Protein AF-A0A9P5JBL7-F1 (afdb_monomer_lite)

Radius of gyration: 26.13 Å; chains: 1; bounding box: 103×58×64 Å

Secondary structure (DSSP, 8-state):
-------HHHHHHHH-TT--HHHHHHTTSSSSSPPS--SEEEE--SHHHHHHHHHHHHHTTTT----EEEE-SSSSPPP-S-----HHHHHHHHHTT--HHHHTTTS-----EEEEEE-SSSTT-EEEEEEPPPP----S-GGGSPPHHHHHHHHT--------------TT-----HHHHHTT-SSHHHHHHHHHHHH-HHHHHHHTT----SSTT-TTS-SS-------EE-S--EETTEE--GGGTEE--STT-HHHHTTHHHHHHHHHHHHHHHH-SSHHHHHHHHHHHHHHHHHHHHHHHHHHHHHHHHTTSHHHIIIIIHHHHHHHHHSBTTT-HHHHTT---GGGHHHHHHHHGGGTT-HHHHHHHHHHHHHH-SS-TTTTSPPPHHHHHHHHHHHHHHHHHHHHTTSB--SS--HHHHBTTB-TT--B-GGGGG---B-EEE-TTT--EEE--TT--B-TTT-PBPPHHHHS-B-SS---HHHHHHHSSS---HHHHHHHHHHHHHHHHHHHHHHHHHHHHHHHHHHHHT--

Structure (mmCIF, N/CA/C/O backbone):
data_AF-A0A9P5JBL7-F1
#
_entry.id   AF-A0A9P5JBL7-F1
#
loop_
_atom_site.group_PDB
_atom_site.id
_atom_site.type_symbol
_atom_site.label_atom_id
_atom_site.label_alt_id
_atom_site.label_comp_id
_atom_site.label_asym_id
_atom_site.label_entity_id
_atom_site.label_seq_id
_atom_site.pdbx_PDB_ins_code
_atom_site.Cartn_x
_atom_site.Cartn_y
_atom_site.Cartn_z
_atom_site.occupancy
_atom_site.B_iso_or_equiv
_atom_site.auth_seq_id
_atom_site.auth_comp_id
_atom_site.auth_asym_id
_atom_site.auth_atom_id
_atom_site.pdbx_PDB_model_num
ATOM 1 N N . MET A 1 1 ? -3.538 -25.958 23.958 1.00 47.78 1 MET A N 1
ATOM 2 C CA . MET A 1 1 ? -4.967 -25.760 24.294 1.00 47.78 1 MET A CA 1
ATOM 3 C C . MET A 1 1 ? -5.743 -25.927 22.998 1.00 47.78 1 MET A C 1
ATOM 5 O O . MET A 1 1 ? -5.482 -25.169 22.077 1.00 47.78 1 MET A O 1
ATOM 9 N N . VAL A 1 2 ? -6.600 -26.944 22.874 1.00 59.50 2 VAL A N 1
ATOM 10 C CA . VAL A 1 2 ? -7.416 -27.132 21.660 1.00 59.50 2 VAL A CA 1
ATOM 11 C C . VAL A 1 2 ? -8.572 -26.135 21.727 1.00 59.50 2 VAL A C 1
ATOM 13 O O . VAL A 1 2 ? -9.422 -26.242 22.607 1.00 59.50 2 VAL A O 1
ATOM 16 N N . VAL A 1 3 ? -8.575 -25.126 20.854 1.00 75.38 3 VAL A N 1
ATOM 17 C CA . VAL A 1 3 ? -9.686 -24.169 20.755 1.00 75.38 3 VAL A CA 1
ATOM 18 C C . VAL A 1 3 ? -10.774 -24.799 19.892 1.00 75.38 3 VAL A C 1
ATOM 20 O O . VAL A 1 3 ? -10.581 -24.999 18.697 1.00 75.38 3 VAL A O 1
ATOM 23 N N . THR A 1 4 ? -11.921 -25.126 20.486 1.00 83.94 4 THR A N 1
ATOM 24 C CA . THR A 1 4 ? -13.069 -25.642 19.731 1.00 83.94 4 THR A CA 1
ATOM 25 C C . THR A 1 4 ? -13.726 -24.499 18.943 1.00 83.94 4 THR A C 1
ATOM 27 O O . THR A 1 4 ? -14.051 -23.469 19.547 1.00 83.94 4 THR A O 1
ATOM 30 N N . PRO A 1 5 ? -13.935 -24.639 17.619 1.00 89.19 5 PRO A N 1
ATOM 31 C CA . PRO A 1 5 ? -14.597 -23.617 16.812 1.00 89.19 5 PRO A CA 1
ATOM 32 C C . PRO A 1 5 ? -16.028 -23.382 17.312 1.00 89.19 5 PRO A C 1
ATOM 34 O O . PRO A 1 5 ? -16.737 -24.322 17.670 1.00 89.19 5 PRO A O 1
ATOM 37 N N . LYS A 1 6 ? -16.461 -22.118 17.329 1.00 91.62 6 LYS A N 1
ATOM 38 C CA . LYS A 1 6 ? -17.829 -21.727 17.698 1.00 91.62 6 LYS A CA 1
ATOM 39 C C . LYS A 1 6 ? -18.599 -21.273 16.465 1.00 91.62 6 LYS A C 1
ATOM 41 O O . LYS A 1 6 ? -18.038 -20.618 15.593 1.00 91.62 6 LYS A O 1
ATOM 46 N N . SER A 1 7 ? -19.897 -21.550 16.441 1.00 91.62 7 SER A N 1
ATOM 47 C CA . SER A 1 7 ? -20.823 -21.148 15.377 1.00 91.62 7 SER A CA 1
ATOM 48 C C . SER A 1 7 ? -21.743 -19.992 15.767 1.00 91.62 7 SER A C 1
ATOM 50 O O . SER A 1 7 ? -22.751 -19.775 15.111 1.00 91.62 7 SER A O 1
ATOM 52 N N . THR A 1 8 ? -21.386 -19.201 16.784 1.00 92.62 8 THR A N 1
ATOM 53 C CA . THR A 1 8 ? -22.259 -18.202 17.428 1.00 92.62 8 THR A CA 1
ATOM 54 C C . THR A 1 8 ? -23.090 -17.347 16.463 1.00 92.62 8 THR A C 1
ATOM 56 O O . THR A 1 8 ? -24.296 -17.217 16.648 1.00 92.62 8 THR A O 1
ATOM 59 N N . PHE A 1 9 ? -22.477 -16.754 15.431 1.00 93.56 9 PHE A N 1
ATOM 60 C CA . PHE A 1 9 ? -23.205 -15.915 14.467 1.00 93.56 9 PHE A CA 1
ATOM 61 C C . PHE A 1 9 ? -24.101 -16.732 13.527 1.00 93.56 9 PHE A C 1
ATOM 63 O O . PHE A 1 9 ? -25.209 -16.305 13.214 1.00 93.56 9 PHE A O 1
ATOM 70 N N . ARG A 1 10 ? -23.667 -17.932 13.131 1.00 91.94 10 ARG A N 1
ATOM 71 C CA . ARG A 1 10 ? -24.484 -18.868 12.348 1.00 91.94 10 ARG A CA 1
ATOM 72 C C . ARG A 1 10 ? -25.696 -19.339 13.148 1.00 91.94 10 ARG A C 1
ATOM 74 O O . ARG A 1 10 ? -26.793 -19.385 12.607 1.00 91.94 10 ARG A O 1
ATOM 81 N N . ASP A 1 11 ? -25.514 -19.617 14.434 1.00 93.94 11 ASP A N 1
ATOM 82 C CA . ASP A 1 11 ? -26.594 -20.055 15.321 1.00 93.94 11 ASP A CA 1
ATOM 83 C C . ASP A 1 11 ? -27.613 -18.924 15.542 1.00 93.94 11 ASP A C 1
ATOM 85 O O . ASP A 1 11 ? -28.816 -19.169 15.549 1.00 93.94 11 ASP A O 1
ATOM 89 N N . ARG A 1 12 ? -27.153 -17.666 15.631 1.00 93.94 12 ARG A N 1
ATOM 90 C CA . ARG A 1 12 ? -28.034 -16.482 15.663 1.00 93.94 12 ARG A CA 1
ATOM 91 C C . ARG A 1 12 ? -28.845 -16.324 14.378 1.00 93.94 12 ARG A C 1
ATOM 93 O O . ARG A 1 12 ? -30.044 -16.079 14.459 1.00 93.94 12 ARG A O 1
ATOM 100 N N . LEU A 1 13 ? -28.211 -16.494 13.217 1.00 93.69 13 LEU A N 1
ATOM 101 C CA . LEU A 1 13 ? -28.895 -16.462 11.923 1.00 93.69 13 LEU A CA 1
ATOM 102 C C . LEU A 1 13 ? -29.919 -17.601 11.793 1.00 93.69 13 LEU A C 1
ATOM 104 O O . LEU A 1 13 ? -31.025 -17.379 11.316 1.00 93.69 13 LEU A O 1
ATOM 108 N N . ALA A 1 14 ? -29.589 -18.807 12.264 1.00 94.06 14 ALA A N 1
ATOM 109 C CA . ALA A 1 14 ? -30.514 -19.939 12.265 1.00 94.06 14 ALA A CA 1
ATOM 110 C C . ALA A 1 14 ? -31.717 -19.713 13.199 1.00 94.06 14 ALA A C 1
ATOM 112 O O . ALA A 1 14 ? -32.838 -20.087 12.858 1.00 94.06 14 ALA A O 1
ATOM 113 N N . ALA A 1 15 ? -31.497 -19.086 14.360 1.00 96.44 15 ALA A N 1
ATOM 114 C CA . ALA A 1 15 ? -32.552 -18.770 15.323 1.00 96.44 15 ALA A CA 1
ATOM 115 C C . ALA A 1 15 ? -33.468 -17.619 14.868 1.00 96.44 15 ALA A C 1
ATOM 117 O O . ALA A 1 15 ? -34.647 -17.606 15.219 1.00 96.44 15 ALA A O 1
ATOM 118 N N . ASN A 1 16 ? -32.951 -16.665 14.088 1.00 96.12 16 ASN A N 1
ATOM 119 C CA . ASN A 1 16 ? -33.736 -15.598 13.472 1.00 96.12 16 ASN A CA 1
ATOM 120 C C . ASN A 1 16 ? -33.362 -15.434 11.987 1.00 96.12 16 ASN A C 1
ATOM 122 O O . ASN A 1 16 ? -32.549 -14.569 11.662 1.00 96.12 16 ASN A O 1
ATOM 126 N N . PRO A 1 17 ? -33.985 -16.200 11.072 1.00 95.31 17 PRO A N 1
ATOM 127 C CA . PRO A 1 17 ? -33.690 -16.116 9.640 1.00 95.31 17 PRO A CA 1
ATOM 128 C C . PRO A 1 17 ? -34.014 -14.763 8.991 1.00 95.31 17 PRO A C 1
ATOM 130 O O . PRO A 1 17 ? -33.600 -14.524 7.863 1.00 95.31 17 PRO A O 1
ATOM 133 N N . GLN A 1 18 ? -34.771 -13.896 9.677 1.00 96.56 18 GLN A N 1
ATOM 134 C CA . GLN A 1 18 ? -35.115 -12.550 9.208 1.00 96.56 18 GLN A CA 1
ATOM 135 C C . GLN A 1 18 ? -34.124 -11.481 9.691 1.00 96.56 18 GLN A C 1
ATOM 137 O O . GLN A 1 18 ? -34.289 -10.313 9.345 1.00 96.56 18 GLN A O 1
ATOM 142 N N . ILE A 1 19 ? -33.115 -11.848 10.496 1.00 95.69 19 ILE A N 1
ATOM 143 C CA . ILE A 1 19 ? -32.079 -10.909 10.932 1.00 95.69 19 ILE A CA 1
ATOM 144 C C . ILE A 1 19 ? -31.340 -10.354 9.711 1.00 95.69 19 ILE A C 1
ATOM 146 O O . ILE A 1 19 ? -30.861 -11.099 8.854 1.00 95.69 19 ILE A O 1
ATOM 150 N N . THR A 1 20 ? -31.239 -9.034 9.623 1.00 95.19 20 THR A N 1
ATOM 151 C CA . THR A 1 20 ? -30.478 -8.381 8.555 1.00 95.19 20 THR A CA 1
ATOM 152 C C . THR A 1 20 ? -28.973 -8.571 8.765 1.00 95.19 20 THR A C 1
ATOM 154 O O . THR A 1 20 ? -28.504 -8.802 9.882 1.00 95.19 20 THR A O 1
ATOM 157 N N . GLU A 1 21 ? -28.175 -8.420 7.702 1.00 92.44 21 GLU A N 1
ATOM 158 C CA . GLU A 1 21 ? -26.706 -8.480 7.809 1.00 92.44 21 GLU A CA 1
ATOM 159 C C . GLU A 1 21 ? -26.159 -7.465 8.828 1.00 92.44 21 GLU A C 1
ATOM 161 O O . GLU A 1 21 ? -25.282 -7.794 9.629 1.00 92.44 21 GLU A O 1
ATOM 166 N N . ALA A 1 22 ? -26.725 -6.252 8.836 1.00 94.06 22 ALA A N 1
ATOM 167 C CA . ALA A 1 22 ? -26.332 -5.188 9.753 1.00 94.06 22 ALA A CA 1
ATOM 168 C C . ALA A 1 22 ? -26.652 -5.551 11.208 1.00 94.06 22 ALA A C 1
ATOM 170 O O . ALA A 1 22 ? -25.800 -5.402 12.080 1.00 94.06 22 ALA A O 1
ATOM 171 N N . GLU A 1 23 ? -27.852 -6.068 11.484 1.00 94.50 23 GLU A N 1
ATOM 172 C CA . GLU A 1 23 ? -28.231 -6.533 12.824 1.00 94.50 23 GLU A CA 1
ATOM 173 C C . GLU A 1 23 ? -27.357 -7.701 13.287 1.00 94.50 23 GLU A C 1
ATOM 175 O O . GLU A 1 23 ? -26.942 -7.735 14.447 1.00 94.50 23 GLU A O 1
ATOM 180 N N . LEU A 1 24 ? -27.024 -8.636 12.390 1.00 94.69 24 LEU A N 1
ATOM 181 C CA . LEU A 1 24 ? -26.162 -9.767 12.717 1.00 94.69 24 LEU A CA 1
ATOM 182 C C . LEU A 1 24 ? -24.752 -9.304 13.103 1.00 94.69 24 LEU A C 1
ATOM 184 O O . LEU A 1 24 ? -24.231 -9.753 14.125 1.00 94.69 24 LEU A O 1
ATOM 188 N N . ILE A 1 25 ? -24.152 -8.381 12.348 1.00 93.69 25 ILE A N 1
ATOM 189 C CA . ILE A 1 25 ? -22.845 -7.794 12.683 1.00 93.69 25 ILE A CA 1
ATOM 190 C C . ILE A 1 25 ? -22.933 -7.002 13.993 1.00 93.69 25 ILE A C 1
ATOM 192 O O . ILE A 1 25 ? -22.132 -7.220 14.904 1.00 93.69 25 ILE A O 1
ATOM 196 N N . ASN A 1 26 ? -23.951 -6.148 14.134 1.00 94.06 26 ASN A N 1
ATOM 197 C CA . ASN A 1 26 ? -24.159 -5.321 15.324 1.00 94.06 26 ASN A CA 1
ATOM 198 C C . ASN A 1 26 ? -24.443 -6.151 16.582 1.00 94.06 26 ASN A C 1
ATOM 200 O O . ASN A 1 26 ? -24.136 -5.711 17.688 1.00 94.06 26 ASN A O 1
ATOM 204 N N . SER A 1 27 ? -24.941 -7.383 16.442 1.00 93.00 27 SER A N 1
ATOM 205 C CA . SER A 1 27 ? -25.093 -8.314 17.566 1.00 93.00 27 SER A CA 1
ATOM 206 C C . SER A 1 27 ? -23.750 -8.705 18.210 1.00 93.00 27 SER A C 1
ATOM 208 O O . SER A 1 27 ? -23.730 -9.238 19.323 1.00 93.00 27 SER A O 1
ATOM 210 N N . GLY A 1 28 ? -22.624 -8.470 17.525 1.00 92.06 28 GLY A N 1
ATOM 211 C CA . GLY A 1 28 ? -21.268 -8.645 18.050 1.00 92.06 28 GLY A CA 1
ATOM 212 C C . GLY A 1 28 ? -20.772 -7.491 18.931 1.00 92.06 28 GLY A C 1
ATOM 213 O O . GLY A 1 28 ? -19.719 -7.623 19.555 1.00 92.06 28 GLY A O 1
ATOM 214 N N . ASN A 1 29 ? -21.505 -6.377 19.007 1.00 93.31 29 ASN A N 1
ATOM 215 C CA . ASN A 1 29 ? -21.140 -5.245 19.855 1.00 93.31 29 ASN A CA 1
ATOM 216 C C . ASN A 1 29 ? -21.262 -5.588 21.347 1.00 93.31 29 ASN A C 1
ATOM 218 O O . ASN A 1 29 ? -22.068 -6.423 21.757 1.00 93.31 29 ASN A O 1
ATOM 222 N N . LYS A 1 30 ? -20.502 -4.875 22.192 1.00 87.00 30 LYS A N 1
ATOM 223 C CA . LYS A 1 30 ? -20.643 -4.964 23.660 1.00 87.00 30 LYS A CA 1
ATOM 224 C C . LYS A 1 30 ? -22.028 -4.510 24.154 1.00 87.00 30 LYS A C 1
ATOM 226 O O . LYS A 1 30 ? -22.453 -4.940 25.219 1.00 87.00 30 LYS A O 1
ATOM 231 N N . SER A 1 31 ? -22.704 -3.642 23.396 1.00 84.69 31 SER A N 1
ATOM 232 C CA . SER A 1 31 ? -24.064 -3.145 23.641 1.00 84.69 31 SER A CA 1
ATOM 233 C C . SER A 1 31 ? -24.905 -3.321 22.378 1.00 84.69 31 SER A C 1
ATOM 235 O O . SER A 1 31 ? -24.406 -3.089 21.279 1.00 84.69 31 SER A O 1
ATOM 237 N N . SER A 1 32 ? -26.172 -3.705 22.532 1.00 76.81 32 SER A N 1
ATOM 238 C CA . SER A 1 32 ? -27.112 -3.906 21.422 1.00 76.81 32 SER A CA 1
ATOM 239 C C . SER A 1 32 ? -27.668 -2.603 20.841 1.00 76.81 32 SER A C 1
ATOM 241 O O . SER A 1 32 ? -28.012 -2.569 19.663 1.00 76.81 32 SER A O 1
ATOM 243 N N . ALA A 1 33 ? -27.748 -1.535 21.641 1.00 83.69 33 ALA A N 1
ATOM 244 C CA . ALA A 1 33 ? -28.201 -0.217 21.200 1.00 83.69 33 ALA A CA 1
ATOM 245 C C . ALA A 1 33 ? -27.009 0.731 20.959 1.00 83.69 33 ALA A C 1
ATOM 247 O O . ALA A 1 33 ? -26.018 0.646 21.702 1.00 83.69 33 ALA A O 1
ATOM 248 N N . PRO A 1 34 ? -27.102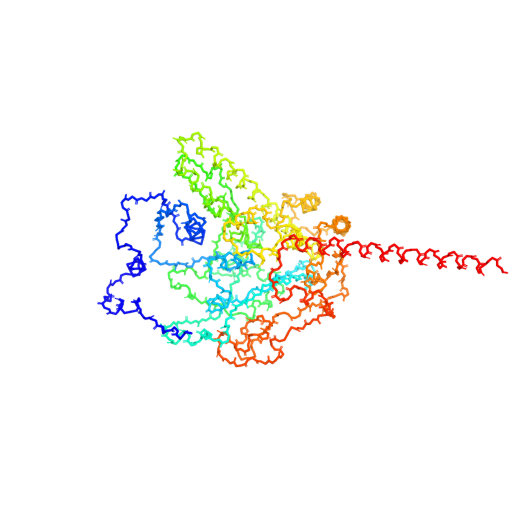 1.652 19.973 1.00 85.94 34 PRO A N 1
ATOM 249 C CA . PRO A 1 34 ? -26.139 2.737 19.819 1.00 85.94 34 PRO A CA 1
ATOM 250 C C . PRO A 1 34 ? -25.998 3.529 21.128 1.00 85.94 34 PRO A C 1
ATOM 252 O O . PRO A 1 34 ? -27.013 3.816 21.770 1.00 85.94 34 PRO A O 1
ATOM 255 N N . PRO A 1 35 ? -24.773 3.876 21.555 1.00 88.31 35 PRO A N 1
ATOM 256 C CA . PRO A 1 35 ? -24.579 4.612 22.796 1.00 88.31 35 PRO A CA 1
ATOM 257 C C . PRO A 1 35 ? -25.147 6.032 22.679 1.00 88.31 35 PRO A C 1
ATOM 259 O O . PRO A 1 35 ? -24.938 6.705 21.672 1.00 88.31 35 PRO A O 1
ATOM 262 N N . THR A 1 36 ? -25.828 6.505 23.727 1.00 88.19 36 THR A N 1
ATOM 263 C CA . THR A 1 36 ? -26.306 7.897 23.822 1.00 88.19 36 THR A CA 1
ATOM 264 C C . THR A 1 36 ? -25.172 8.885 24.099 1.00 88.19 36 THR A C 1
ATOM 266 O O . THR A 1 36 ? -25.294 10.059 23.771 1.00 88.19 36 THR A O 1
ATOM 269 N N . GLU A 1 37 ? -24.067 8.408 24.680 1.00 92.31 37 GLU A N 1
ATOM 270 C CA . GLU A 1 37 ? -22.859 9.179 24.984 1.00 92.31 37 GLU A CA 1
ATOM 271 C C . GLU A 1 37 ? -21.605 8.354 24.661 1.00 92.31 37 GLU A C 1
ATOM 273 O O . GLU A 1 37 ? -21.514 7.170 25.003 1.00 92.31 37 GLU A O 1
ATOM 278 N N . THR A 1 38 ? -20.612 8.981 24.033 1.00 94.88 38 THR A N 1
ATOM 279 C CA . THR A 1 38 ? -19.310 8.376 23.715 1.00 94.88 38 THR A CA 1
ATOM 280 C C . THR A 1 38 ? -18.214 9.436 23.803 1.00 94.88 38 THR A C 1
ATOM 282 O O . THR A 1 38 ? -18.494 10.616 23.601 1.00 94.88 38 THR A O 1
ATOM 285 N N . ASP A 1 39 ? -16.974 9.034 24.100 1.00 95.94 39 ASP A N 1
ATOM 286 C CA . ASP A 1 39 ? -15.837 9.964 24.054 1.00 95.94 39 ASP A CA 1
ATOM 287 C C . ASP A 1 39 ? -15.485 10.298 22.595 1.00 95.94 39 ASP A C 1
ATOM 289 O O . ASP A 1 39 ? -15.129 11.429 22.277 1.00 95.94 39 ASP A O 1
ATOM 293 N N . VAL A 1 40 ? -15.581 9.300 21.708 1.00 97.31 40 VAL A N 1
ATOM 294 C CA . VAL A 1 40 ? -15.231 9.413 20.289 1.00 97.31 40 VAL A CA 1
ATOM 295 C C . VAL A 1 40 ? -16.297 8.754 19.418 1.00 97.31 40 VAL A C 1
ATOM 297 O O . VAL A 1 40 ? -16.702 7.611 19.664 1.00 97.31 40 VAL A O 1
ATOM 300 N N . THR A 1 41 ? -16.702 9.463 18.364 1.00 97.50 41 THR A N 1
ATOM 301 C CA . THR A 1 41 ? -17.551 8.956 17.279 1.00 97.50 41 THR A CA 1
ATOM 302 C C . THR A 1 41 ? -16.728 8.873 16.000 1.00 97.50 41 THR A C 1
ATOM 304 O O . THR A 1 41 ? -16.188 9.877 15.544 1.00 97.50 41 THR A O 1
ATOM 307 N N . VAL A 1 42 ? -16.654 7.687 15.400 1.00 98.38 42 VAL A N 1
ATOM 308 C CA . VAL A 1 42 ? -15.948 7.439 14.137 1.00 98.38 42 VAL A CA 1
ATOM 309 C C . VAL A 1 42 ? -16.968 7.253 13.023 1.00 98.38 42 VAL A C 1
ATOM 311 O O . VAL A 1 42 ? -17.840 6.389 13.109 1.00 98.38 42 VAL A O 1
ATOM 314 N N . VAL A 1 43 ? -16.852 8.057 11.966 1.00 97.56 43 VAL A N 1
ATOM 315 C CA . VAL A 1 43 ? -17.736 8.001 10.795 1.00 97.56 43 VAL A CA 1
ATOM 316 C C . VAL A 1 43 ? -17.005 7.299 9.650 1.00 97.56 43 VAL A C 1
ATOM 318 O O . VAL A 1 43 ? -16.111 7.866 9.031 1.00 97.56 43 VAL A O 1
ATOM 321 N N . GLY A 1 44 ? -17.401 6.058 9.372 1.00 97.19 44 GLY A N 1
ATOM 322 C CA . GLY A 1 44 ? -16.823 5.184 8.353 1.00 97.19 44 GLY A CA 1
ATOM 323 C C . GLY A 1 44 ? -16.104 3.972 8.953 1.00 97.19 44 GLY A C 1
ATOM 324 O O . GLY A 1 44 ? -15.080 4.099 9.618 1.00 97.19 44 GLY A O 1
ATOM 325 N N . GLY A 1 45 ? -16.597 2.775 8.638 1.00 96.12 45 GLY A N 1
ATOM 326 C CA . GLY A 1 45 ? -16.003 1.472 8.964 1.00 96.12 45 GLY A CA 1
ATOM 327 C C . GLY A 1 45 ? -15.049 0.951 7.897 1.00 96.12 45 GLY A C 1
ATOM 328 O O . GLY A 1 45 ? -14.890 -0.258 7.738 1.00 96.12 45 GLY A O 1
ATOM 329 N N . GLY A 1 46 ? -14.432 1.857 7.135 1.00 96.81 46 GLY A N 1
ATOM 330 C CA . GLY A 1 46 ? -13.300 1.524 6.277 1.00 96.81 46 GLY A CA 1
ATOM 331 C C . GLY A 1 46 ? -12.055 1.169 7.093 1.00 96.81 46 GLY A C 1
ATOM 332 O O . GLY A 1 46 ? -12.020 1.333 8.313 1.00 96.81 46 GLY A O 1
ATOM 333 N N . ILE A 1 47 ? -11.003 0.722 6.404 1.00 97.69 47 ILE A N 1
ATOM 334 C CA . ILE A 1 47 ? -9.769 0.263 7.055 1.00 97.69 47 ILE A CA 1
ATOM 335 C C . ILE A 1 47 ? -9.157 1.323 7.984 1.00 97.69 47 ILE A C 1
ATOM 337 O O . ILE A 1 47 ? -8.796 0.993 9.106 1.00 97.69 47 ILE A O 1
ATOM 341 N N . HIS A 1 48 ? -9.148 2.596 7.582 1.00 98.44 48 HIS A N 1
ATOM 342 C CA . HIS A 1 48 ? -8.629 3.704 8.392 1.00 98.44 48 HIS A CA 1
ATOM 343 C C . HIS A 1 48 ? -9.449 3.967 9.661 1.00 98.44 48 HIS A C 1
ATOM 345 O O . HIS A 1 48 ? -8.888 4.102 10.746 1.00 98.44 48 HIS A O 1
ATOM 351 N N . GLY A 1 49 ? -10.784 3.947 9.565 1.00 98.38 49 GLY A N 1
ATOM 352 C CA . GLY A 1 49 ? -11.660 4.088 10.733 1.00 98.38 49 GLY A CA 1
ATOM 353 C C . GLY A 1 49 ? -11.477 2.946 11.737 1.00 98.38 49 GLY A C 1
ATOM 354 O O . GLY A 1 49 ? -11.462 3.177 12.949 1.00 98.38 49 GLY A O 1
ATOM 355 N N . LEU A 1 50 ? -11.255 1.723 11.244 1.00 98.06 50 LEU A N 1
ATOM 356 C CA . LEU A 1 50 ? -10.937 0.560 12.074 1.00 98.06 50 LEU A CA 1
ATOM 357 C C . LEU A 1 50 ? -9.537 0.658 12.698 1.00 98.06 50 LEU A C 1
ATOM 359 O O . LEU A 1 50 ? -9.411 0.433 13.902 1.00 98.06 50 LEU A O 1
ATOM 363 N N . ILE A 1 51 ? -8.506 1.037 11.931 1.00 98.38 51 ILE A N 1
ATOM 364 C CA . ILE A 1 51 ? -7.140 1.244 12.443 1.00 98.38 51 ILE A CA 1
ATOM 365 C C . ILE A 1 51 ? -7.148 2.302 13.548 1.00 98.38 51 ILE A C 1
ATOM 367 O O . ILE A 1 51 ? -6.625 2.043 14.634 1.00 98.38 51 ILE A O 1
ATOM 371 N N . TYR A 1 52 ? -7.774 3.457 13.307 1.00 98.50 52 TYR A N 1
ATOM 372 C CA . TYR A 1 52 ? -7.904 4.530 14.292 1.00 98.50 52 TYR A CA 1
ATOM 373 C C . TYR A 1 52 ? -8.618 4.045 15.560 1.00 98.50 52 TYR A C 1
ATOM 375 O O . TYR A 1 52 ? -8.105 4.233 16.664 1.00 98.50 52 TYR A O 1
ATOM 383 N N . SER A 1 53 ? -9.763 3.367 15.415 1.00 97.75 53 SER A N 1
ATOM 384 C CA . SER A 1 53 ? -10.558 2.887 16.554 1.00 97.75 53 SER A CA 1
ATOM 385 C C . SER A 1 53 ? -9.785 1.879 17.403 1.00 97.75 53 SER A C 1
ATOM 387 O O . SER A 1 53 ? -9.711 2.019 18.623 1.00 97.75 53 SER A O 1
ATOM 389 N N . ILE A 1 54 ? -9.176 0.876 16.763 1.00 97.12 54 ILE A N 1
ATOM 390 C CA . ILE A 1 54 ? -8.397 -0.167 17.441 1.00 97.12 54 ILE A CA 1
ATOM 391 C C . ILE A 1 54 ? -7.174 0.452 18.123 1.00 97.12 54 ILE A C 1
ATOM 393 O O . ILE A 1 54 ? -6.938 0.195 19.302 1.00 97.12 54 ILE A O 1
ATOM 397 N N . THR A 1 55 ? -6.432 1.309 17.417 1.00 96.81 55 THR A N 1
ATOM 398 C CA . THR A 1 55 ? -5.238 1.965 17.966 1.00 96.81 55 THR A CA 1
ATOM 399 C C . THR A 1 55 ? -5.603 2.853 19.154 1.00 96.81 55 THR A C 1
ATOM 401 O O . THR A 1 55 ? -4.982 2.736 20.202 1.00 96.81 55 THR A O 1
ATOM 404 N N . THR A 1 56 ? -6.667 3.657 19.061 1.00 96.44 56 THR A N 1
ATOM 405 C CA . THR A 1 56 ? -7.131 4.518 20.167 1.00 96.44 56 THR A CA 1
ATOM 406 C C . THR A 1 56 ? -7.443 3.707 21.423 1.00 96.44 56 THR A C 1
ATOM 408 O O . THR A 1 56 ? -7.061 4.099 22.526 1.00 96.44 56 THR A O 1
ATOM 411 N N . LYS A 1 57 ? -8.104 2.551 21.268 1.00 93.81 57 LYS A N 1
ATOM 412 C CA . LYS A 1 57 ? -8.443 1.669 22.393 1.00 93.81 57 LYS A CA 1
ATOM 413 C C . LYS A 1 57 ? -7.220 1.020 23.034 1.00 93.81 57 LYS A C 1
ATOM 415 O O . LYS A 1 57 ? -7.240 0.794 24.238 1.00 93.81 57 LYS A O 1
ATOM 420 N N . LEU A 1 58 ? -6.199 0.686 22.247 1.00 94.00 58 LEU A N 1
ATOM 421 C CA . LEU A 1 58 ? -5.030 -0.055 22.726 1.00 94.00 58 LEU A CA 1
ATOM 422 C C . LEU A 1 58 ? -3.911 0.854 23.242 1.00 94.00 58 LEU A C 1
ATOM 424 O O . LEU A 1 58 ? -3.285 0.524 24.245 1.00 94.00 58 LEU A O 1
ATOM 428 N N . THR A 1 59 ? -3.671 1.999 22.603 1.00 90.69 59 THR A N 1
ATOM 429 C CA . THR A 1 59 ? -2.608 2.936 22.998 1.00 90.69 59 THR A CA 1
ATOM 430 C C . THR A 1 59 ? -2.842 3.500 24.400 1.00 90.69 59 THR A C 1
ATOM 432 O O . THR A 1 59 ? -1.909 3.577 25.197 1.00 90.69 59 THR A O 1
ATOM 435 N N . HIS A 1 60 ? -4.099 3.807 24.729 1.00 88.94 60 HIS A N 1
ATOM 436 C CA . HIS A 1 60 ? -4.487 4.498 25.965 1.00 88.94 60 HIS A CA 1
ATOM 437 C C . HIS A 1 60 ? -5.067 3.579 27.047 1.00 88.94 60 HIS A C 1
ATOM 439 O O . HIS A 1 60 ? -5.549 4.069 28.069 1.00 88.94 60 HIS A O 1
ATOM 445 N N . ALA A 1 61 ? -5.026 2.258 26.843 1.00 88.69 61 ALA A N 1
ATOM 446 C CA . ALA A 1 61 ? -5.714 1.277 27.688 1.00 88.69 61 ALA A CA 1
ATOM 447 C C . ALA A 1 61 ? -5.343 1.366 29.183 1.00 88.69 61 ALA A C 1
ATOM 449 O O . ALA A 1 61 ? -6.200 1.134 30.033 1.00 88.69 61 ALA A O 1
ATOM 450 N N . ASP A 1 62 ? -4.100 1.744 29.497 1.00 89.69 62 ASP A N 1
ATOM 451 C CA . ASP A 1 62 ? -3.604 1.867 30.878 1.00 89.69 62 ASP A CA 1
ATOM 452 C C . ASP A 1 62 ? -3.968 3.208 31.544 1.00 89.69 62 ASP A C 1
ATOM 454 O O . ASP A 1 62 ? -3.850 3.352 32.758 1.00 89.69 62 ASP A O 1
ATOM 458 N N . GLU A 1 63 ? -4.393 4.206 30.763 1.00 88.50 63 GLU A N 1
ATOM 459 C CA . GLU A 1 63 ? -4.657 5.568 31.242 1.00 88.50 63 GLU A CA 1
ATOM 460 C C . GLU A 1 63 ? -6.147 5.902 31.331 1.00 88.50 63 GLU A C 1
ATOM 462 O O . GLU A 1 63 ? -6.589 6.573 32.267 1.00 88.50 63 GLU A O 1
ATOM 467 N N . LYS A 1 64 ? -6.918 5.504 30.317 1.00 88.94 64 LYS A N 1
ATOM 468 C CA . LYS A 1 64 ? -8.366 5.707 30.240 1.00 88.94 64 LYS A CA 1
ATOM 469 C C . LYS A 1 64 ? -8.947 4.721 29.236 1.00 88.94 64 LYS A C 1
ATOM 471 O O . LYS A 1 64 ? -8.516 4.671 28.087 1.00 88.94 64 LYS A O 1
ATOM 476 N N . ASP A 1 65 ? -10.017 4.033 29.623 1.00 88.94 65 ASP A N 1
ATOM 477 C CA . ASP A 1 65 ? -10.826 3.286 28.662 1.00 88.94 65 ASP A CA 1
ATOM 478 C C . ASP A 1 65 ? -11.645 4.256 27.791 1.00 88.94 65 ASP A C 1
ATOM 480 O O . ASP A 1 65 ? -12.776 4.610 28.123 1.00 88.94 65 ASP A O 1
ATOM 484 N N . VAL A 1 66 ? -11.059 4.734 26.688 1.00 94.00 66 VAL A N 1
ATOM 485 C CA . VAL A 1 66 ? -11.725 5.650 25.746 1.00 94.00 66 VAL A CA 1
ATOM 486 C C . VAL A 1 66 ? -12.926 4.942 25.112 1.00 94.00 66 VAL A C 1
ATOM 488 O O . VAL A 1 66 ? -12.783 3.891 24.478 1.00 94.00 66 VAL A O 1
ATOM 491 N N . LYS A 1 67 ? -14.133 5.490 25.272 1.00 94.00 67 LYS A N 1
ATOM 492 C CA . LYS A 1 67 ? -15.346 4.966 24.630 1.00 94.00 67 LYS A CA 1
ATOM 493 C C . LYS A 1 67 ? -15.355 5.381 23.159 1.00 94.00 67 LYS A C 1
ATOM 495 O O . LYS A 1 67 ? -15.326 6.568 22.852 1.00 94.00 67 LYS A O 1
ATOM 500 N N . VAL A 1 68 ? -15.388 4.399 22.260 1.00 95.31 68 VAL A N 1
ATOM 501 C CA . VAL A 1 68 ? -15.395 4.614 20.807 1.00 95.31 68 VAL A CA 1
ATOM 502 C C . VAL A 1 68 ? -16.652 3.981 20.222 1.00 95.31 68 VAL A C 1
ATOM 504 O O . VAL A 1 68 ? -16.904 2.796 20.450 1.00 95.31 68 VAL A O 1
ATOM 507 N N . ALA A 1 69 ? -17.414 4.760 19.457 1.00 96.06 69 ALA A N 1
ATOM 508 C CA . ALA A 1 69 ? -18.554 4.297 18.675 1.00 96.06 69 ALA A CA 1
ATOM 509 C C . ALA A 1 69 ? -18.259 4.505 17.185 1.00 96.06 69 ALA A C 1
ATOM 511 O O . ALA A 1 69 ? -18.010 5.631 16.760 1.00 96.06 69 ALA A O 1
ATOM 512 N N . LEU A 1 70 ? -18.270 3.429 16.398 1.00 96.44 70 LEU A N 1
ATOM 513 C CA . LEU A 1 70 ? -18.023 3.475 14.958 1.00 96.44 70 LEU A CA 1
ATOM 514 C C . LEU A 1 70 ? -19.329 3.260 14.195 1.00 96.44 70 LEU A C 1
ATOM 516 O O . LEU A 1 70 ? -20.064 2.315 14.475 1.00 96.44 70 LEU A O 1
ATOM 520 N N . PHE A 1 71 ? -19.578 4.108 13.202 1.00 96.44 71 PHE A N 1
ATOM 521 C CA . PHE A 1 71 ? -20.752 4.044 12.341 1.00 96.44 71 PHE A CA 1
ATOM 522 C C . PHE A 1 71 ? -20.322 3.836 10.890 1.00 96.44 71 PHE A C 1
ATOM 524 O O . PHE A 1 71 ? -19.589 4.648 10.331 1.00 96.44 71 PHE A O 1
ATOM 531 N N . GLU A 1 72 ? -20.794 2.760 10.265 1.00 96.94 72 GLU A N 1
ATOM 532 C CA . GLU A 1 72 ? -20.603 2.475 8.840 1.00 96.94 72 GLU A CA 1
ATOM 533 C C . GLU A 1 72 ? -21.949 2.563 8.122 1.00 96.94 72 GLU A C 1
ATOM 535 O O . GLU A 1 72 ? -22.972 2.114 8.635 1.00 96.94 72 GLU A O 1
ATOM 540 N N . LYS A 1 73 ? -21.945 3.164 6.929 1.00 96.31 73 LYS A N 1
ATOM 541 C CA . LYS A 1 73 ? -23.147 3.322 6.108 1.00 96.31 73 LYS A CA 1
ATOM 542 C C . LYS A 1 73 ? -23.601 1.986 5.515 1.00 96.31 73 LYS A C 1
ATOM 544 O O . LYS A 1 73 ? -24.798 1.755 5.378 1.00 96.31 73 LYS A O 1
ATOM 549 N N . ALA A 1 74 ? -22.660 1.144 5.095 1.00 94.00 74 ALA A N 1
ATOM 550 C CA . ALA A 1 74 ? -22.956 -0.157 4.517 1.00 94.00 74 ALA A CA 1
ATOM 551 C C . ALA A 1 74 ? -23.424 -1.165 5.579 1.00 94.00 74 ALA A C 1
ATOM 553 O O . ALA A 1 74 ? -22.909 -1.202 6.692 1.00 94.00 74 ALA A O 1
ATOM 554 N N . SER A 1 75 ? -24.350 -2.050 5.200 1.00 92.88 75 SER A N 1
ATOM 555 C CA . SER A 1 75 ? -24.875 -3.111 6.074 1.00 92.88 75 SER A CA 1
ATOM 556 C C . SER A 1 75 ? -23.839 -4.170 6.460 1.00 92.88 75 SER A C 1
ATOM 558 O O . SER A 1 75 ? -24.023 -4.881 7.442 1.00 92.88 75 SER A O 1
ATOM 560 N N . ARG A 1 76 ? -22.762 -4.289 5.679 1.00 91.69 76 ARG A N 1
ATOM 561 C CA . ARG A 1 76 ? -21.627 -5.195 5.890 1.00 91.69 76 ARG A CA 1
ATOM 562 C C . ARG A 1 76 ? -20.369 -4.640 5.219 1.00 91.69 76 ARG A C 1
ATOM 564 O O . ARG A 1 76 ? -20.512 -3.799 4.323 1.00 91.69 76 ARG A O 1
ATOM 571 N N . PRO A 1 77 ? -19.163 -5.135 5.559 1.00 93.62 77 PRO A N 1
ATOM 572 C CA . PRO A 1 77 ? -17.948 -4.821 4.814 1.00 93.62 77 PRO A CA 1
ATOM 573 C C . PRO A 1 77 ? -18.139 -5.056 3.308 1.00 93.62 77 PRO A C 1
ATOM 575 O O . PRO A 1 77 ? -18.490 -6.154 2.873 1.00 93.62 77 PRO A O 1
ATOM 578 N N . GLN A 1 78 ? -17.954 -3.992 2.527 1.00 89.69 78 GLN A N 1
ATOM 579 C CA . GLN A 1 78 ? -18.085 -3.998 1.069 1.00 89.69 78 GLN A CA 1
ATOM 580 C C . GLN A 1 78 ? -16.714 -4.076 0.407 1.00 89.69 78 GLN A C 1
ATOM 582 O O . GLN A 1 78 ? -15.698 -3.736 1.016 1.00 89.69 78 GLN A O 1
ATOM 587 N N . TRP A 1 79 ? -16.709 -4.442 -0.873 1.00 91.50 79 TRP A N 1
ATOM 588 C CA . TRP A 1 79 ? -15.518 -4.324 -1.702 1.00 91.50 79 TRP A CA 1
ATOM 589 C C . TRP A 1 79 ? -14.972 -2.888 -1.715 1.00 91.50 79 TRP A C 1
ATOM 591 O O . TRP A 1 79 ? -15.722 -1.907 -1.788 1.00 91.50 79 TRP A O 1
ATOM 601 N N . LYS A 1 80 ? -13.643 -2.783 -1.663 1.00 93.62 80 LYS A N 1
ATOM 602 C CA . LYS A 1 80 ? -12.865 -1.561 -1.853 1.00 93.62 80 LYS A CA 1
ATOM 603 C C . LYS A 1 80 ? -11.609 -1.925 -2.642 1.00 93.62 80 LYS A C 1
ATOM 605 O O . LYS A 1 80 ? -10.956 -2.910 -2.317 1.00 93.62 80 LYS A O 1
ATOM 610 N N . ILE A 1 81 ? -11.260 -1.111 -3.636 1.00 95.12 81 ILE A N 1
ATOM 611 C CA . ILE A 1 81 ? -9.941 -1.185 -4.270 1.00 95.12 81 ILE A CA 1
ATOM 612 C C . ILE A 1 81 ? -8.859 -0.718 -3.283 1.00 95.12 81 ILE A C 1
ATOM 614 O O . ILE A 1 81 ? -9.122 0.157 -2.457 1.00 95.12 81 ILE A O 1
ATOM 618 N N . GLY A 1 82 ? -7.654 -1.283 -3.390 1.00 94.69 82 GLY A N 1
ATOM 619 C CA . GLY A 1 82 ? -6.544 -1.038 -2.461 1.00 94.69 82 GLY A CA 1
ATOM 620 C C . GLY A 1 82 ? -6.219 -2.284 -1.643 1.00 94.69 82 GLY A C 1
ATOM 621 O O . GLY A 1 82 ? -6.448 -2.322 -0.442 1.00 94.69 82 GLY A O 1
ATOM 622 N N . GLU A 1 83 ? -5.725 -3.324 -2.313 1.00 95.75 83 GLU A N 1
ATOM 623 C CA . GLU A 1 83 ? -5.584 -4.669 -1.728 1.00 95.75 83 GLU A CA 1
ATOM 624 C C . GLU A 1 83 ? -4.143 -4.986 -1.301 1.00 95.75 83 GLU A C 1
ATOM 626 O O . GLU A 1 83 ? -3.907 -5.865 -0.475 1.00 95.75 83 GLU A O 1
ATOM 631 N N . SER A 1 84 ? -3.171 -4.254 -1.848 1.00 95.06 84 SER A N 1
ATOM 632 C CA . SER A 1 84 ? -1.755 -4.446 -1.556 1.00 95.06 84 SER A CA 1
ATOM 633 C C . SER A 1 84 ? -1.363 -3.758 -0.244 1.00 95.06 84 SER A C 1
ATOM 635 O O . SER A 1 84 ? -1.529 -2.547 -0.063 1.00 95.06 84 SER A O 1
ATOM 637 N N . THR A 1 85 ? -0.826 -4.546 0.684 1.00 93.56 85 THR A N 1
ATOM 638 C CA . THR A 1 85 ? -0.327 -4.077 1.980 1.00 93.56 85 THR A CA 1
ATOM 639 C C . THR A 1 85 ? 1.155 -4.385 2.119 1.00 93.56 85 THR A C 1
ATOM 641 O O . THR A 1 85 ? 1.701 -5.259 1.452 1.00 93.56 85 THR A O 1
ATOM 644 N N . LEU A 1 86 ? 1.820 -3.624 2.977 1.00 88.56 86 LEU A N 1
ATOM 645 C CA . LEU A 1 86 ? 3.261 -3.648 3.158 1.00 88.56 86 LEU A CA 1
ATOM 646 C C . LEU A 1 86 ? 3.607 -4.093 4.583 1.00 88.56 86 LEU A C 1
ATOM 648 O O . LEU A 1 86 ? 2.745 -4.102 5.468 1.00 88.56 86 LEU A O 1
ATOM 652 N N . PRO A 1 87 ? 4.882 -4.411 4.851 1.00 83.44 87 PRO A N 1
ATOM 653 C CA . PRO A 1 87 ? 5.323 -4.822 6.181 1.00 83.44 87 PRO A CA 1
ATOM 654 C C . PRO A 1 87 ? 4.997 -3.835 7.312 1.00 83.44 87 PRO A C 1
ATOM 656 O O . PRO A 1 87 ? 4.926 -4.267 8.459 1.00 83.44 87 PRO A O 1
ATOM 659 N N . TYR A 1 88 ? 4.748 -2.550 7.022 1.00 85.19 88 TYR A N 1
ATOM 660 C CA . TYR A 1 88 ? 4.192 -1.600 7.998 1.00 85.19 88 TYR A CA 1
ATOM 661 C C . TYR A 1 88 ? 2.838 -2.075 8.529 1.00 85.19 88 TYR A C 1
ATOM 663 O O . TYR A 1 88 ? 2.701 -2.345 9.721 1.00 85.19 88 TYR A O 1
ATOM 671 N N . PHE A 1 89 ? 1.867 -2.293 7.642 1.00 91.19 89 PHE A N 1
ATOM 672 C CA . PHE A 1 89 ? 0.557 -2.808 8.030 1.00 91.19 89 PHE A CA 1
ATOM 673 C C . PHE A 1 89 ? 0.660 -4.179 8.715 1.00 91.19 89 PHE A C 1
ATOM 675 O O . PHE A 1 89 ? 0.062 -4.391 9.768 1.00 91.19 89 PHE A O 1
ATOM 682 N N . GLY A 1 90 ? 1.495 -5.084 8.189 1.00 88.06 90 GLY A N 1
ATOM 683 C CA . GLY A 1 90 ? 1.756 -6.382 8.826 1.00 88.06 90 GLY A CA 1
ATOM 684 C C . GLY A 1 90 ? 2.367 -6.267 10.231 1.00 88.06 90 GLY A C 1
ATOM 685 O O . GLY A 1 90 ? 2.057 -7.064 11.115 1.00 88.06 90 GLY A O 1
ATOM 686 N N . THR A 1 91 ? 3.202 -5.255 10.466 1.00 85.25 91 THR A N 1
ATOM 687 C CA . THR A 1 91 ? 3.767 -4.958 11.786 1.00 85.25 91 THR A CA 1
ATOM 688 C C . THR A 1 91 ? 2.701 -4.433 12.736 1.00 85.25 91 THR A C 1
ATOM 690 O O . THR A 1 91 ? 2.648 -4.891 13.872 1.00 85.25 91 THR A O 1
ATOM 693 N N . TRP A 1 92 ? 1.832 -3.530 12.283 1.00 91.56 92 TRP A N 1
ATOM 694 C CA . TRP A 1 92 ? 0.706 -3.054 13.087 1.00 91.56 92 TRP A CA 1
ATOM 695 C C . TRP A 1 92 ? -0.254 -4.185 13.471 1.00 91.56 92 TRP A C 1
ATOM 697 O O . TRP A 1 92 ? -0.656 -4.290 14.624 1.00 91.56 92 TRP A O 1
ATOM 707 N N . LEU A 1 93 ? -0.570 -5.090 12.540 1.00 91.88 93 LEU A N 1
ATOM 708 C CA . LEU A 1 93 ? -1.363 -6.283 12.852 1.00 91.88 93 LEU A CA 1
ATOM 709 C C . LEU A 1 93 ? -0.707 -7.116 13.964 1.00 91.88 93 LEU A C 1
ATOM 711 O O . LEU A 1 93 ? -1.372 -7.553 14.904 1.00 91.88 93 LEU A O 1
ATOM 715 N N . ASP A 1 94 ? 0.613 -7.288 13.902 1.00 86.19 94 ASP A N 1
ATOM 716 C CA . ASP A 1 94 ? 1.360 -8.046 14.902 1.00 86.19 94 ASP A CA 1
ATOM 717 C C . ASP A 1 94 ? 1.334 -7.399 16.301 1.00 86.19 94 ASP A C 1
ATOM 719 O O . ASP A 1 94 ? 1.210 -8.132 17.293 1.00 86.19 94 ASP A O 1
ATOM 723 N N . THR A 1 95 ? 1.397 -6.060 16.389 1.00 86.69 95 THR A N 1
ATOM 724 C CA . THR A 1 95 ? 1.327 -5.321 17.667 1.00 86.69 95 THR A CA 1
ATOM 725 C C . THR A 1 95 ? -0.052 -5.395 18.320 1.00 86.69 95 THR A C 1
ATOM 727 O O . THR A 1 95 ? -0.140 -5.313 19.542 1.00 86.69 95 THR A O 1
ATOM 730 N N . ILE A 1 96 ? -1.116 -5.630 17.544 1.00 91.12 96 ILE A N 1
ATOM 731 C CA . ILE A 1 96 ? -2.478 -5.858 18.060 1.00 91.12 96 ILE A CA 1
ATOM 732 C C . ILE A 1 96 ? -2.827 -7.350 18.215 1.00 91.12 96 ILE A C 1
ATOM 734 O O . ILE A 1 96 ? -3.972 -7.704 18.490 1.00 91.12 96 ILE A O 1
ATOM 738 N N . GLY A 1 97 ? -1.846 -8.243 18.037 1.00 88.06 97 GLY A N 1
ATOM 739 C CA . GLY A 1 97 ? -1.997 -9.688 18.239 1.00 88.06 97 GLY A CA 1
ATOM 740 C C . GLY A 1 97 ? -2.487 -10.479 17.021 1.00 88.06 97 GLY A C 1
ATOM 741 O O . GLY A 1 97 ? -2.578 -11.707 17.095 1.00 88.06 97 GLY A O 1
ATOM 742 N N . LEU A 1 98 ? -2.738 -9.830 15.881 1.00 89.88 98 LEU A N 1
ATOM 743 C CA . LEU A 1 98 ? -3.078 -10.489 14.619 1.00 89.88 98 LEU A CA 1
ATOM 744 C C . LEU A 1 98 ? -1.808 -10.968 13.917 1.00 89.88 98 LEU A C 1
ATOM 746 O O . LEU A 1 98 ? -1.224 -10.302 13.064 1.00 89.88 98 LEU A O 1
ATOM 750 N N . LYS A 1 99 ? -1.356 -12.157 14.317 1.00 85.81 99 LYS A N 1
ATOM 751 C CA . LYS A 1 99 ? -0.096 -12.718 13.838 1.00 85.81 99 LYS A CA 1
ATOM 752 C C . LYS A 1 99 ? -0.154 -13.127 12.356 1.00 85.81 99 LYS A C 1
ATOM 754 O O . LYS A 1 99 ? -1.188 -13.611 11.890 1.00 85.81 99 LYS A O 1
ATOM 759 N N . PRO A 1 100 ? 0.969 -13.045 11.622 1.00 83.25 100 PRO A N 1
ATOM 760 C CA . PRO A 1 100 ? 0.995 -13.310 10.180 1.00 83.25 100 PRO A CA 1
ATOM 761 C C . PRO A 1 100 ? 0.533 -14.711 9.763 1.00 83.25 100 PRO A C 1
ATOM 763 O O . PRO A 1 100 ? -0.128 -14.844 8.739 1.00 83.25 100 PRO A O 1
ATOM 766 N N . ALA A 1 101 ? 0.777 -15.752 10.568 1.00 86.00 101 ALA A N 1
ATOM 767 C CA . ALA A 1 101 ? 0.254 -17.090 10.276 1.00 86.00 101 ALA A CA 1
ATOM 768 C C . ALA A 1 101 ? -1.285 -17.143 10.248 1.00 86.00 101 ALA A C 1
ATOM 770 O O . ALA A 1 101 ? -1.843 -17.886 9.443 1.00 86.00 101 ALA A O 1
ATOM 771 N N . TYR A 1 102 ? -1.973 -16.345 11.075 1.00 89.56 102 TYR A N 1
ATOM 772 C CA . TYR A 1 102 ? -3.434 -16.223 11.028 1.00 89.56 102 TYR A CA 1
ATOM 773 C C . TYR A 1 102 ? -3.869 -15.472 9.771 1.00 89.56 102 TYR A C 1
ATOM 775 O O . TYR A 1 102 ? -4.804 -15.877 9.090 1.00 89.56 102 TYR A O 1
ATOM 783 N N . MET A 1 103 ? -3.154 -14.398 9.432 1.00 91.50 103 MET A N 1
ATOM 784 C CA . MET A 1 103 ? -3.469 -13.572 8.265 1.00 91.50 103 MET A CA 1
ATOM 785 C C . MET A 1 103 ? -3.294 -14.338 6.954 1.00 91.50 103 MET A C 1
ATOM 787 O O . MET A 1 103 ? -4.105 -14.166 6.054 1.00 91.50 103 MET A O 1
ATOM 791 N N . LEU A 1 104 ? -2.340 -15.271 6.877 1.00 91.69 104 LEU A N 1
ATOM 792 C CA . LEU A 1 104 ? -2.152 -16.161 5.723 1.00 91.69 104 LEU A CA 1
ATOM 793 C C . LEU A 1 104 ? -3.283 -17.193 5.512 1.00 91.69 104 LEU A C 1
ATOM 795 O O . LEU A 1 104 ? -3.224 -17.958 4.549 1.00 91.69 104 LEU A O 1
ATOM 799 N N . ARG A 1 105 ? -4.294 -17.249 6.397 1.00 92.31 105 ARG A N 1
ATOM 800 C CA . ARG A 1 105 ? -5.557 -17.982 6.161 1.00 92.31 105 ARG A CA 1
ATOM 801 C C . ARG A 1 105 ? -6.642 -17.114 5.518 1.00 92.31 105 ARG A C 1
ATOM 803 O O . ARG A 1 105 ? -7.658 -17.638 5.082 1.00 92.31 105 ARG A O 1
ATOM 810 N N . LEU A 1 106 ? -6.458 -15.797 5.506 1.00 93.19 106 LEU A N 1
ATOM 811 C CA . LEU A 1 106 ? -7.439 -14.834 5.002 1.00 93.19 106 LEU A CA 1
ATOM 812 C C . LEU A 1 106 ? -6.921 -14.087 3.769 1.00 93.19 106 LEU A C 1
ATOM 814 O O . LEU A 1 106 ? -7.704 -13.703 2.907 1.00 93.19 106 LEU A O 1
ATOM 818 N N . PHE A 1 107 ? -5.604 -13.903 3.681 1.00 93.31 107 PHE A N 1
ATOM 819 C CA . PHE A 1 107 ? -4.922 -13.132 2.652 1.00 93.31 107 PHE A CA 1
ATOM 820 C C . PHE A 1 107 ? -3.745 -13.919 2.072 1.00 93.31 107 PHE A C 1
ATOM 822 O O . PHE A 1 107 ? -3.167 -14.793 2.721 1.00 93.31 107 PHE A O 1
ATOM 829 N N . THR A 1 108 ? -3.366 -13.592 0.840 1.00 89.62 108 THR A N 1
ATOM 830 C CA . THR A 1 108 ? -2.196 -14.174 0.180 1.00 89.62 108 THR A CA 1
ATOM 831 C C . THR A 1 108 ? -0.905 -13.507 0.636 1.00 89.62 108 THR A C 1
ATOM 833 O O . THR A 1 108 ? -0.890 -12.331 0.997 1.00 89.62 108 THR A O 1
ATOM 836 N N . LEU A 1 109 ? 0.201 -14.253 0.581 1.00 90.62 109 LEU A N 1
ATOM 837 C CA . LEU A 1 109 ? 1.529 -13.687 0.792 1.00 90.62 109 LEU A CA 1
ATOM 838 C C . LEU A 1 109 ? 1.805 -12.577 -0.232 1.00 90.62 109 LEU A C 1
ATOM 840 O O . LEU A 1 109 ? 1.588 -12.767 -1.426 1.00 90.62 109 LEU A O 1
ATOM 844 N N . HIS A 1 110 ? 2.345 -11.462 0.251 1.00 89.19 110 HIS A N 1
ATOM 845 C CA . HIS A 1 110 ? 2.942 -10.412 -0.562 1.00 89.19 110 HIS A CA 1
ATOM 846 C C . HIS A 1 110 ? 4.426 -10.327 -0.198 1.00 89.19 110 HIS A C 1
ATOM 848 O O . HIS A 1 110 ? 4.764 -9.894 0.904 1.00 89.19 110 HIS A O 1
ATOM 854 N N . ASP A 1 111 ? 5.313 -10.752 -1.099 1.00 85.44 111 ASP A N 1
ATOM 855 C CA . ASP A 1 111 ? 6.753 -10.804 -0.835 1.00 85.44 111 ASP A CA 1
ATOM 856 C C . ASP A 1 111 ? 7.548 -9.924 -1.796 1.00 85.44 111 ASP A C 1
ATOM 858 O O . ASP A 1 111 ? 8.016 -10.354 -2.852 1.00 85.44 111 ASP A O 1
ATOM 862 N N . GLY A 1 112 ? 7.704 -8.667 -1.387 1.00 88.00 112 GLY A N 1
ATOM 863 C CA . GLY A 1 112 ? 8.440 -7.686 -2.165 1.00 88.00 112 GLY A CA 1
ATOM 864 C C . GLY A 1 112 ? 7.628 -7.053 -3.288 1.00 88.00 112 GLY A C 1
ATOM 865 O O . GLY A 1 112 ? 6.424 -7.257 -3.393 1.00 88.00 112 GLY A O 1
ATOM 866 N N . LEU A 1 113 ? 8.292 -6.236 -4.097 1.00 91.88 113 LEU A N 1
ATOM 867 C CA . LEU A 1 113 ? 7.719 -5.538 -5.237 1.00 91.88 113 LEU A CA 1
ATOM 868 C C . LEU A 1 113 ? 8.557 -5.821 -6.478 1.00 91.88 113 LEU A C 1
ATOM 870 O O . LEU A 1 113 ? 9.787 -5.793 -6.428 1.00 91.88 113 LEU A O 1
ATOM 874 N N . GLU A 1 114 ? 7.880 -6.056 -7.594 1.00 93.88 114 GLU A N 1
ATOM 875 C CA . GLU A 1 114 ? 8.508 -6.273 -8.888 1.00 93.88 114 GLU A CA 1
ATOM 876 C C . GLU A 1 114 ? 7.890 -5.336 -9.921 1.00 93.88 114 GLU A C 1
ATOM 878 O O . GLU A 1 114 ? 6.670 -5.172 -9.993 1.00 93.88 114 GLU A O 1
ATOM 883 N N . PHE A 1 115 ? 8.756 -4.696 -10.696 1.00 95.69 115 PHE A N 1
ATOM 884 C CA . PHE A 1 115 ? 8.398 -3.694 -11.683 1.00 95.69 115 PHE A CA 1
ATOM 885 C C . PHE A 1 115 ? 8.963 -4.114 -13.025 1.00 95.69 115 PHE A C 1
ATOM 887 O O . PHE A 1 115 ? 10.139 -4.446 -13.117 1.00 95.69 115 PHE A O 1
ATOM 894 N N . TYR A 1 116 ? 8.130 -4.043 -14.058 1.00 96.44 116 TYR A N 1
ATOM 895 C CA . TYR A 1 116 ? 8.515 -4.239 -15.449 1.00 96.44 116 TYR A CA 1
ATOM 896 C C . TYR A 1 116 ? 8.286 -2.919 -16.187 1.00 96.44 116 TYR A C 1
ATOM 898 O O . TYR A 1 116 ? 7.148 -2.476 -16.345 1.00 96.44 116 TYR A O 1
ATOM 906 N N . ILE A 1 117 ? 9.371 -2.272 -16.602 1.00 96.56 117 ILE A N 1
ATOM 907 C CA . ILE A 1 117 ? 9.382 -0.980 -17.282 1.00 96.56 117 ILE A CA 1
ATOM 908 C C . ILE A 1 117 ? 9.507 -1.246 -18.779 1.00 96.56 117 ILE A C 1
ATOM 910 O O . ILE A 1 117 ? 10.594 -1.515 -19.292 1.00 96.56 117 ILE A O 1
ATOM 914 N N . LEU A 1 118 ? 8.359 -1.230 -19.455 1.00 96.38 118 LEU A N 1
ATOM 915 C CA . LEU A 1 118 ? 8.245 -1.552 -20.875 1.00 96.38 118 LEU A CA 1
ATOM 916 C C . LEU A 1 118 ? 8.821 -0.428 -21.737 1.00 96.38 118 LEU A C 1
ATOM 918 O O . LEU A 1 118 ? 8.468 0.737 -21.550 1.00 96.38 118 LEU A O 1
ATOM 922 N N . ASP A 1 119 ? 9.642 -0.785 -22.720 1.00 95.50 119 ASP A N 1
ATOM 923 C CA . ASP A 1 119 ? 10.088 0.156 -23.738 1.00 95.50 119 ASP A CA 1
ATOM 924 C C . ASP A 1 119 ? 8.939 0.415 -24.728 1.00 95.50 119 ASP A C 1
ATOM 926 O O . ASP A 1 119 ? 8.392 -0.508 -25.340 1.00 95.50 119 ASP A O 1
ATOM 930 N N . ARG A 1 120 ? 8.518 1.679 -24.850 1.00 91.81 120 ARG A N 1
ATOM 931 C CA . ARG A 1 120 ? 7.397 2.064 -25.714 1.00 91.81 120 ARG A CA 1
ATOM 932 C C . ARG A 1 120 ? 7.770 1.995 -27.192 1.00 91.81 120 ARG A C 1
ATOM 934 O O . ARG A 1 120 ? 6.938 1.548 -27.982 1.00 91.81 120 ARG A O 1
ATOM 941 N N . GLU A 1 121 ? 8.961 2.467 -27.551 1.00 92.56 121 GLU A N 1
ATOM 942 C CA . GLU A 1 121 ? 9.448 2.537 -28.932 1.00 92.56 121 GLU A CA 1
ATOM 943 C C . GLU A 1 121 ? 9.998 1.191 -29.404 1.00 92.56 121 GLU A C 1
ATOM 945 O O . GLU A 1 121 ? 9.772 0.806 -30.549 1.00 92.56 121 GLU A O 1
ATOM 950 N N . ASN A 1 122 ? 10.669 0.457 -28.515 1.00 95.38 122 ASN A N 1
ATOM 951 C CA . ASN A 1 122 ? 11.361 -0.788 -28.840 1.00 95.38 122 ASN A CA 1
ATOM 952 C C . ASN A 1 122 ? 10.610 -2.011 -28.298 1.00 95.38 122 ASN A C 1
ATOM 954 O O . ASN A 1 122 ? 11.173 -2.844 -27.598 1.00 95.38 122 ASN A O 1
ATOM 958 N N . GLN A 1 123 ? 9.312 -2.138 -28.574 1.00 94.75 123 GLN A N 1
ATOM 959 C CA . GLN A 1 123 ? 8.564 -3.310 -28.108 1.00 94.75 123 GLN A CA 1
ATOM 960 C C . GLN A 1 123 ? 9.082 -4.610 -28.762 1.00 94.75 123 GLN A C 1
ATOM 962 O O . GLN A 1 123 ? 9.335 -4.620 -29.966 1.00 94.75 123 GLN A O 1
ATOM 967 N N . PRO A 1 124 ? 9.164 -5.735 -28.022 1.00 94.69 124 PRO A N 1
ATOM 968 C CA . PRO A 1 124 ? 8.607 -5.965 -26.689 1.00 94.69 124 PRO A CA 1
ATOM 969 C C . PRO A 1 124 ? 9.636 -5.812 -25.548 1.00 94.69 124 PRO A C 1
ATOM 971 O O . PRO A 1 124 ? 9.444 -6.428 -24.494 1.00 94.69 124 PRO A O 1
ATOM 974 N N . GLU A 1 125 ? 10.715 -5.054 -25.754 1.00 95.62 125 GLU A N 1
ATOM 975 C CA . GLU A 1 125 ? 11.797 -4.887 -24.779 1.00 95.62 125 GLU A CA 1
ATOM 976 C C . GLU A 1 125 ? 11.315 -4.236 -23.475 1.00 95.62 125 GLU A C 1
ATOM 978 O O . GLU A 1 125 ? 10.342 -3.476 -23.435 1.00 95.62 125 GLU A O 1
ATOM 983 N N . TYR A 1 126 ? 11.988 -4.566 -22.376 1.00 95.31 126 TYR A N 1
ATOM 984 C CA . TYR A 1 126 ? 11.744 -3.989 -21.058 1.00 95.31 126 TYR A CA 1
ATOM 985 C C . TYR A 1 126 ? 12.994 -4.111 -20.188 1.00 95.31 126 TYR A C 1
ATOM 987 O O . TYR A 1 126 ? 13.822 -4.997 -20.395 1.00 95.31 126 TYR A O 1
ATOM 995 N N . LYS A 1 127 ? 13.085 -3.267 -19.161 1.00 94.50 127 LYS A N 1
ATOM 996 C CA . LYS A 1 127 ? 13.923 -3.533 -17.986 1.00 94.50 127 LYS A CA 1
ATOM 997 C C . LYS A 1 127 ? 13.040 -3.763 -16.781 1.00 94.50 127 LYS A C 1
ATOM 999 O O . LYS A 1 127 ? 11.881 -3.356 -16.763 1.00 94.50 127 LYS A O 1
ATOM 1004 N N . ASP A 1 128 ? 13.566 -4.433 -15.779 1.00 93.44 128 ASP A N 1
ATOM 1005 C CA . ASP A 1 128 ? 12.833 -4.738 -14.567 1.00 93.44 128 ASP A CA 1
ATOM 1006 C C . ASP A 1 128 ? 13.623 -4.335 -13.326 1.00 93.44 128 ASP A C 1
ATOM 1008 O O . ASP A 1 128 ? 14.810 -4.024 -13.374 1.00 93.44 128 ASP A O 1
ATOM 1012 N N . PHE A 1 129 ? 12.933 -4.322 -12.198 1.00 92.75 129 PHE A N 1
ATOM 1013 C CA . PHE A 1 129 ? 13.542 -4.196 -10.889 1.00 92.75 129 PHE A CA 1
ATOM 1014 C C . PHE A 1 129 ? 12.703 -4.991 -9.897 1.00 92.75 129 PHE A C 1
ATOM 1016 O O . PHE A 1 129 ? 11.476 -4.885 -9.882 1.00 92.75 129 PHE A O 1
ATOM 1023 N N . CYS A 1 130 ? 13.363 -5.783 -9.057 1.00 91.75 130 CYS A N 1
ATOM 1024 C CA . CYS A 1 130 ? 12.707 -6.567 -8.023 1.00 91.75 130 CYS A CA 1
ATOM 1025 C C . CYS A 1 130 ? 13.376 -6.310 -6.676 1.00 91.75 130 CYS A C 1
ATOM 1027 O O . CYS A 1 130 ? 14.603 -6.356 -6.556 1.00 91.75 130 CYS A O 1
ATOM 1029 N N . ALA A 1 131 ? 12.552 -6.064 -5.665 1.00 88.81 131 ALA A N 1
ATOM 1030 C CA . ALA A 1 131 ? 12.955 -5.932 -4.280 1.00 88.81 131 ALA A CA 1
ATOM 1031 C C . ALA A 1 131 ? 12.138 -6.891 -3.431 1.00 88.81 131 ALA A C 1
ATOM 1033 O O . ALA A 1 131 ? 10.916 -6.840 -3.455 1.00 88.81 131 ALA A O 1
ATOM 1034 N N . ARG A 1 132 ? 12.798 -7.746 -2.661 1.00 84.31 132 ARG A N 1
ATOM 1035 C CA . ARG A 1 132 ? 12.156 -8.709 -1.760 1.00 84.31 132 ARG A CA 1
ATOM 1036 C C . ARG A 1 132 ? 11.624 -8.051 -0.483 1.00 84.31 132 ARG A C 1
ATOM 1038 O O . ARG A 1 132 ? 12.099 -6.998 -0.059 1.00 84.31 132 ARG A O 1
ATOM 1045 N N . GLY A 1 133 ? 10.635 -8.676 0.156 1.00 72.12 133 GLY A N 1
ATOM 1046 C CA . GLY A 1 133 ? 10.053 -8.182 1.401 1.00 72.12 133 GLY A CA 1
ATOM 1047 C C . GLY A 1 133 ? 10.962 -8.436 2.613 1.00 72.12 133 GLY A C 1
ATOM 1048 O O . GLY A 1 133 ? 11.776 -9.364 2.611 1.00 72.12 133 GLY A O 1
ATOM 1049 N N . PRO A 1 134 ? 10.872 -7.620 3.680 1.00 64.06 134 PRO A N 1
ATOM 1050 C CA . PRO A 1 134 ? 11.633 -7.848 4.899 1.00 64.06 134 PRO A CA 1
ATOM 1051 C C . PRO A 1 134 ? 11.081 -9.035 5.672 1.00 64.06 134 PRO A C 1
ATOM 1053 O O . PRO A 1 134 ? 9.871 -9.248 5.762 1.00 64.06 134 PRO A O 1
ATOM 1056 N N . ARG A 1 135 ? 11.987 -9.789 6.294 1.00 62.25 135 ARG A N 1
ATOM 1057 C CA . ARG A 1 135 ? 11.605 -10.906 7.152 1.00 62.25 135 ARG A CA 1
ATOM 1058 C C . ARG A 1 135 ? 11.197 -10.415 8.531 1.00 62.25 135 ARG A C 1
ATOM 1060 O O . ARG A 1 135 ? 11.916 -9.648 9.163 1.00 62.25 135 ARG A O 1
ATOM 1067 N N . LYS A 1 136 ? 10.101 -10.974 9.038 1.00 59.78 136 LYS A N 1
ATOM 1068 C CA . LYS A 1 136 ? 9.779 -10.972 10.464 1.00 59.78 136 LYS A CA 1
ATOM 1069 C C . LYS A 1 136 ? 9.801 -12.406 10.989 1.00 59.78 136 LYS A C 1
ATOM 1071 O O . LYS A 1 136 ? 9.415 -13.344 10.287 1.00 59.78 136 LYS A O 1
ATOM 1076 N N . SER A 1 137 ? 10.297 -12.602 12.208 1.00 54.25 137 SER A N 1
ATOM 1077 C CA . SER A 1 137 ? 10.210 -13.893 12.887 1.00 54.25 137 SER A CA 1
ATOM 1078 C C . SER A 1 137 ? 8.760 -14.130 13.317 1.00 54.25 137 SER A C 1
ATOM 1080 O O . SER A 1 137 ? 8.200 -13.397 14.127 1.00 54.25 137 SER A O 1
ATOM 1082 N N . PHE A 1 138 ? 8.122 -15.153 12.753 1.00 56.34 138 PHE A N 1
ATOM 1083 C CA . PHE A 1 138 ? 6.809 -15.593 13.206 1.00 56.34 138 PHE A CA 1
ATOM 1084 C C . PHE A 1 138 ? 7.015 -16.609 14.331 1.00 56.34 138 PHE A C 1
ATOM 1086 O O . PHE A 1 138 ? 7.435 -17.731 14.078 1.00 56.34 138 PHE A O 1
ATOM 1093 N N . HIS A 1 139 ? 6.770 -16.221 15.581 1.00 60.06 139 HIS A N 1
ATOM 1094 C CA . HIS A 1 139 ? 6.656 -17.179 16.687 1.00 60.06 139 HIS A CA 1
ATOM 1095 C C . HIS A 1 139 ? 5.218 -17.702 16.715 1.00 60.06 139 HIS A C 1
ATOM 1097 O O . HIS A 1 139 ? 4.439 -17.375 17.609 1.00 60.06 139 HIS A O 1
ATOM 1103 N N . THR A 1 140 ? 4.821 -18.413 15.660 1.00 65.50 140 THR A N 1
ATOM 1104 C CA . THR A 1 140 ? 3.428 -18.821 15.446 1.00 65.50 140 THR A CA 1
ATOM 1105 C C . THR A 1 140 ? 3.344 -20.283 15.042 1.00 65.50 140 THR A C 1
ATOM 1107 O O . THR A 1 140 ? 4.112 -20.689 14.168 1.00 65.50 140 THR A O 1
ATOM 1110 N N . PRO A 1 141 ? 2.383 -21.050 15.577 1.00 79.56 141 PRO A N 1
ATOM 1111 C CA . PRO A 1 141 ? 2.232 -22.466 15.268 1.00 79.56 141 PRO A CA 1
ATOM 1112 C C . PRO A 1 141 ? 1.525 -22.650 13.915 1.00 79.56 141 PRO A C 1
ATOM 1114 O O . PRO A 1 141 ? 0.381 -23.086 13.848 1.00 79.56 141 PRO A O 1
ATOM 1117 N N . HIS A 1 142 ? 2.180 -22.255 12.815 1.00 87.88 142 HIS A N 1
ATOM 1118 C CA . HIS A 1 142 ? 1.588 -22.293 11.471 1.00 87.88 142 HIS A CA 1
ATOM 1119 C C . HIS A 1 142 ? 1.068 -23.684 11.111 1.00 87.88 142 HIS A C 1
ATOM 1121 O O . HIS A 1 142 ? -0.049 -23.788 10.614 1.00 87.88 142 HIS A O 1
ATOM 1127 N N . ASP A 1 143 ? 1.841 -24.728 11.402 1.00 91.38 143 ASP A N 1
ATOM 1128 C CA . ASP A 1 143 ? 1.487 -26.116 11.088 1.00 91.38 143 ASP A CA 1
ATOM 1129 C C . ASP A 1 143 ? 0.340 -26.676 11.959 1.00 91.38 143 ASP A C 1
ATOM 1131 O O . ASP A 1 143 ? -0.205 -27.725 11.631 1.00 91.38 143 ASP A O 1
ATOM 1135 N N . GLU A 1 144 ? -0.061 -25.990 13.038 1.00 90.50 144 GLU A N 1
ATOM 1136 C CA . GLU A 1 144 ? -1.153 -26.423 13.933 1.00 90.50 144 GLU A CA 1
ATOM 1137 C C . GLU A 1 144 ? -2.498 -25.738 13.626 1.00 90.50 144 GLU A C 1
ATOM 1139 O O . GLU A 1 144 ? -3.529 -26.101 14.193 1.00 90.50 144 GLU A O 1
ATOM 1144 N N . ILE A 1 145 ? -2.508 -24.721 12.759 1.00 91.25 145 ILE A N 1
ATOM 1145 C CA . ILE A 1 145 ? -3.721 -23.974 12.405 1.00 91.25 145 ILE A CA 1
ATOM 1146 C C . ILE A 1 145 ? -4.362 -24.625 11.171 1.00 91.25 145 ILE A C 1
ATOM 1148 O O . ILE A 1 145 ? -3.655 -24.784 10.166 1.00 91.25 145 ILE A O 1
ATOM 1152 N N . PRO A 1 146 ? -5.686 -24.892 11.178 1.00 94.19 146 PRO A N 1
ATOM 1153 C CA . PRO A 1 146 ? -6.391 -25.397 10.006 1.00 94.19 146 PRO A CA 1
ATOM 1154 C C . PRO A 1 146 ? -6.094 -24.582 8.742 1.00 94.19 146 PRO A C 1
ATOM 1156 O O . PRO A 1 146 ? -5.903 -23.357 8.767 1.00 94.19 146 PRO A O 1
ATOM 1159 N N . SER A 1 147 ? -6.012 -25.286 7.626 1.00 95.06 147 SER A N 1
ATOM 1160 C CA . SER A 1 147 ? -5.827 -24.709 6.306 1.00 95.06 147 SER A CA 1
ATOM 1161 C C . SER A 1 147 ? -7.059 -23.918 5.860 1.00 95.06 147 SER A C 1
ATOM 1163 O O . SER A 1 147 ? -8.149 -24.065 6.406 1.00 95.06 147 SER A O 1
ATOM 1165 N N . MET A 1 148 ? -6.908 -23.077 4.837 1.00 95.44 148 MET A N 1
ATOM 1166 C CA . MET A 1 148 ? -8.030 -22.324 4.263 1.00 95.44 148 MET A CA 1
ATOM 1167 C C . MET A 1 148 ? -9.155 -23.235 3.768 1.00 95.44 148 MET A C 1
ATOM 1169 O O . MET A 1 148 ? -10.320 -22.901 3.953 1.00 95.44 148 MET A O 1
ATOM 1173 N N . THR A 1 149 ? -8.812 -24.386 3.186 1.00 94.69 149 THR A N 1
ATOM 1174 C CA . THR A 1 149 ? -9.796 -25.378 2.727 1.00 94.69 149 THR A CA 1
ATOM 1175 C C . THR A 1 149 ? -10.565 -25.962 3.911 1.00 94.69 149 THR A C 1
ATOM 1177 O O . THR A 1 149 ? -11.791 -25.932 3.911 1.00 94.69 149 THR A O 1
ATOM 1180 N N . GLU A 1 150 ? -9.864 -26.381 4.968 1.00 94.88 150 GLU A N 1
ATOM 1181 C CA . GLU A 1 150 ? -10.504 -26.891 6.188 1.00 94.88 150 GLU A CA 1
ATOM 1182 C C . GLU A 1 150 ? -11.373 -25.818 6.858 1.00 94.88 150 GLU A C 1
ATOM 1184 O O . GLU A 1 150 ? -12.505 -26.091 7.239 1.00 94.88 150 GLU A O 1
ATOM 1189 N N . LEU A 1 151 ? -10.898 -24.570 6.955 1.00 94.75 151 LEU A N 1
ATOM 1190 C CA . LEU A 1 151 ? -11.692 -23.461 7.494 1.00 94.75 151 LEU A CA 1
ATOM 1191 C C . LEU A 1 151 ? -12.939 -23.190 6.647 1.00 94.75 151 LEU A C 1
ATOM 1193 O O . LEU A 1 151 ? -14.015 -22.948 7.197 1.00 94.75 151 LEU A O 1
ATOM 1197 N N . ALA A 1 152 ? -12.813 -23.236 5.321 1.00 94.75 152 ALA A N 1
ATOM 1198 C CA . ALA A 1 152 ? -13.940 -23.057 4.420 1.00 94.75 152 ALA A CA 1
ATOM 1199 C C . ALA A 1 152 ? -14.997 -24.149 4.630 1.00 94.75 152 ALA A C 1
ATOM 1201 O O . ALA A 1 152 ? -16.178 -23.830 4.753 1.00 94.75 152 ALA A O 1
ATOM 1202 N N . GLU A 1 153 ? -14.583 -25.406 4.780 1.00 94.00 153 GLU A N 1
ATOM 1203 C CA . GLU A 1 153 ? -15.479 -26.522 5.094 1.00 94.00 153 GLU A CA 1
ATOM 1204 C C . GLU A 1 153 ? -16.118 -26.379 6.485 1.00 94.00 153 GLU A C 1
ATOM 1206 O O . GLU A 1 153 ? -17.340 -26.460 6.617 1.00 94.00 153 GLU A O 1
ATOM 1211 N N . MET A 1 154 ? -15.320 -26.090 7.519 1.00 93.62 154 MET A N 1
ATOM 1212 C CA . MET A 1 154 ? -15.779 -25.945 8.909 1.00 93.62 154 MET A CA 1
ATOM 1213 C C . MET A 1 154 ? -16.872 -24.879 9.064 1.00 93.62 154 MET A C 1
ATOM 1215 O O . MET A 1 154 ? -17.821 -25.054 9.839 1.00 93.62 154 MET A O 1
ATOM 1219 N N . PHE A 1 155 ? -16.735 -23.763 8.346 1.00 93.44 155 PHE A N 1
ATOM 1220 C CA . PHE A 1 155 ? -17.626 -22.609 8.467 1.00 93.44 155 PHE A CA 1
ATOM 1221 C C . PHE A 1 155 ? -18.605 -22.451 7.296 1.00 93.44 155 PHE A C 1
ATOM 1223 O O . PHE A 1 155 ? -19.439 -21.548 7.334 1.00 93.44 155 PHE A O 1
ATOM 1230 N N . GLY A 1 156 ? -18.570 -23.345 6.302 1.00 93.00 156 GLY A N 1
ATOM 1231 C CA . GLY A 1 156 ? -19.424 -23.269 5.112 1.00 93.00 156 GLY A CA 1
ATOM 1232 C C . GLY A 1 156 ? -19.115 -22.060 4.223 1.00 93.00 156 GLY A C 1
ATOM 1233 O O . GLY A 1 156 ? -20.016 -21.501 3.598 1.00 93.00 156 GLY A O 1
ATOM 1234 N N . CYS A 1 157 ? -17.857 -21.619 4.195 1.00 93.44 157 CYS A N 1
ATOM 1235 C CA . CYS A 1 157 ? -17.411 -20.500 3.372 1.00 93.44 157 CYS A CA 1
ATOM 1236 C C . CYS A 1 157 ? -17.051 -20.966 1.957 1.00 93.44 157 CYS A C 1
ATOM 1238 O O . CYS A 1 157 ? -16.644 -22.102 1.727 1.00 93.44 157 CYS A O 1
ATOM 1240 N N . ARG A 1 158 ? -17.139 -20.043 0.999 1.00 90.75 158 ARG A N 1
ATOM 1241 C CA . ARG A 1 158 ? -16.571 -20.213 -0.344 1.00 90.75 158 ARG A CA 1
ATOM 1242 C C . ARG A 1 158 ? -15.249 -19.463 -0.411 1.00 90.75 158 ARG A C 1
ATOM 1244 O O . ARG A 1 158 ? -15.145 -18.375 0.151 1.00 90.75 158 ARG A O 1
ATOM 1251 N N . PHE A 1 159 ? -14.275 -20.003 -1.133 1.00 89.50 159 PHE A N 1
ATOM 1252 C CA . PHE A 1 159 ? -13.032 -19.301 -1.433 1.00 89.50 159 PHE A CA 1
ATOM 1253 C C . PHE A 1 159 ? -12.640 -19.527 -2.894 1.00 89.50 159 PHE A C 1
ATOM 1255 O O . PHE A 1 159 ? -12.965 -20.557 -3.481 1.00 89.50 159 PHE A O 1
ATOM 1262 N N . GLN A 1 160 ? -11.958 -18.549 -3.482 1.00 89.94 160 GLN A N 1
ATOM 1263 C CA . GLN A 1 160 ? -11.375 -18.642 -4.817 1.00 89.94 160 GLN A CA 1
ATOM 1264 C C . GLN A 1 160 ? -10.145 -17.739 -4.902 1.00 89.94 160 GLN A C 1
ATOM 1266 O O . GLN A 1 160 ? -10.110 -16.682 -4.271 1.00 89.94 160 GLN A O 1
ATOM 1271 N N . TYR A 1 161 ? -9.153 -18.147 -5.691 1.00 91.12 161 TYR A N 1
ATOM 1272 C CA . TYR A 1 161 ? -8.011 -17.299 -6.026 1.00 91.12 161 TYR A CA 1
ATOM 1273 C C . TYR A 1 161 ? -8.372 -16.395 -7.199 1.00 91.12 161 TYR A C 1
ATOM 1275 O O . TYR A 1 161 ? -8.892 -16.865 -8.210 1.00 91.12 161 TYR A O 1
ATOM 1283 N N . ILE A 1 162 ? -8.076 -15.105 -7.065 1.00 93.75 162 ILE A N 1
ATOM 1284 C CA . ILE A 1 162 ? -8.305 -14.102 -8.103 1.00 93.75 162 ILE A CA 1
ATOM 1285 C C . ILE A 1 162 ? -7.057 -13.251 -8.300 1.00 93.75 162 ILE A C 1
ATOM 1287 O O . ILE A 1 162 ? -6.212 -13.155 -7.410 1.00 93.75 162 ILE A O 1
ATOM 1291 N N . TRP A 1 163 ? -6.984 -12.599 -9.455 1.00 94.88 163 TRP A N 1
ATOM 1292 C CA . TRP A 1 163 ? -6.000 -11.565 -9.741 1.00 94.88 163 TRP A CA 1
ATOM 1293 C C . TRP A 1 163 ? -6.724 -10.239 -9.948 1.00 94.88 163 TRP A C 1
ATOM 1295 O O . TRP A 1 163 ? -7.608 -10.138 -10.797 1.00 94.88 163 TRP A O 1
ATOM 1305 N N . SER A 1 164 ? -6.350 -9.234 -9.160 1.00 95.88 164 SER A N 1
ATOM 1306 C CA . SER A 1 164 ? -6.810 -7.856 -9.325 1.00 95.88 164 SER A CA 1
ATOM 1307 C C . SER A 1 164 ? -5.862 -7.142 -10.284 1.00 95.88 164 SER A C 1
ATOM 1309 O O . SER A 1 164 ? -4.669 -7.020 -10.005 1.00 95.88 164 SER A O 1
ATOM 1311 N N . ILE A 1 165 ? -6.369 -6.730 -11.448 1.00 97.25 165 ILE A N 1
ATOM 1312 C CA . ILE A 1 165 ? -5.577 -6.100 -12.512 1.00 97.25 165 ILE A CA 1
ATOM 1313 C C . ILE A 1 165 ? -6.245 -4.783 -12.897 1.00 97.25 165 ILE A C 1
ATOM 1315 O O . ILE A 1 165 ? -7.430 -4.747 -13.224 1.00 97.25 165 ILE A O 1
ATOM 1319 N N . GLY A 1 166 ? -5.482 -3.692 -12.885 1.00 97.19 166 GLY A N 1
ATOM 1320 C CA . GLY A 1 166 ? -5.981 -2.366 -13.230 1.00 97.19 166 GLY A CA 1
ATOM 1321 C C . GLY A 1 166 ? -4.881 -1.449 -13.747 1.00 97.19 166 GLY A C 1
ATOM 1322 O O . GLY A 1 166 ? -3.700 -1.659 -13.477 1.00 97.19 166 GLY A O 1
ATOM 1323 N N . TYR A 1 167 ? -5.284 -0.408 -14.474 1.00 97.62 167 TYR A N 1
ATOM 1324 C CA . TYR A 1 167 ? -4.384 0.627 -14.972 1.00 97.62 167 TYR A CA 1
ATOM 1325 C C . TYR A 1 167 ? -4.568 1.922 -14.181 1.00 97.62 167 TYR A C 1
ATOM 1327 O O . TYR A 1 167 ? -5.659 2.492 -14.149 1.00 97.62 167 TYR A O 1
ATOM 1335 N N . ALA A 1 168 ? -3.482 2.408 -13.581 1.00 96.69 168 ALA A N 1
ATOM 1336 C CA . ALA A 1 168 ? -3.376 3.768 -13.070 1.00 96.69 168 ALA A CA 1
ATOM 1337 C C . ALA A 1 168 ? -2.540 4.573 -14.068 1.00 96.69 168 ALA A C 1
ATOM 1339 O O . ALA A 1 168 ? -1.368 4.284 -14.284 1.00 96.69 168 ALA A O 1
ATOM 1340 N N . ILE A 1 169 ? -3.175 5.531 -14.733 1.00 92.50 169 ILE A N 1
ATOM 1341 C CA . ILE A 1 169 ? -2.592 6.279 -15.848 1.00 92.50 169 ILE A CA 1
ATOM 1342 C C . ILE A 1 169 ? -2.813 7.771 -15.646 1.00 92.50 169 ILE A C 1
ATOM 1344 O O . ILE A 1 169 ? -3.746 8.187 -14.953 1.00 92.50 169 ILE A O 1
ATOM 1348 N N . ARG A 1 170 ? -1.976 8.584 -16.289 1.00 91.56 170 ARG A N 1
ATOM 1349 C CA . ARG A 1 170 ? -2.164 10.034 -16.301 1.00 91.56 170 ARG A CA 1
ATOM 1350 C C . ARG A 1 170 ? -3.464 10.394 -17.025 1.00 91.56 170 ARG A C 1
ATOM 1352 O O . ARG A 1 170 ? -3.862 9.734 -17.990 1.00 91.56 170 ARG A O 1
ATOM 1359 N N . ASN A 1 171 ? -4.129 11.446 -16.560 1.00 90.75 171 ASN A N 1
ATOM 1360 C CA . ASN A 1 171 ? -5.394 11.922 -17.126 1.00 90.75 171 ASN A CA 1
ATOM 1361 C C . ASN A 1 171 ? -5.237 12.609 -18.495 1.00 90.75 171 ASN A C 1
ATOM 1363 O O . ASN A 1 171 ? -6.239 12.782 -19.183 1.00 90.75 171 ASN A O 1
ATOM 1367 N N . ASP A 1 172 ? -4.011 12.947 -18.886 1.00 88.06 172 ASP A N 1
ATOM 1368 C CA . ASP A 1 172 ? -3.642 13.503 -20.188 1.00 88.06 172 ASP A CA 1
ATOM 1369 C C . ASP A 1 172 ? -3.260 12.433 -21.227 1.00 88.06 172 ASP A C 1
ATOM 1371 O O . ASP A 1 172 ? -2.959 12.775 -22.365 1.00 88.06 172 ASP A O 1
ATOM 1375 N N . THR A 1 173 ? -3.317 11.139 -20.878 1.00 89.12 173 THR A N 1
ATOM 1376 C CA . THR A 1 173 ? -3.048 10.032 -21.815 1.00 89.12 173 THR A CA 1
ATOM 1377 C C . THR A 1 173 ? -3.909 10.168 -23.079 1.00 89.12 173 THR A C 1
ATOM 1379 O O . THR A 1 173 ? -5.139 10.192 -22.955 1.00 89.12 173 THR A O 1
ATOM 1382 N N . PRO A 1 174 ? -3.317 10.197 -24.291 1.00 89.44 174 PRO A N 1
ATOM 1383 C CA . PRO A 1 174 ? -4.092 10.294 -25.516 1.00 89.44 174 PRO A CA 1
ATOM 1384 C C . PRO A 1 174 ? -4.848 8.990 -25.765 1.00 89.44 174 PRO A C 1
ATOM 1386 O O . PRO A 1 174 ? -4.281 7.894 -25.710 1.00 89.44 174 PRO A O 1
ATOM 1389 N N . TYR A 1 175 ? -6.130 9.140 -26.069 1.00 93.19 175 TYR A N 1
ATOM 1390 C CA . TYR A 1 175 ? -6.998 8.083 -26.563 1.00 93.19 175 TYR A CA 1
ATOM 1391 C C . TYR A 1 175 ? -7.371 8.389 -28.012 1.00 93.19 175 TYR A C 1
ATOM 1393 O O . TYR A 1 175 ? -7.400 9.566 -28.383 1.00 93.19 175 TYR A O 1
ATOM 1401 N N . PRO A 1 176 ? -7.654 7.359 -28.826 1.00 95.69 176 PRO A N 1
ATOM 1402 C CA . PRO A 1 176 ? -8.166 7.572 -30.166 1.00 95.69 176 PRO A CA 1
ATOM 1403 C C . PRO A 1 176 ? -9.567 8.192 -30.101 1.00 95.69 176 PRO A C 1
ATOM 1405 O O . PRO A 1 176 ? -10.139 8.386 -29.019 1.00 95.69 176 PRO A O 1
ATOM 1408 N N . ASP A 1 177 ? -10.127 8.509 -31.264 1.00 96.81 177 ASP A N 1
ATOM 1409 C CA . ASP A 1 177 ? -11.480 9.045 -31.326 1.00 96.81 177 ASP A CA 1
ATOM 1410 C C . ASP A 1 177 ? -12.525 8.078 -30.733 1.00 96.81 177 ASP A C 1
ATOM 1412 O O . ASP A 1 177 ? -12.280 6.896 -30.466 1.00 96.81 177 ASP A O 1
ATOM 1416 N N . ALA A 1 178 ? -13.728 8.601 -30.492 1.00 95.38 178 ALA A N 1
ATOM 1417 C CA . ALA A 1 178 ? -14.788 7.843 -29.839 1.00 95.38 178 ALA A CA 1
ATOM 1418 C C . ALA A 1 178 ? -15.239 6.607 -30.640 1.00 95.38 178 ALA A C 1
ATOM 1420 O O . ALA A 1 178 ? -15.705 5.643 -30.026 1.00 95.38 178 ALA A O 1
ATOM 1421 N N . ALA A 1 179 ? -15.119 6.627 -31.972 1.00 96.62 179 ALA A N 1
ATOM 1422 C CA . ALA A 1 179 ? -15.531 5.521 -32.827 1.00 96.62 179 ALA A CA 1
ATOM 1423 C C . ALA A 1 179 ? -14.529 4.368 -32.732 1.00 96.62 179 ALA A C 1
ATOM 1425 O O . ALA A 1 179 ? -14.934 3.226 -32.508 1.00 96.62 179 ALA A O 1
ATOM 1426 N N . GLU A 1 180 ? -13.231 4.663 -32.802 1.00 97.25 180 GLU A N 1
ATOM 1427 C CA . GLU A 1 180 ? -12.192 3.657 -32.603 1.00 97.25 180 GLU A CA 1
ATOM 1428 C C . GLU A 1 180 ? -12.219 3.124 -31.165 1.00 97.25 180 GLU A C 1
ATOM 1430 O O . GLU A 1 180 ? -12.239 1.910 -30.955 1.00 97.25 180 GLU A O 1
ATOM 1435 N N . LEU A 1 181 ? -12.309 4.001 -30.158 1.00 97.31 181 LEU A N 1
ATOM 1436 C CA . LEU A 1 181 ? -12.321 3.588 -28.753 1.00 97.31 181 LEU A CA 1
ATOM 1437 C C . LEU A 1 181 ? -13.524 2.686 -28.420 1.00 97.31 181 LEU A C 1
ATOM 1439 O O . LEU A 1 181 ? -13.416 1.797 -27.574 1.00 97.31 181 LEU A O 1
ATOM 1443 N N . ALA A 1 182 ? -14.665 2.867 -29.093 1.00 97.44 182 ALA A N 1
ATOM 1444 C CA . ALA A 1 182 ? -15.840 2.011 -28.923 1.00 97.44 182 ALA A CA 1
ATOM 1445 C C . ALA A 1 182 ? -15.602 0.553 -29.354 1.00 97.44 182 ALA A C 1
ATOM 1447 O O . ALA A 1 182 ? -16.268 -0.342 -28.836 1.00 97.44 182 ALA A O 1
ATOM 1448 N N . THR A 1 183 ? -14.622 0.285 -30.225 1.00 97.94 183 THR A N 1
ATOM 1449 C CA . THR A 1 183 ? -14.269 -1.085 -30.645 1.00 97.94 183 THR A CA 1
ATOM 1450 C C . THR A 1 183 ? -13.613 -1.912 -29.532 1.00 97.94 183 THR A C 1
ATOM 1452 O O . THR A 1 183 ? -13.515 -3.134 -29.640 1.00 97.94 183 THR A O 1
ATOM 1455 N N . TYR A 1 184 ? -13.189 -1.267 -28.440 1.00 97.69 184 TYR A N 1
ATOM 1456 C CA . TYR A 1 184 ? -12.488 -1.907 -27.328 1.00 97.69 184 TYR A CA 1
ATOM 1457 C C . TYR A 1 184 ? -13.412 -2.342 -26.182 1.00 97.69 184 TYR A C 1
ATOM 1459 O O . TYR A 1 184 ? -12.923 -2.906 -25.206 1.00 97.69 184 TYR A O 1
ATOM 1467 N N . GLY A 1 185 ? -14.725 -2.098 -26.245 1.00 96.62 185 GLY A N 1
ATOM 1468 C CA . GLY A 1 185 ? -15.626 -2.525 -25.173 1.00 96.62 185 GLY A CA 1
ATOM 1469 C C . GLY A 1 185 ? -16.984 -1.838 -25.132 1.00 96.62 185 GLY A C 1
ATOM 1470 O O . GLY A 1 185 ? -17.272 -0.878 -25.845 1.00 96.62 185 GLY A O 1
ATOM 1471 N N . SER A 1 186 ? -17.824 -2.310 -24.220 1.00 94.56 186 SER A N 1
ATOM 1472 C CA . SER A 1 186 ? -19.198 -1.846 -24.020 1.00 94.56 186 SER A CA 1
ATOM 1473 C C . SER A 1 186 ? -19.290 -0.530 -23.244 1.00 94.56 186 SER A C 1
ATOM 1475 O O . SER A 1 186 ? -20.152 0.297 -23.533 1.00 94.56 186 SER A O 1
ATOM 1477 N N . ASN A 1 187 ? -18.379 -0.301 -22.297 1.00 95.00 187 ASN A N 1
ATOM 1478 C CA . ASN A 1 187 ? -18.378 0.850 -21.395 1.00 95.00 187 ASN A CA 1
ATOM 1479 C C . ASN A 1 187 ? -16.993 1.511 -21.328 1.00 95.00 187 ASN A C 1
ATOM 1481 O O . ASN A 1 187 ? -16.000 0.952 -21.784 1.00 95.00 187 ASN A O 1
ATOM 1485 N N . GLU A 1 188 ? -16.914 2.713 -20.758 1.00 95.94 188 GLU A N 1
ATOM 1486 C CA . GLU A 1 188 ? -15.671 3.494 -20.743 1.00 95.94 188 GLU A CA 1
ATOM 1487 C C . GLU A 1 188 ? -14.502 2.776 -20.051 1.00 95.94 188 GLU A C 1
ATOM 1489 O O . GLU A 1 188 ? -13.383 2.814 -20.561 1.00 95.94 188 GLU A O 1
ATOM 1494 N N . ALA A 1 189 ? -14.748 2.128 -18.910 1.00 96.38 189 ALA A N 1
ATOM 1495 C CA . ALA A 1 189 ? -13.709 1.451 -18.141 1.00 96.38 189 ALA A CA 1
ATOM 1496 C C . ALA A 1 189 ? -13.095 0.293 -18.944 1.00 96.38 189 ALA A C 1
ATOM 1498 O O . ALA A 1 189 ? -11.878 0.225 -19.100 1.00 96.38 189 ALA A O 1
ATOM 1499 N N . GLU A 1 190 ? -13.949 -0.548 -19.529 1.00 97.12 190 GLU A N 1
ATOM 1500 C CA . GLU A 1 190 ? -13.550 -1.657 -20.400 1.00 97.12 190 GLU A CA 1
ATOM 1501 C C . GLU A 1 190 ? -12.789 -1.175 -21.639 1.00 97.12 190 GLU A C 1
ATOM 1503 O O . GLU A 1 190 ? -11.711 -1.682 -21.943 1.00 97.12 190 GLU A O 1
ATOM 1508 N N . ARG A 1 191 ? -13.317 -0.155 -22.330 1.00 97.94 191 ARG A N 1
ATOM 1509 C CA . ARG A 1 191 ? -12.700 0.396 -23.544 1.00 97.94 191 ARG A CA 1
ATOM 1510 C C . ARG A 1 191 ? -11.291 0.903 -23.274 1.00 97.94 191 ARG A C 1
ATOM 1512 O O . ARG A 1 191 ? -10.362 0.561 -23.999 1.00 97.94 191 ARG A O 1
ATOM 1519 N N . ARG A 1 192 ? -11.124 1.704 -22.216 1.00 97.31 192 ARG A N 1
ATOM 1520 C CA . ARG A 1 192 ? -9.817 2.257 -21.843 1.00 97.31 192 ARG A CA 1
ATOM 1521 C C . ARG A 1 192 ? -8.851 1.162 -21.409 1.00 97.31 192 ARG A C 1
ATOM 1523 O O . ARG A 1 192 ? -7.701 1.190 -21.832 1.00 97.31 192 ARG A O 1
ATOM 1530 N N . PHE A 1 193 ? -9.312 0.193 -20.616 1.00 97.88 193 PHE A N 1
ATOM 1531 C CA . PHE A 1 193 ? -8.491 -0.942 -20.202 1.00 97.88 193 PHE A CA 1
ATOM 1532 C C . PHE A 1 193 ? -7.966 -1.712 -21.418 1.00 97.88 193 PHE A C 1
ATOM 1534 O O . PHE A 1 193 ? -6.757 -1.808 -21.613 1.00 97.88 193 PHE A O 1
ATOM 1541 N N . ASN A 1 194 ? -8.869 -2.169 -22.288 1.00 98.12 194 ASN A N 1
ATOM 1542 C CA . ASN A 1 194 ? -8.517 -2.976 -23.453 1.00 98.12 194 ASN A CA 1
ATOM 1543 C C . ASN A 1 194 ? -7.667 -2.203 -24.473 1.00 98.12 194 ASN A C 1
ATOM 1545 O O . ASN A 1 194 ? -6.798 -2.798 -25.110 1.00 98.12 194 ASN A O 1
ATOM 1549 N N . PHE A 1 195 ? -7.879 -0.889 -24.620 1.00 97.88 195 PHE A N 1
ATOM 1550 C CA . PHE A 1 195 ? -7.023 -0.034 -25.445 1.00 97.88 195 PHE A CA 1
ATOM 1551 C C . PHE A 1 195 ? -5.581 -0.009 -24.925 1.00 97.88 195 PHE A C 1
ATOM 1553 O O . PHE A 1 195 ? -4.648 -0.290 -25.678 1.00 97.88 195 PHE A O 1
ATOM 1560 N N . ILE A 1 196 ? -5.387 0.267 -23.630 1.00 96.94 196 ILE A N 1
ATOM 1561 C CA . ILE A 1 196 ? -4.048 0.295 -23.026 1.00 96.94 196 ILE A CA 1
ATOM 1562 C C . ILE A 1 196 ? -3.383 -1.085 -23.103 1.00 96.94 196 ILE A C 1
ATOM 1564 O O . ILE A 1 196 ? -2.209 -1.167 -23.461 1.00 96.94 196 ILE A O 1
ATOM 1568 N N . THR A 1 197 ? -4.125 -2.169 -22.850 1.00 97.75 197 THR A N 1
ATOM 1569 C CA . THR A 1 197 ? -3.617 -3.541 -23.000 1.00 97.75 197 THR A CA 1
ATOM 1570 C C . THR A 1 197 ? -3.104 -3.807 -24.415 1.00 97.75 197 THR A C 1
ATOM 1572 O O . THR A 1 197 ? -1.990 -4.304 -24.576 1.00 97.75 197 THR A O 1
ATOM 1575 N N . LYS A 1 198 ? -3.888 -3.452 -25.442 1.00 97.06 198 LYS A N 1
ATOM 1576 C CA . LYS A 1 198 ? -3.537 -3.679 -26.854 1.00 97.06 198 LYS A CA 1
ATOM 1577 C C . LYS A 1 198 ? -2.394 -2.796 -27.352 1.00 97.06 198 LYS A C 1
ATOM 1579 O O . LYS A 1 198 ? -1.715 -3.175 -28.299 1.00 97.06 198 LYS A O 1
ATOM 1584 N N . LYS A 1 199 ? -2.146 -1.650 -26.711 1.00 95.12 199 LYS A N 1
ATOM 1585 C CA . LYS A 1 199 ? -1.047 -0.738 -27.064 1.00 95.12 199 LYS A CA 1
ATOM 1586 C C . LYS A 1 199 ? 0.346 -1.338 -26.816 1.00 95.12 199 LYS A C 1
ATOM 1588 O O . LYS A 1 199 ? 1.313 -0.900 -27.438 1.00 95.12 199 LYS A O 1
ATOM 1593 N N . TYR A 1 200 ? 0.456 -2.325 -25.921 1.00 96.25 200 TYR A N 1
ATOM 1594 C CA . TYR A 1 200 ? 1.728 -2.953 -25.566 1.00 96.25 200 TYR A CA 1
ATOM 1595 C C . TYR A 1 200 ? 1.686 -4.470 -25.754 1.00 96.25 200 TYR A C 1
ATOM 1597 O O . TYR A 1 200 ? 0.908 -5.175 -25.108 1.00 96.25 200 TYR A O 1
ATOM 1605 N N . THR A 1 201 ? 2.607 -4.991 -26.565 1.00 96.81 201 THR A N 1
ATOM 1606 C CA . THR A 1 201 ? 2.725 -6.423 -26.882 1.00 96.81 201 THR A CA 1
ATOM 1607 C C . THR A 1 201 ? 2.871 -7.273 -25.616 1.00 96.81 201 THR A C 1
ATOM 1609 O O . THR A 1 201 ? 2.171 -8.271 -25.449 1.00 96.81 201 THR A O 1
ATOM 1612 N N . LYS A 1 202 ? 3.724 -6.856 -24.667 1.00 96.44 202 LYS A N 1
ATOM 1613 C CA . LYS A 1 202 ? 3.901 -7.563 -23.386 1.00 96.44 202 LYS A CA 1
ATOM 1614 C C . LYS A 1 202 ? 2.625 -7.574 -22.540 1.00 96.44 202 LYS A C 1
ATOM 1616 O O . LYS A 1 202 ? 2.293 -8.622 -21.997 1.00 96.44 202 LYS A O 1
ATOM 1621 N N . LEU A 1 203 ? 1.886 -6.461 -22.464 1.00 97.44 203 LEU A N 1
ATOM 1622 C CA . LEU A 1 203 ? 0.629 -6.406 -21.705 1.00 97.44 203 LEU A CA 1
ATOM 1623 C C . LEU A 1 203 ? -0.438 -7.307 -22.327 1.00 97.44 203 LEU A C 1
ATOM 1625 O O . LEU A 1 203 ? -1.107 -8.034 -21.600 1.00 97.44 203 LEU A O 1
ATOM 1629 N N . THR A 1 204 ? -0.554 -7.315 -23.657 1.00 97.69 204 THR A N 1
ATOM 1630 C CA . THR A 1 204 ? -1.449 -8.238 -24.371 1.00 97.69 204 THR A CA 1
ATOM 1631 C C . THR A 1 204 ? -1.095 -9.694 -24.064 1.00 97.69 204 THR A C 1
ATOM 1633 O O . THR A 1 204 ? -1.967 -10.471 -23.681 1.00 97.69 204 THR A O 1
ATOM 1636 N N . ASN A 1 205 ? 0.187 -10.056 -24.152 1.00 97.44 205 ASN A N 1
ATOM 1637 C CA . ASN A 1 205 ? 0.643 -11.418 -23.868 1.00 97.44 205 ASN A CA 1
ATOM 1638 C C . ASN A 1 205 ? 0.355 -11.844 -22.424 1.00 97.44 205 ASN A C 1
ATOM 1640 O O . ASN A 1 205 ? -0.075 -12.971 -22.204 1.00 97.44 205 ASN A O 1
ATOM 1644 N N . VAL A 1 206 ? 0.556 -10.947 -21.454 1.00 96.94 206 VAL A N 1
ATOM 1645 C CA . VAL A 1 206 ? 0.226 -11.205 -20.047 1.00 96.94 206 VAL A CA 1
ATOM 1646 C C . VAL A 1 206 ? -1.281 -11.367 -19.870 1.00 96.94 206 VAL A C 1
ATOM 1648 O O . VAL A 1 206 ? -1.711 -12.347 -19.273 1.00 96.94 206 VAL A O 1
ATOM 1651 N N . MET A 1 207 ? -2.095 -10.462 -20.421 1.00 97.69 207 MET A N 1
ATOM 1652 C CA . MET A 1 207 ? -3.553 -10.529 -20.278 1.00 97.69 207 MET A CA 1
ATOM 1653 C C . MET A 1 207 ? -4.164 -11.781 -20.915 1.00 97.69 207 MET A C 1
ATOM 1655 O O . MET A 1 207 ? -5.152 -12.288 -20.391 1.00 97.69 207 MET A O 1
ATOM 1659 N N . ASN A 1 208 ? -3.547 -12.340 -21.961 1.00 97.19 208 ASN A N 1
ATOM 1660 C CA . ASN A 1 208 ? -3.960 -13.615 -22.562 1.00 97.19 208 ASN A CA 1
ATOM 1661 C C . ASN A 1 208 ? -3.812 -14.825 -21.615 1.00 97.19 208 ASN A C 1
ATOM 1663 O O . ASN A 1 208 ? -4.364 -15.886 -21.902 1.00 97.19 208 ASN A O 1
ATOM 1667 N N . LEU A 1 209 ? -3.091 -14.688 -20.495 1.00 97.44 209 LEU A N 1
ATOM 1668 C CA . LEU A 1 209 ? -2.978 -15.722 -19.458 1.00 97.44 209 LEU A CA 1
ATOM 1669 C C . LEU A 1 209 ? -4.142 -15.696 -18.455 1.00 97.44 209 LEU A C 1
ATOM 1671 O O . LEU A 1 209 ? -4.258 -16.606 -17.633 1.00 97.44 209 LEU A O 1
ATOM 1675 N N . PHE A 1 210 ? -4.992 -14.667 -18.495 1.00 97.00 210 PHE A N 1
ATOM 1676 C CA . PHE A 1 210 ? -6.073 -14.467 -17.536 1.00 97.00 210 PHE A CA 1
ATOM 1677 C C . PHE A 1 210 ? -7.440 -14.586 -18.202 1.00 97.00 210 PHE A C 1
ATOM 1679 O O . PHE A 1 210 ? -7.655 -14.176 -19.338 1.00 97.00 210 PHE A O 1
ATOM 1686 N N . THR A 1 211 ? -8.404 -15.113 -17.450 1.00 94.94 211 THR A N 1
ATOM 1687 C CA . THR A 1 211 ? -9.824 -15.066 -17.810 1.00 94.94 211 THR A CA 1
ATOM 1688 C C . THR A 1 211 ? -10.527 -14.094 -16.875 1.00 94.94 211 THR A C 1
ATOM 1690 O O . THR A 1 211 ? -10.355 -14.170 -15.657 1.00 94.94 211 THR A O 1
ATOM 1693 N N . ARG A 1 212 ? -11.316 -13.169 -17.431 1.00 93.44 212 ARG A N 1
ATOM 1694 C CA . ARG A 1 212 ? -12.093 -12.219 -16.628 1.00 93.44 212 ARG A CA 1
ATOM 1695 C C . ARG A 1 212 ? -13.191 -12.949 -15.851 1.00 93.44 212 ARG A C 1
ATOM 1697 O O . ARG A 1 212 ? -13.856 -13.832 -16.383 1.00 93.44 212 ARG A O 1
ATOM 1704 N N . ILE A 1 213 ? -13.416 -12.524 -14.611 1.00 91.69 213 ILE A N 1
ATOM 1705 C CA . ILE A 1 213 ? -14.537 -12.976 -13.783 1.00 91.69 213 ILE A CA 1
ATOM 1706 C C . ILE A 1 213 ? -15.707 -12.000 -13.971 1.00 91.69 213 ILE A C 1
ATOM 1708 O O . ILE A 1 213 ? -15.507 -10.787 -13.953 1.00 91.69 213 ILE A O 1
ATOM 1712 N N . GLU A 1 214 ? -16.921 -12.515 -14.179 1.00 86.06 214 GLU A N 1
ATOM 1713 C CA . GLU A 1 214 ? -18.087 -11.685 -14.519 1.00 86.06 214 GLU A CA 1
ATOM 1714 C C . GLU A 1 214 ? -18.686 -10.932 -13.329 1.00 86.06 214 GLU A C 1
ATOM 1716 O O . GLU A 1 214 ? -18.791 -9.713 -13.392 1.00 86.06 214 GLU A O 1
ATOM 1721 N N . ASP A 1 215 ? -19.043 -11.636 -12.252 1.00 84.50 215 ASP A N 1
ATOM 1722 C CA . ASP A 1 215 ? -19.865 -11.087 -11.161 1.00 84.50 215 ASP A CA 1
ATOM 1723 C C . ASP A 1 215 ? -19.235 -11.366 -9.784 1.00 84.50 215 ASP A C 1
ATOM 1725 O O . ASP A 1 215 ? -19.895 -11.816 -8.846 1.00 84.50 215 ASP A O 1
ATOM 1729 N N . HIS A 1 216 ? -17.920 -11.142 -9.656 1.00 89.06 216 HIS A N 1
ATOM 1730 C CA . HIS A 1 216 ? -17.156 -11.531 -8.462 1.00 89.06 216 HIS A CA 1
ATOM 1731 C C . HIS A 1 216 ? -17.688 -10.900 -7.160 1.00 89.06 216 HIS A C 1
ATOM 1733 O O . HIS A 1 216 ? -17.797 -11.587 -6.146 1.00 89.06 216 HIS A O 1
ATOM 1739 N N . TYR A 1 217 ? -18.052 -9.613 -7.189 1.00 88.38 217 TYR A N 1
ATOM 1740 C CA . TYR A 1 217 ? -18.567 -8.890 -6.018 1.00 88.38 217 TYR A CA 1
ATOM 1741 C C . TYR A 1 217 ? -20.105 -8.887 -5.919 1.00 88.38 217 TYR A C 1
ATOM 1743 O O . TYR A 1 217 ? -20.655 -8.310 -4.982 1.00 88.38 217 TYR A O 1
ATOM 1751 N N . GLY A 1 218 ? -20.798 -9.574 -6.835 1.00 84.69 218 GLY A N 1
ATOM 1752 C CA . GLY A 1 218 ? -22.259 -9.602 -6.950 1.00 84.69 218 GLY A CA 1
ATOM 1753 C C . GLY A 1 218 ? -22.782 -8.795 -8.142 1.00 84.69 218 GLY A C 1
ATOM 1754 O O . GLY A 1 218 ? -22.100 -7.906 -8.645 1.00 84.69 218 GLY A O 1
ATOM 1755 N N . SER A 1 219 ? -24.007 -9.099 -8.580 1.00 82.50 219 SER A N 1
ATOM 1756 C CA . SER A 1 219 ? -24.641 -8.509 -9.774 1.00 82.50 219 SER A CA 1
ATOM 1757 C C . SER A 1 219 ? -24.874 -7.001 -9.688 1.00 82.50 219 SER A C 1
ATOM 1759 O O . SER A 1 219 ? -24.995 -6.338 -10.715 1.00 82.50 219 SER A O 1
ATOM 1761 N N . ASP A 1 220 ? -24.936 -6.460 -8.471 1.00 80.31 220 ASP A N 1
ATOM 1762 C CA . ASP A 1 220 ? -25.144 -5.029 -8.230 1.00 80.31 220 ASP A CA 1
ATOM 1763 C C . ASP A 1 220 ? -23.845 -4.217 -8.382 1.00 80.31 220 ASP A C 1
ATOM 1765 O O . ASP A 1 220 ? -23.872 -2.985 -8.399 1.00 80.31 220 ASP A O 1
ATOM 1769 N N . PHE A 1 221 ? -22.694 -4.890 -8.494 1.00 82.50 221 PHE A N 1
ATOM 1770 C CA . PHE A 1 221 ? -21.407 -4.244 -8.720 1.00 82.50 221 PHE A CA 1
ATOM 1771 C C . PHE A 1 221 ? -21.114 -4.112 -10.212 1.00 82.50 221 PHE A C 1
ATOM 1773 O O . PHE A 1 221 ? -21.364 -5.009 -11.015 1.00 82.50 221 PHE A O 1
ATOM 1780 N N . ALA A 1 222 ? -20.522 -2.976 -10.588 1.00 82.62 222 ALA A N 1
ATOM 1781 C CA . ALA A 1 222 ? -20.024 -2.791 -11.943 1.00 82.62 222 ALA A CA 1
ATOM 1782 C C . ALA A 1 222 ? -18.935 -3.832 -12.254 1.00 82.62 222 ALA A C 1
ATOM 1784 O O . ALA A 1 222 ? -18.014 -4.018 -11.469 1.00 82.62 222 ALA A O 1
ATOM 1785 N N . LYS A 1 223 ? -19.010 -4.460 -13.430 1.00 89.38 223 LYS A N 1
ATOM 1786 C CA . LYS A 1 223 ? -18.023 -5.455 -13.900 1.00 89.38 223 LYS A CA 1
ATOM 1787 C C . LYS A 1 223 ? -16.648 -4.858 -14.186 1.00 89.38 223 LYS A C 1
ATOM 1789 O O . LYS A 1 223 ? -15.629 -5.538 -14.134 1.00 89.38 223 LYS A O 1
ATOM 1794 N N . TRP A 1 224 ? -16.650 -3.578 -14.535 1.00 93.25 224 TRP A N 1
ATOM 1795 C CA . TRP A 1 224 ? -15.473 -2.777 -14.798 1.00 93.25 224 TRP A CA 1
ATOM 1796 C C . TRP A 1 224 ? -15.553 -1.518 -13.948 1.00 93.25 224 TRP A C 1
ATOM 1798 O O . TRP A 1 224 ? -16.597 -0.866 -13.881 1.00 93.25 224 TRP A O 1
ATOM 1808 N N . HIS A 1 225 ? -14.440 -1.159 -13.321 1.00 94.19 225 HIS A N 1
ATOM 1809 C CA . HIS A 1 225 ? -14.367 0.002 -12.448 1.00 94.19 225 HIS A CA 1
ATOM 1810 C C . HIS A 1 225 ? -13.477 1.073 -13.066 1.00 94.19 225 HIS A C 1
ATOM 1812 O O . HIS A 1 225 ? -12.408 0.788 -13.599 1.00 94.19 225 HIS A O 1
ATOM 1818 N N . ILE A 1 226 ? -13.910 2.325 -12.958 1.00 96.12 226 ILE A N 1
ATOM 1819 C CA . ILE A 1 226 ? -13.118 3.488 -13.340 1.00 96.12 226 ILE A CA 1
ATOM 1820 C C . ILE A 1 226 ? -13.238 4.549 -12.256 1.00 96.12 226 ILE A C 1
ATOM 1822 O O . ILE A 1 226 ? -14.327 4.845 -11.765 1.00 96.12 226 ILE A O 1
ATOM 1826 N N . ARG A 1 227 ? -12.100 5.133 -11.891 1.00 96.88 227 ARG A N 1
ATOM 1827 C CA . ARG A 1 227 ? -12.023 6.321 -11.048 1.00 96.88 227 ARG A CA 1
ATOM 1828 C C . ARG A 1 227 ? -11.063 7.301 -11.706 1.00 96.88 227 ARG A C 1
ATOM 1830 O O . ARG A 1 227 ? -9.975 6.919 -12.124 1.00 96.88 227 ARG A O 1
ATOM 1837 N N . LYS A 1 228 ? -11.500 8.548 -11.841 1.00 95.75 228 LYS A N 1
ATOM 1838 C CA . LYS A 1 228 ? -10.742 9.643 -12.457 1.00 95.75 228 LYS A CA 1
ATOM 1839 C C . LYS A 1 228 ? -10.358 10.640 -11.369 1.00 95.75 228 LYS A C 1
ATOM 1841 O O . LYS A 1 228 ? -11.005 10.649 -10.329 1.00 95.75 228 LYS A O 1
ATOM 1846 N N . GLN A 1 229 ? -9.341 11.463 -11.635 1.00 93.06 229 GLN A N 1
ATOM 1847 C CA . GLN A 1 229 ? -8.865 12.498 -10.704 1.00 93.06 229 GLN A CA 1
ATOM 1848 C C . GLN A 1 229 ? -8.570 11.913 -9.316 1.00 93.06 229 GLN A C 1
ATOM 1850 O O . GLN A 1 229 ? -9.221 12.229 -8.328 1.00 93.06 229 GLN A O 1
ATOM 1855 N N . LEU A 1 230 ? -7.624 10.969 -9.281 1.00 95.31 230 LEU A N 1
ATOM 1856 C CA . LEU A 1 230 ? -7.300 10.229 -8.064 1.00 95.31 230 LEU A CA 1
ATOM 1857 C C . LEU A 1 230 ? -6.701 11.127 -6.982 1.00 95.31 230 LEU A C 1
ATOM 1859 O O . LEU A 1 23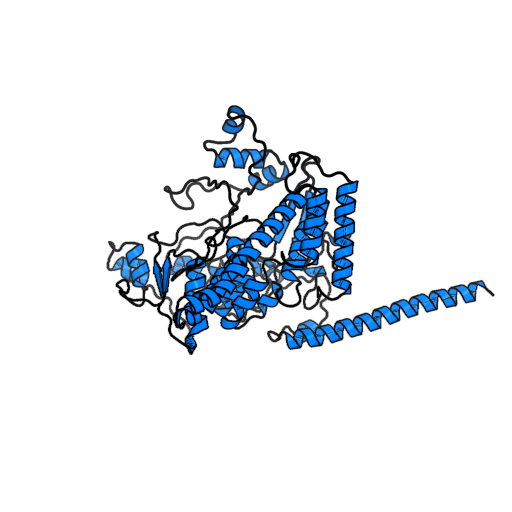0 ? -7.033 10.957 -5.816 1.00 95.31 230 LEU A O 1
ATOM 1863 N N . ASN A 1 231 ? -5.814 12.048 -7.356 1.00 94.88 231 ASN A N 1
ATOM 1864 C CA . ASN A 1 231 ? -5.065 12.839 -6.394 1.00 94.88 231 ASN A CA 1
ATOM 1865 C C . ASN A 1 231 ? -5.893 13.999 -5.832 1.00 94.88 231 ASN A C 1
ATOM 1867 O O . ASN A 1 231 ? -6.513 14.758 -6.571 1.00 94.88 231 ASN A O 1
ATOM 1871 N N . TYR A 1 232 ? -5.845 14.171 -4.517 1.00 97.56 232 TYR A N 1
ATOM 1872 C CA . TYR A 1 232 ? -6.406 15.327 -3.827 1.00 97.56 232 TYR A CA 1
ATOM 1873 C C . TYR A 1 232 ? -5.761 15.481 -2.449 1.00 97.56 232 TYR A C 1
ATOM 1875 O O . TYR A 1 232 ? -5.191 14.538 -1.899 1.00 97.56 232 TYR A O 1
ATOM 1883 N N . GLN A 1 233 ? -5.890 16.673 -1.874 1.00 97.94 233 GLN A N 1
ATOM 1884 C CA . GLN A 1 233 ? -5.490 16.967 -0.504 1.00 97.94 233 GLN A CA 1
ATOM 1885 C C . GLN A 1 233 ? -6.578 17.807 0.161 1.00 97.94 233 GLN A C 1
ATOM 1887 O O . GLN A 1 233 ? -7.05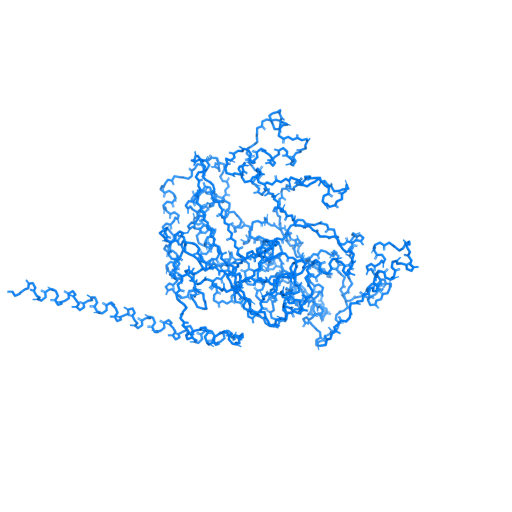8 18.780 -0.423 1.00 97.94 233 GLN A O 1
ATOM 1892 N N . SER A 1 234 ? -6.971 17.427 1.374 1.00 98.06 234 SER A N 1
ATOM 1893 C CA . SER A 1 234 ? -7.911 18.210 2.174 1.00 98.06 234 SER A CA 1
ATOM 1894 C C . SER A 1 234 ? -7.220 19.474 2.683 1.00 98.06 234 SER A C 1
ATOM 1896 O O . SER A 1 234 ? -6.132 19.406 3.250 1.00 98.06 234 SER A O 1
ATOM 1898 N N . THR A 1 235 ? -7.848 20.636 2.504 1.00 96.56 235 THR A N 1
ATOM 1899 C CA . THR A 1 235 ? -7.295 21.927 2.959 1.00 96.56 235 THR A CA 1
ATOM 1900 C C . THR A 1 235 ? -7.417 22.131 4.467 1.00 96.56 235 THR A C 1
ATOM 1902 O O . THR A 1 235 ? -6.659 22.904 5.046 1.00 96.56 235 THR A O 1
ATOM 1905 N N . VAL A 1 236 ? -8.365 21.439 5.105 1.00 97.50 236 VAL A N 1
ATOM 1906 C CA . VAL A 1 236 ? -8.574 21.419 6.554 1.00 97.50 236 VAL A CA 1
ATOM 1907 C C . VAL A 1 236 ? -8.815 19.973 6.966 1.00 97.50 236 VAL A C 1
ATOM 1909 O O . VAL A 1 236 ? -9.708 19.320 6.427 1.00 97.50 236 VAL A O 1
ATOM 1912 N N . VAL A 1 237 ? -8.013 19.478 7.908 1.00 98.06 237 VAL A N 1
ATOM 1913 C CA . VAL A 1 237 ? -8.063 18.082 8.381 1.00 98.06 237 VAL A CA 1
ATOM 1914 C C . VAL A 1 237 ? -8.412 17.963 9.861 1.00 98.06 237 VAL A C 1
ATOM 1916 O O . VAL A 1 237 ? -8.687 16.865 10.333 1.00 98.06 237 VAL A O 1
ATOM 1919 N N . SER A 1 238 ? -8.443 19.075 10.595 1.00 97.81 238 SER A N 1
ATOM 1920 C CA . SER A 1 238 ? -8.896 19.127 11.981 1.00 97.81 238 SER A CA 1
ATOM 1921 C C . SER A 1 238 ? -9.617 20.443 12.288 1.00 97.81 238 SER A C 1
ATOM 1923 O O . SER A 1 238 ? -9.456 21.450 11.592 1.00 97.81 238 SER A O 1
ATOM 1925 N N . GLY A 1 239 ? -10.451 20.436 13.325 1.00 95.25 239 GLY A N 1
ATOM 1926 C CA . GLY A 1 239 ? -11.170 21.608 13.811 1.00 95.25 239 GLY A CA 1
ATOM 1927 C C . GLY A 1 239 ? -11.801 21.371 15.187 1.00 95.25 239 GLY A C 1
ATOM 1928 O O . GLY A 1 239 ? -11.585 20.320 15.794 1.00 95.25 239 GLY A O 1
ATOM 1929 N N . PRO A 1 240 ? -12.581 22.336 15.716 1.00 93.19 240 PRO A N 1
ATOM 1930 C CA . PRO A 1 240 ? -13.218 22.194 17.023 1.00 93.19 240 PRO A CA 1
ATOM 1931 C C . PRO A 1 240 ? -14.090 20.932 17.089 1.00 93.19 240 PRO A C 1
ATOM 1933 O O . PRO A 1 240 ? -15.140 20.853 16.453 1.00 93.19 240 PRO A O 1
ATOM 1936 N N . GLY A 1 241 ? -13.621 19.931 17.838 1.00 91.44 241 GLY A N 1
ATOM 1937 C CA . GLY A 1 241 ? -14.318 18.663 18.053 1.00 91.44 241 GLY A CA 1
ATOM 1938 C C . GLY A 1 241 ? -14.222 17.628 16.923 1.00 91.44 241 GLY A C 1
ATOM 1939 O O . GLY A 1 241 ? -14.916 16.618 17.011 1.00 91.44 241 GLY A O 1
ATOM 1940 N N . TRP A 1 242 ? -13.398 17.825 15.885 1.00 97.00 242 TRP A N 1
ATOM 1941 C CA . TRP A 1 242 ? -13.276 16.848 14.792 1.00 97.00 242 TRP A CA 1
ATOM 1942 C C . TRP A 1 242 ? -11.875 16.778 14.168 1.00 97.00 242 TRP A C 1
ATOM 1944 O O . TRP A 1 242 ? -11.114 17.743 14.181 1.00 97.00 242 TRP A O 1
ATOM 1954 N N . VAL A 1 243 ? -11.565 15.619 13.583 1.00 98.19 243 VAL A N 1
ATOM 1955 C CA . VAL A 1 243 ? -10.365 15.348 12.778 1.00 98.19 243 VAL A CA 1
ATOM 1956 C C . VAL A 1 243 ? -10.711 14.325 11.688 1.00 98.19 243 VAL A C 1
ATOM 1958 O O . VAL A 1 243 ? -11.573 13.470 11.904 1.00 98.19 243 VAL A O 1
ATOM 1961 N N . THR A 1 244 ? -10.090 14.407 10.512 1.00 98.44 244 THR A N 1
ATOM 1962 C CA . THR A 1 244 ? -10.163 13.372 9.464 1.00 98.44 244 THR A CA 1
ATOM 1963 C C . THR A 1 244 ? -8.940 12.467 9.526 1.00 98.44 244 THR A C 1
ATOM 1965 O O . THR A 1 244 ? -7.906 12.877 10.022 1.00 98.44 244 THR A O 1
ATOM 1968 N N . VAL A 1 245 ? -9.041 11.230 9.033 1.00 98.56 245 VAL A N 1
ATOM 1969 C CA . VAL A 1 245 ? -7.920 10.273 8.970 1.00 98.56 245 VAL A CA 1
ATOM 1970 C C . VAL A 1 245 ? -7.932 9.516 7.637 1.00 98.56 245 VAL A C 1
ATOM 1972 O O . VAL A 1 245 ? -8.940 9.531 6.921 1.00 98.56 245 VAL A O 1
ATOM 1975 N N . GLY A 1 246 ? -6.823 8.863 7.290 1.00 97.69 246 GLY A N 1
ATOM 1976 C CA . GLY A 1 246 ? -6.665 8.090 6.058 1.00 97.69 246 GLY A CA 1
ATOM 1977 C C . GLY A 1 246 ? -6.886 8.924 4.798 1.00 97.69 246 GLY A C 1
ATOM 1978 O O . GLY A 1 246 ? -6.454 10.070 4.713 1.00 97.69 246 GLY A O 1
ATOM 1979 N N . ASP A 1 247 ? -7.660 8.392 3.850 1.00 97.56 247 ASP A N 1
ATOM 1980 C CA . ASP A 1 247 ? -8.118 9.113 2.650 1.00 97.56 247 ASP A CA 1
ATOM 1981 C C . ASP A 1 247 ? -8.799 10.470 2.954 1.00 97.56 247 ASP A C 1
ATOM 1983 O O . ASP A 1 247 ? -8.946 11.301 2.058 1.00 97.56 247 ASP A O 1
ATOM 1987 N N . GLY A 1 248 ? -9.212 10.731 4.201 1.00 97.25 248 GLY A N 1
ATOM 1988 C CA . GLY A 1 248 ? -9.752 12.019 4.633 1.00 97.25 248 GLY A CA 1
ATOM 1989 C C . GLY A 1 248 ? -8.727 13.160 4.708 1.00 97.25 248 GLY A C 1
ATOM 1990 O O . GLY A 1 248 ? -9.141 14.322 4.696 1.00 97.25 248 GLY A O 1
ATOM 1991 N N . ILE A 1 249 ? -7.418 12.874 4.762 1.00 97.94 249 ILE A N 1
ATOM 1992 C CA . ILE A 1 249 ? -6.368 13.910 4.669 1.00 97.94 249 ILE A CA 1
ATOM 1993 C C . ILE A 1 249 ? -5.930 14.173 3.221 1.00 97.94 249 ILE A C 1
ATOM 1995 O O . ILE A 1 249 ? -5.473 15.266 2.886 1.00 97.94 249 ILE A O 1
ATOM 1999 N N . GLY A 1 250 ? -6.104 13.184 2.347 1.00 97.88 250 GLY A N 1
ATOM 2000 C CA . GLY A 1 250 ? -5.698 13.224 0.950 1.00 97.88 250 GLY A CA 1
ATOM 2001 C C . GLY A 1 250 ? -5.367 11.833 0.420 1.00 97.88 250 GLY A C 1
ATOM 2002 O O . GLY A 1 250 ? -5.179 10.887 1.181 1.00 97.88 250 GLY A O 1
ATOM 2003 N N . PHE A 1 251 ? -5.260 11.723 -0.898 1.00 98.12 251 PHE A N 1
ATOM 2004 C CA . PHE A 1 251 ? -4.825 10.515 -1.595 1.00 98.12 251 PHE A CA 1
ATOM 2005 C C . PHE A 1 251 ? -4.001 10.914 -2.821 1.00 98.12 251 PHE A C 1
ATOM 2007 O O . PHE A 1 251 ? -4.172 12.003 -3.368 1.00 98.12 251 PHE A O 1
ATOM 2014 N N . THR A 1 252 ? -3.097 10.042 -3.267 1.00 96.12 252 THR A N 1
ATOM 2015 C CA . THR A 1 252 ? -2.240 10.302 -4.432 1.00 96.12 252 THR A CA 1
ATOM 2016 C C . THR A 1 252 ? -2.494 9.295 -5.549 1.00 96.12 252 THR A C 1
ATOM 2018 O O . THR A 1 252 ? -3.111 9.628 -6.561 1.00 96.12 252 THR A O 1
ATOM 2021 N N . ASN A 1 253 ? -2.004 8.066 -5.392 1.00 97.62 253 ASN A N 1
ATOM 2022 C CA . ASN A 1 253 ? -2.014 7.029 -6.419 1.00 97.62 253 ASN A CA 1
ATOM 2023 C C . ASN A 1 253 ? -1.882 5.631 -5.785 1.00 97.62 253 ASN A C 1
ATOM 2025 O O . ASN A 1 253 ? -1.299 5.512 -4.706 1.00 97.62 253 ASN A O 1
ATOM 2029 N N . PRO A 1 254 ? -2.371 4.557 -6.436 1.00 97.25 254 PRO A N 1
ATOM 2030 C CA . PRO A 1 254 ? -2.143 3.189 -5.965 1.00 97.25 254 PRO A CA 1
ATOM 2031 C C . PRO A 1 254 ? -0.682 2.716 -6.063 1.00 97.25 254 PRO A C 1
ATOM 2033 O O . PRO A 1 254 ? -0.333 1.743 -5.394 1.00 97.25 254 PRO A O 1
ATOM 2036 N N . LEU A 1 255 ? 0.170 3.359 -6.873 1.00 96.56 255 LEU A N 1
ATOM 2037 C CA . LEU A 1 255 ? 1.572 2.967 -7.037 1.00 96.56 255 LEU A CA 1
ATOM 2038 C C . LEU A 1 255 ? 2.305 2.971 -5.686 1.00 96.56 255 LEU A C 1
ATOM 2040 O O . LEU A 1 255 ? 2.298 3.973 -4.980 1.00 96.56 255 LEU A O 1
ATOM 2044 N N . LEU A 1 256 ? 2.921 1.836 -5.330 1.00 94.44 256 LEU A N 1
ATOM 2045 C CA . LEU A 1 256 ? 3.544 1.571 -4.020 1.00 94.44 256 LEU A CA 1
ATOM 2046 C C . LEU A 1 256 ? 2.587 1.557 -2.816 1.00 94.44 256 LEU A C 1
ATOM 2048 O O . LEU A 1 256 ? 3.018 1.552 -1.666 1.00 94.44 256 LEU A O 1
ATOM 2052 N N . SER A 1 257 ? 1.278 1.493 -3.050 1.00 95.94 257 SER A N 1
ATOM 2053 C CA . SER A 1 257 ? 0.264 1.298 -2.005 1.00 95.94 257 SER A CA 1
ATOM 2054 C C . SER A 1 257 ? 0.309 2.307 -0.830 1.00 95.94 257 SER A C 1
ATOM 2056 O O . SER A 1 257 ? 0.113 1.897 0.318 1.00 95.94 257 SER A O 1
ATOM 2058 N N . PRO A 1 258 ? 0.552 3.620 -1.032 1.00 96.19 258 PRO A N 1
ATOM 2059 C CA . PRO A 1 258 ? 0.647 4.567 0.079 1.00 96.19 258 PRO A CA 1
ATOM 2060 C C . PRO A 1 258 ? -0.682 4.755 0.825 1.00 96.19 258 PRO A C 1
ATOM 2062 O O . PRO A 1 258 ? -0.640 5.037 2.018 1.00 96.19 258 PRO A O 1
ATOM 2065 N N . GLY A 1 259 ? -1.833 4.546 0.168 1.00 96.94 259 GLY A N 1
ATOM 2066 C CA . GLY A 1 259 ? -3.167 4.785 0.745 1.00 96.94 259 GLY A CA 1
ATOM 2067 C C . GLY A 1 259 ? -3.360 4.132 2.114 1.00 96.94 259 GLY A C 1
ATOM 2068 O O . GLY A 1 259 ? -3.543 4.826 3.102 1.00 96.94 259 GLY A O 1
ATOM 2069 N N . ILE A 1 260 ? -3.193 2.810 2.210 1.00 96.69 260 ILE A N 1
ATOM 2070 C CA . ILE A 1 260 ? -3.267 2.111 3.505 1.00 96.69 260 ILE A CA 1
ATOM 2071 C C . ILE A 1 260 ? -1.985 2.332 4.312 1.00 96.69 260 ILE A C 1
ATOM 2073 O O . ILE A 1 260 ? -2.021 2.714 5.478 1.00 96.69 260 ILE A O 1
ATOM 2077 N N . ASN A 1 261 ? -0.834 2.069 3.693 1.00 94.12 261 ASN A N 1
ATOM 2078 C CA . ASN A 1 261 ? 0.403 1.838 4.435 1.00 94.12 261 ASN A CA 1
ATOM 2079 C C . ASN A 1 261 ? 1.054 3.127 4.945 1.00 94.12 261 ASN A C 1
ATOM 2081 O O . ASN A 1 261 ? 1.555 3.148 6.062 1.00 94.12 261 ASN A O 1
ATOM 2085 N N . ALA A 1 262 ? 1.076 4.189 4.138 1.00 94.31 262 ALA A N 1
ATOM 2086 C CA . ALA A 1 262 ? 1.528 5.502 4.591 1.00 94.31 262 ALA A CA 1
ATOM 2087 C C . ALA A 1 262 ? 0.370 6.275 5.243 1.00 94.31 262 ALA A C 1
ATOM 2089 O O . ALA A 1 262 ? 0.584 6.973 6.233 1.00 94.31 262 ALA A O 1
ATOM 2090 N N . GLY A 1 263 ? -0.865 6.088 4.758 1.00 96.38 263 GLY A N 1
ATOM 2091 C CA . GLY A 1 263 ? -2.060 6.719 5.323 1.00 96.38 263 GLY A CA 1
ATOM 2092 C C . GLY A 1 263 ? -2.318 6.350 6.784 1.00 96.38 263 GLY A C 1
ATOM 2093 O O . GLY A 1 263 ? -2.785 7.198 7.542 1.00 96.38 263 GLY A O 1
ATOM 2094 N N . MET A 1 264 ? -1.915 5.157 7.239 1.00 95.50 264 MET A N 1
ATOM 2095 C CA . MET A 1 264 ? -2.027 4.786 8.656 1.00 95.50 264 MET A CA 1
ATOM 2096 C C . MET A 1 264 ? -1.170 5.631 9.609 1.00 95.50 264 MET A C 1
ATOM 2098 O O . MET A 1 264 ? -1.408 5.622 10.819 1.00 95.50 264 MET A O 1
ATOM 2102 N N . GLY A 1 265 ? -0.182 6.377 9.101 1.00 96.38 265 GLY A N 1
ATOM 2103 C CA . GLY A 1 265 ? 0.515 7.378 9.908 1.00 96.38 265 GLY A CA 1
ATOM 2104 C C . GLY A 1 265 ? -0.443 8.453 10.421 1.00 96.38 265 GLY A C 1
ATOM 2105 O O . GLY A 1 265 ? -0.337 8.867 11.572 1.00 96.38 265 GLY A O 1
ATOM 2106 N N . SER A 1 266 ? -1.456 8.808 9.626 1.00 98.31 266 SER A N 1
ATOM 2107 C CA . SER A 1 266 ? -2.524 9.718 10.042 1.00 98.31 266 SER A CA 1
ATOM 2108 C C . SER A 1 266 ? -3.458 9.071 11.077 1.00 98.31 266 SER A C 1
ATOM 2110 O O . SER A 1 266 ? -3.749 9.681 12.101 1.00 98.31 266 SER A O 1
ATOM 2112 N N . ASP A 1 267 ? -3.855 7.809 10.890 1.00 98.25 267 ASP A N 1
ATOM 2113 C CA . ASP A 1 267 ? -4.741 7.105 11.829 1.00 98.25 267 ASP A CA 1
ATOM 2114 C C . ASP A 1 267 ? -4.096 6.967 13.214 1.00 98.25 267 ASP A C 1
ATOM 2116 O O . ASP A 1 267 ? -4.714 7.221 14.247 1.00 98.25 267 ASP A O 1
ATOM 2120 N N . THR A 1 268 ? -2.827 6.557 13.234 1.00 97.25 268 THR A N 1
ATOM 2121 C CA . THR A 1 268 ? -2.103 6.237 14.469 1.00 97.25 268 THR A CA 1
ATOM 2122 C C . THR A 1 268 ? -1.648 7.491 15.209 1.00 97.25 268 THR A C 1
ATOM 2124 O O . THR A 1 268 ? -1.701 7.510 16.437 1.00 97.25 268 THR A O 1
ATOM 2127 N N . LEU A 1 269 ? -1.296 8.568 14.495 1.00 98.06 269 LEU A N 1
ATOM 2128 C CA . LEU A 1 269 ? -1.044 9.871 15.112 1.00 98.06 269 LEU A CA 1
ATOM 2129 C C . LEU A 1 269 ? -2.326 10.478 15.691 1.00 98.06 269 LEU A C 1
ATOM 2131 O O . LEU A 1 269 ? -2.307 10.992 16.806 1.00 98.06 269 LEU A O 1
ATOM 2135 N N . ALA A 1 270 ? -3.451 10.399 14.975 1.00 98.25 270 ALA A N 1
ATOM 2136 C CA . ALA A 1 270 ? -4.724 10.876 15.509 1.00 98.25 270 ALA A CA 1
ATOM 2137 C C . ALA A 1 270 ? -5.132 10.092 16.765 1.00 98.25 270 ALA A C 1
ATOM 2139 O O . ALA A 1 270 ? -5.579 10.687 17.748 1.00 98.25 270 ALA A O 1
ATOM 2140 N N . ALA A 1 271 ? -4.940 8.770 16.765 1.00 97.69 271 ALA A N 1
ATOM 2141 C CA . ALA A 1 271 ? -5.196 7.926 17.928 1.00 97.69 271 ALA A CA 1
ATOM 2142 C C . ALA A 1 271 ? -4.333 8.331 19.137 1.00 97.69 271 ALA A C 1
ATOM 2144 O O . ALA A 1 271 ? -4.859 8.466 20.242 1.00 97.69 271 ALA A O 1
ATOM 2145 N N . GLU A 1 272 ? -3.040 8.597 18.934 1.00 96.50 272 GLU A N 1
ATOM 2146 C CA . GLU A 1 272 ? -2.134 9.093 19.981 1.00 96.50 272 GLU A CA 1
ATOM 2147 C C . GLU A 1 272 ? -2.626 10.421 20.582 1.00 96.50 272 GLU A C 1
ATOM 2149 O O . GLU A 1 272 ? -2.766 10.554 21.797 1.00 96.50 272 GLU A O 1
ATOM 2154 N N . LEU A 1 273 ? -2.972 11.393 19.733 1.00 97.19 273 LEU A N 1
ATOM 2155 C CA . LEU A 1 273 ? -3.378 12.735 20.169 1.00 97.19 273 LEU A CA 1
ATOM 2156 C C . LEU A 1 273 ? -4.784 12.784 20.795 1.00 97.19 273 LEU A C 1
ATOM 2158 O O . LEU A 1 273 ? -5.124 13.754 21.478 1.00 97.19 273 LEU A O 1
ATOM 2162 N N . THR A 1 274 ? -5.599 11.742 20.601 1.00 97.12 274 THR A N 1
ATOM 2163 C CA . THR A 1 274 ? -7.004 11.708 21.033 1.00 97.12 274 THR A CA 1
ATOM 2164 C C . THR A 1 274 ? -7.153 11.898 22.543 1.00 97.12 274 THR A C 1
ATOM 2166 O O . THR A 1 274 ? -7.948 12.734 22.974 1.00 97.12 274 THR A O 1
ATOM 2169 N N . LEU A 1 275 ? -6.384 11.180 23.371 1.00 95.88 275 LEU A N 1
ATOM 2170 C CA . LEU A 1 275 ? -6.530 11.285 24.827 1.00 95.88 275 LEU A CA 1
ATOM 2171 C C . LEU A 1 275 ? -6.136 12.673 25.347 1.00 95.88 275 LEU A C 1
ATOM 2173 O O . LEU A 1 275 ? -6.830 13.225 26.202 1.00 95.88 275 LEU A O 1
ATOM 2177 N N . ALA A 1 276 ? -5.066 13.257 24.805 1.00 95.56 276 ALA A N 1
ATOM 2178 C CA . ALA A 1 276 ? -4.661 14.620 25.135 1.00 95.56 276 ALA A CA 1
ATOM 2179 C C . ALA A 1 276 ? -5.752 15.629 24.741 1.00 95.56 276 ALA A C 1
ATOM 2181 O O . ALA A 1 276 ? -6.131 16.472 25.549 1.00 95.56 276 ALA A O 1
ATOM 2182 N N . SER A 1 277 ? -6.332 15.492 23.544 1.00 96.56 277 SER A N 1
ATOM 2183 C CA . SER A 1 277 ? -7.430 16.346 23.068 1.00 96.56 277 SER A CA 1
ATOM 2184 C C . SER A 1 277 ? -8.684 16.256 23.948 1.00 96.56 277 SER A C 1
ATOM 2186 O O . SER A 1 277 ? -9.358 17.265 24.162 1.00 96.56 277 SER A O 1
ATOM 2188 N N . LEU A 1 278 ? -9.005 15.064 24.466 1.00 95.62 278 LEU A N 1
ATOM 2189 C CA . LEU A 1 278 ? -10.123 14.849 25.396 1.00 95.62 278 LEU A CA 1
ATOM 2190 C C . LEU A 1 278 ? -9.861 15.435 26.792 1.00 95.62 278 LEU A C 1
ATOM 2192 O O . LEU A 1 278 ? -10.811 15.730 27.513 1.00 95.62 278 LEU A O 1
ATOM 2196 N N . ARG A 1 279 ? -8.590 15.576 27.187 1.00 95.69 279 ARG A N 1
ATOM 2197 C CA . ARG A 1 279 ? -8.168 16.175 28.465 1.00 95.69 279 ARG A CA 1
ATOM 2198 C C . ARG A 1 279 ? -7.931 17.686 28.379 1.00 95.69 279 ARG A C 1
ATOM 2200 O O . ARG A 1 279 ? -7.760 18.311 29.423 1.00 95.69 279 ARG A O 1
ATOM 2207 N N . ALA A 1 280 ? -7.906 18.251 27.171 1.00 96.38 280 ALA A N 1
ATOM 2208 C CA . ALA A 1 280 ? -7.691 19.675 26.950 1.00 96.38 280 ALA A CA 1
ATOM 2209 C C . ALA A 1 280 ? -8.730 20.516 27.707 1.00 96.38 280 ALA A C 1
ATOM 2211 O O . ALA A 1 280 ? -9.927 20.216 27.681 1.00 96.38 280 ALA A O 1
ATOM 2212 N N . LYS A 1 281 ? -8.262 21.575 28.369 1.00 96.50 281 LYS A N 1
ATOM 2213 C CA . LYS A 1 281 ? -9.073 22.455 29.221 1.00 96.50 281 LYS A CA 1
ATOM 2214 C C . LYS A 1 281 ? -9.977 23.373 28.408 1.00 96.50 281 LYS A C 1
ATOM 2216 O O . LYS A 1 281 ? -11.062 23.725 28.862 1.00 96.50 281 LYS A O 1
ATOM 2221 N N . ASP A 1 282 ?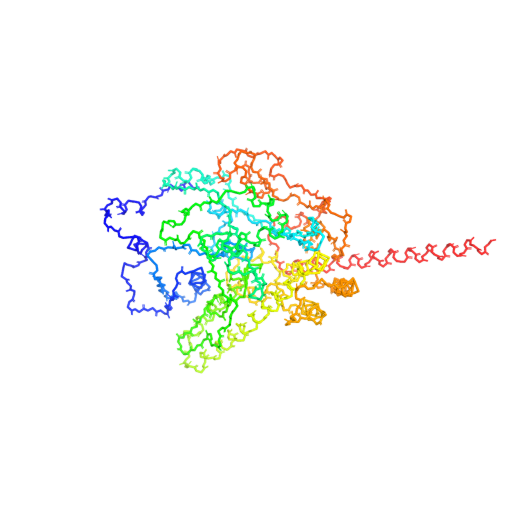 -9.523 23.757 27.220 1.00 95.19 282 ASP A N 1
ATOM 2222 C CA . ASP A 1 282 ? -10.226 24.645 26.304 1.00 95.19 282 ASP A CA 1
ATOM 2223 C C . ASP A 1 282 ? -9.871 24.352 24.832 1.00 95.19 282 ASP A C 1
ATOM 2225 O O . ASP A 1 282 ? -9.055 23.482 24.510 1.00 95.19 282 ASP A O 1
ATOM 2229 N N . GLU A 1 283 ? -10.520 25.069 23.910 1.00 94.44 283 GLU A N 1
ATOM 2230 C CA . GLU A 1 283 ? -10.268 24.932 22.470 1.00 94.44 283 GLU A CA 1
ATOM 2231 C C . GLU A 1 283 ? -8.879 25.418 22.042 1.00 94.44 283 GLU A C 1
ATOM 2233 O O . GLU A 1 283 ? -8.402 25.004 20.987 1.00 94.44 283 GLU A O 1
ATOM 2238 N N . THR A 1 284 ? -8.226 26.292 22.812 1.00 95.38 284 THR A N 1
ATOM 2239 C CA . THR A 1 284 ? -6.883 26.787 22.480 1.00 95.38 284 THR A CA 1
ATOM 2240 C C . THR A 1 284 ? -5.876 25.661 22.658 1.00 95.38 284 THR A C 1
ATOM 2242 O O . THR A 1 284 ? -5.170 25.319 21.711 1.00 95.38 284 THR A O 1
ATOM 2245 N N . GLU A 1 285 ? -5.896 25.006 23.821 1.00 96.25 285 GLU A N 1
ATOM 2246 C CA . GLU A 1 285 ? -5.064 23.832 24.098 1.00 96.25 285 GLU A CA 1
ATOM 2247 C C . GLU A 1 285 ? -5.362 22.701 23.101 1.00 96.25 285 GLU A C 1
ATOM 2249 O O . GLU A 1 285 ? -4.448 22.073 22.559 1.00 96.25 285 GLU A O 1
ATOM 2254 N N . ARG A 1 286 ? -6.642 22.480 22.768 1.00 96.38 286 ARG A N 1
ATOM 2255 C CA . ARG A 1 286 ? -7.021 21.468 21.773 1.00 96.38 286 ARG A CA 1
ATOM 2256 C C . ARG A 1 286 ? -6.456 21.775 20.383 1.00 96.38 286 ARG A C 1
ATOM 2258 O O . ARG A 1 286 ? -5.938 20.872 19.726 1.00 96.38 286 ARG A O 1
ATOM 2265 N N . ARG A 1 287 ? -6.514 23.030 19.931 1.00 95.56 287 ARG A N 1
ATOM 2266 C CA . ARG A 1 287 ? -5.918 23.453 18.650 1.00 95.56 287 ARG A CA 1
ATOM 2267 C C . ARG A 1 287 ? -4.402 23.296 18.644 1.00 95.56 287 ARG A C 1
ATOM 2269 O O . ARG A 1 287 ? -3.848 22.869 17.636 1.00 95.56 287 ARG A O 1
ATOM 2276 N N . GLU A 1 288 ? -3.723 23.593 19.748 1.00 96.19 288 GLU A N 1
ATOM 2277 C CA . GLU A 1 288 ? -2.273 23.393 19.853 1.00 96.19 288 GLU A CA 1
ATOM 2278 C C . GLU A 1 288 ? -1.888 21.916 19.701 1.00 96.19 288 GLU A C 1
ATOM 2280 O O . GLU A 1 288 ? -0.941 21.604 18.972 1.00 96.19 288 GLU A O 1
ATOM 2285 N N . ILE A 1 289 ? -2.654 21.004 20.310 1.00 97.25 289 ILE A N 1
ATOM 2286 C CA . ILE A 1 289 ? -2.476 19.552 20.161 1.00 97.25 289 ILE A CA 1
ATOM 2287 C C . ILE A 1 289 ? -2.612 19.142 18.687 1.00 97.25 289 ILE A C 1
ATOM 2289 O O . ILE A 1 289 ? -1.702 18.510 18.141 1.00 97.25 289 ILE A O 1
ATOM 2293 N N . TRP A 1 290 ? -3.705 19.539 18.028 1.00 97.88 290 TRP A N 1
ATOM 2294 C CA . TRP A 1 290 ? -3.973 19.166 16.633 1.00 97.88 290 TRP A CA 1
ATOM 2295 C C . TRP A 1 290 ? -3.097 19.899 15.610 1.00 97.88 290 TRP A C 1
ATOM 2297 O O . TRP A 1 290 ? -2.870 19.369 14.529 1.00 97.88 290 TRP A O 1
ATOM 2307 N N . SER A 1 291 ? -2.453 21.016 15.964 1.00 97.19 291 SER A N 1
ATOM 2308 C CA . SER A 1 291 ? -1.496 21.688 15.069 1.00 97.19 291 SER A CA 1
ATOM 2309 C C . SER A 1 291 ? -0.323 20.787 14.643 1.00 97.19 291 SER A C 1
ATOM 2311 O O . SER A 1 291 ? 0.255 20.964 13.569 1.00 97.19 291 SER A O 1
ATOM 2313 N N . LYS A 1 292 ? 0.039 19.797 15.475 1.00 95.25 292 LYS A N 1
ATOM 2314 C CA . LYS A 1 292 ? 1.042 18.770 15.143 1.00 95.25 292 LYS A CA 1
ATOM 2315 C C . LYS A 1 292 ? 0.529 17.828 14.054 1.00 95.25 292 LYS A C 1
ATOM 2317 O O . LYS A 1 292 ? 1.283 17.466 13.155 1.00 95.25 292 LYS A O 1
ATOM 2322 N N . TYR A 1 293 ? -0.749 17.465 14.139 1.00 98.12 293 TYR A N 1
ATOM 2323 C CA . TYR A 1 293 ? -1.437 16.639 13.156 1.00 98.12 293 TYR A CA 1
ATOM 2324 C C . TYR A 1 293 ? -1.555 17.355 11.810 1.00 98.12 293 TYR A C 1
ATOM 2326 O O . TYR A 1 293 ? -1.179 16.787 10.787 1.00 98.12 293 TYR A O 1
ATOM 2334 N N . ASP A 1 294 ? -1.978 18.621 11.821 1.00 98.12 294 ASP A N 1
ATOM 2335 C CA . ASP A 1 294 ? -2.146 19.426 10.608 1.00 98.12 294 ASP A CA 1
ATOM 2336 C C . ASP A 1 294 ? -0.827 19.554 9.830 1.00 98.12 294 ASP A C 1
ATOM 2338 O O . ASP A 1 294 ? -0.788 19.341 8.618 1.00 98.12 294 ASP A O 1
ATOM 2342 N N . LYS A 1 295 ? 0.285 19.823 10.534 1.00 96.94 295 LYS A N 1
ATOM 2343 C CA . LYS A 1 295 ? 1.632 19.887 9.936 1.00 96.94 295 LYS A CA 1
ATOM 2344 C C . LYS A 1 295 ? 2.053 18.559 9.310 1.00 96.94 295 LYS A C 1
ATOM 2346 O O . LYS A 1 295 ? 2.630 18.551 8.223 1.00 96.94 295 LYS A O 1
ATOM 2351 N N . TYR A 1 296 ? 1.783 17.446 9.992 1.00 97.50 296 TYR A N 1
ATOM 2352 C CA . TYR A 1 296 ? 2.083 16.116 9.469 1.00 97.50 296 TYR A CA 1
ATOM 2353 C C . TYR A 1 296 ? 1.267 15.818 8.205 1.00 97.50 296 TYR A C 1
ATOM 2355 O O . TYR A 1 296 ? 1.847 15.444 7.186 1.00 97.50 296 TYR A O 1
ATOM 2363 N N . ALA A 1 297 ? -0.053 16.018 8.254 1.00 97.56 297 ALA A N 1
ATOM 2364 C CA . ALA A 1 297 ? -0.948 15.755 7.134 1.00 97.56 297 ALA A CA 1
ATOM 2365 C C . ALA A 1 297 ? -0.575 16.593 5.900 1.00 97.56 297 ALA A C 1
ATOM 2367 O O . ALA A 1 297 ? -0.521 16.057 4.791 1.00 97.56 297 ALA A O 1
ATOM 2368 N N . ASP A 1 298 ? -0.244 17.876 6.097 1.00 95.75 298 ASP A N 1
ATOM 2369 C CA . ASP A 1 298 ? 0.192 18.759 5.014 1.00 95.75 298 ASP A CA 1
ATOM 2370 C C . ASP A 1 298 ? 1.474 18.255 4.333 1.00 95.75 298 ASP A C 1
ATOM 2372 O O . ASP A 1 298 ? 1.526 18.102 3.109 1.00 95.75 298 ASP A O 1
ATOM 2376 N N . GLY A 1 299 ? 2.500 17.949 5.131 1.00 96.44 299 GLY A N 1
ATOM 2377 C CA . GLY A 1 299 ? 3.788 17.490 4.620 1.00 96.44 299 GLY A CA 1
ATOM 2378 C C . GLY A 1 299 ? 3.723 16.103 3.977 1.00 96.44 299 GLY A C 1
ATOM 2379 O O . GLY A 1 299 ? 4.332 15.881 2.927 1.00 96.44 299 GLY A O 1
ATOM 2380 N N . ALA A 1 300 ? 2.982 15.167 4.576 1.00 96.88 300 ALA A N 1
ATOM 2381 C CA . ALA A 1 300 ? 2.915 13.782 4.121 1.00 96.88 300 ALA A CA 1
ATOM 2382 C C . ALA A 1 300 ? 2.282 13.664 2.727 1.00 96.88 300 ALA A C 1
ATOM 2384 O O . ALA A 1 300 ? 2.871 13.038 1.844 1.00 96.88 300 ALA A O 1
ATOM 2385 N N . VAL A 1 301 ? 1.128 14.303 2.493 1.00 96.81 301 VAL A N 1
ATOM 2386 C CA . VAL A 1 301 ? 0.425 14.212 1.200 1.00 96.81 301 VAL A CA 1
ATOM 2387 C C . VAL A 1 301 ? 1.254 14.840 0.076 1.00 96.81 301 VAL A C 1
ATOM 2389 O O . VAL A 1 301 ? 1.409 14.224 -0.980 1.00 96.81 301 VAL A O 1
ATOM 2392 N N . LYS A 1 302 ? 1.873 16.006 0.315 1.00 96.56 302 LYS A N 1
ATOM 2393 C CA . LYS A 1 302 ? 2.775 16.660 -0.653 1.00 96.56 302 LYS A CA 1
ATOM 2394 C C . LYS A 1 302 ? 3.974 15.781 -1.013 1.00 96.56 302 LYS A C 1
ATOM 2396 O O . LYS A 1 302 ? 4.290 15.616 -2.189 1.00 96.56 302 LYS A O 1
ATOM 2401 N N . SER A 1 303 ? 4.595 15.161 -0.010 1.00 97.19 303 SER A N 1
ATOM 2402 C CA . SER A 1 303 ? 5.763 14.290 -0.211 1.00 97.19 303 SER A CA 1
ATOM 2403 C C . SER A 1 303 ? 5.397 13.037 -1.012 1.00 97.19 303 SER A C 1
ATOM 2405 O O . SER A 1 303 ? 6.085 12.679 -1.966 1.00 97.19 303 SER A O 1
ATOM 2407 N N . LEU A 1 304 ? 4.264 12.402 -0.690 1.00 97.50 304 LEU A N 1
ATOM 2408 C CA . LEU A 1 304 ? 3.749 11.251 -1.438 1.00 97.50 304 LEU A CA 1
ATOM 2409 C C . LEU A 1 304 ? 3.318 11.627 -2.865 1.00 97.50 304 LEU A C 1
ATOM 2411 O O . LEU A 1 304 ? 3.367 10.785 -3.764 1.00 97.50 304 LEU A O 1
ATOM 2415 N N . HIS A 1 305 ? 2.892 12.871 -3.098 1.00 96.25 305 HIS A N 1
ATOM 2416 C CA . HIS A 1 305 ? 2.554 13.342 -4.438 1.00 96.25 305 HIS A CA 1
ATOM 2417 C C . HIS A 1 305 ? 3.805 13.531 -5.302 1.00 96.25 305 HIS A C 1
ATOM 2419 O O . HIS A 1 305 ? 3.843 13.007 -6.415 1.00 96.25 305 HIS A O 1
ATOM 2425 N N . MET A 1 306 ? 4.851 14.169 -4.766 1.00 95.88 306 MET A N 1
ATOM 2426 C CA . MET A 1 306 ? 6.157 14.264 -5.430 1.00 95.88 306 MET A CA 1
ATOM 2427 C C . MET A 1 306 ? 6.732 12.870 -5.713 1.00 95.88 306 MET A C 1
ATOM 2429 O O . MET A 1 306 ? 7.223 12.617 -6.811 1.00 95.88 306 MET A O 1
ATOM 2433 N N . MET A 1 307 ? 6.610 11.940 -4.756 1.00 97.19 307 MET A N 1
ATOM 2434 C CA . MET A 1 307 ? 6.998 10.539 -4.943 1.00 97.19 307 MET A CA 1
ATOM 2435 C C . MET A 1 307 ? 6.297 9.925 -6.157 1.00 97.19 307 MET A C 1
ATOM 2437 O O . MET A 1 307 ? 6.944 9.337 -7.021 1.00 97.19 307 MET A O 1
ATOM 2441 N N . ASN A 1 308 ? 4.981 10.113 -6.261 1.00 96.75 308 ASN A N 1
ATOM 2442 C CA . ASN A 1 308 ? 4.213 9.638 -7.402 1.00 96.75 308 ASN A CA 1
ATOM 2443 C C . ASN A 1 308 ? 4.659 10.285 -8.725 1.00 96.75 308 ASN A C 1
ATOM 2445 O O . ASN A 1 308 ? 4.852 9.573 -9.707 1.00 96.75 308 ASN A O 1
ATOM 2449 N N . GLN A 1 309 ? 4.836 11.610 -8.764 1.00 94.56 309 GLN A N 1
ATOM 2450 C CA . GLN A 1 309 ? 5.289 12.312 -9.972 1.00 94.56 309 GLN A CA 1
ATOM 2451 C C . GLN A 1 309 ? 6.655 11.800 -10.436 1.00 94.56 309 GLN A C 1
ATOM 2453 O O . GLN A 1 309 ? 6.822 11.479 -11.612 1.00 94.56 309 GLN A O 1
ATOM 2458 N N . PHE A 1 310 ? 7.600 11.652 -9.506 1.00 95.69 310 PHE A N 1
ATOM 2459 C CA . PHE A 1 310 ? 8.923 11.101 -9.778 1.00 95.69 310 PHE A CA 1
ATOM 2460 C C . PHE A 1 310 ? 8.844 9.697 -10.383 1.00 95.69 310 PHE A C 1
ATOM 2462 O O . PHE A 1 310 ? 9.405 9.461 -11.450 1.00 95.69 310 PHE A O 1
ATOM 2469 N N . LEU A 1 311 ? 8.098 8.776 -9.768 1.00 95.56 311 LEU A N 1
ATOM 2470 C CA . LEU A 1 311 ? 8.013 7.399 -10.264 1.00 95.56 311 LEU A CA 1
ATOM 2471 C C . LEU A 1 311 ? 7.347 7.312 -11.646 1.00 95.56 311 LEU A C 1
ATOM 2473 O O . LEU A 1 311 ? 7.833 6.583 -12.514 1.00 95.56 311 LEU A O 1
ATOM 2477 N N . TYR A 1 312 ? 6.297 8.099 -11.898 1.00 94.06 312 TYR A N 1
ATOM 2478 C CA . TYR A 1 312 ? 5.690 8.186 -13.230 1.00 94.06 312 TYR A CA 1
ATOM 2479 C C . TYR A 1 312 ? 6.667 8.744 -14.272 1.00 94.06 312 TYR A C 1
ATOM 2481 O O . TYR A 1 312 ? 6.739 8.203 -15.373 1.00 94.06 312 TYR A O 1
ATOM 2489 N N . ALA A 1 313 ? 7.443 9.779 -13.936 1.00 92.44 313 ALA A N 1
ATOM 2490 C CA . ALA A 1 313 ? 8.447 10.344 -14.838 1.00 92.44 313 ALA A CA 1
ATOM 2491 C C . ALA A 1 313 ? 9.573 9.341 -15.136 1.00 92.44 313 ALA A C 1
ATOM 2493 O O . ALA A 1 313 ? 9.944 9.143 -16.289 1.00 92.44 313 ALA A O 1
ATOM 2494 N N . THR A 1 314 ? 10.066 8.632 -14.119 1.00 93.94 314 THR A N 1
ATOM 2495 C CA . THR A 1 314 ? 11.120 7.616 -14.297 1.00 93.94 314 THR A CA 1
ATOM 2496 C C . THR A 1 314 ? 10.660 6.425 -15.141 1.00 93.94 314 THR A C 1
ATOM 2498 O O . THR A 1 314 ? 11.481 5.773 -15.775 1.00 93.94 314 THR A O 1
ATOM 2501 N N . SER A 1 315 ? 9.349 6.175 -15.217 1.00 92.88 315 SER A N 1
ATOM 2502 C CA . SER A 1 315 ? 8.769 5.106 -16.039 1.00 92.88 315 SER A CA 1
ATOM 2503 C C . SER A 1 315 ? 8.749 5.429 -17.542 1.00 92.88 315 SER A C 1
ATOM 2505 O O . SER A 1 315 ? 8.351 4.578 -18.331 1.00 92.88 315 SER A O 1
ATOM 2507 N N . LEU A 1 316 ? 9.170 6.634 -17.954 1.00 91.38 316 LEU A N 1
ATOM 2508 C CA . LEU A 1 316 ? 9.285 7.019 -19.368 1.00 91.38 316 LEU A CA 1
ATOM 2509 C C . LEU A 1 316 ? 10.447 6.328 -20.093 1.00 91.38 316 LEU A C 1
ATOM 2511 O O . LEU A 1 316 ? 10.447 6.290 -21.321 1.00 91.38 316 LEU A O 1
ATOM 2515 N N . HIS A 1 317 ? 11.433 5.800 -19.361 1.00 94.81 317 HIS A N 1
ATOM 2516 C CA . HIS A 1 317 ? 12.578 5.105 -19.943 1.00 94.81 317 HIS A CA 1
ATOM 2517 C C . HIS A 1 317 ? 12.981 3.889 -19.089 1.00 94.81 317 HIS A C 1
ATOM 2519 O O . HIS A 1 317 ? 13.131 4.046 -17.872 1.00 94.81 317 HIS A O 1
ATOM 2525 N N . PRO A 1 318 ? 13.218 2.702 -19.689 1.00 95.81 318 PRO A N 1
ATOM 2526 C CA . PRO A 1 318 ? 13.586 1.485 -18.959 1.00 95.81 318 PRO A CA 1
ATOM 2527 C C . PRO A 1 318 ? 14.763 1.660 -17.992 1.00 95.81 318 PRO A C 1
ATOM 2529 O O . PRO A 1 318 ? 14.664 1.255 -16.836 1.00 95.81 318 PRO A O 1
ATOM 2532 N N . ASP A 1 319 ? 15.843 2.321 -18.420 1.00 95.50 319 ASP A N 1
ATOM 2533 C CA . ASP A 1 319 ? 17.011 2.556 -17.558 1.00 95.50 319 ASP A CA 1
ATOM 2534 C C . ASP A 1 319 ? 16.728 3.488 -16.382 1.00 95.50 319 ASP A C 1
ATOM 2536 O O . ASP A 1 319 ? 17.155 3.212 -15.263 1.00 95.50 319 ASP A O 1
ATOM 2540 N N . ILE A 1 320 ? 15.973 4.568 -16.593 1.00 96.38 320 ILE A N 1
ATOM 2541 C CA . ILE A 1 320 ? 15.664 5.498 -15.503 1.00 96.38 320 ILE A CA 1
ATOM 2542 C C . ILE A 1 320 ? 14.782 4.785 -14.469 1.00 96.38 320 ILE A C 1
ATOM 2544 O O . ILE A 1 320 ? 15.044 4.856 -13.267 1.00 96.38 320 ILE A O 1
ATOM 2548 N N . GLY A 1 321 ? 13.767 4.044 -14.915 1.00 95.94 321 GLY A N 1
ATOM 2549 C CA . GLY A 1 321 ? 12.892 3.291 -14.022 1.00 95.94 321 GLY A CA 1
ATOM 2550 C C . GLY A 1 321 ? 13.642 2.215 -13.231 1.00 95.94 321 GLY A C 1
ATOM 2551 O O . GLY A 1 321 ? 13.528 2.168 -12.004 1.00 95.94 321 GLY A O 1
ATOM 2552 N N . ALA A 1 322 ? 14.438 1.387 -13.916 1.00 94.38 322 ALA A N 1
ATOM 2553 C CA . ALA A 1 322 ? 15.115 0.229 -13.329 1.00 94.38 322 ALA A CA 1
ATOM 2554 C C . ALA A 1 322 ? 16.380 0.565 -12.521 1.00 94.38 322 ALA A C 1
ATOM 2556 O O . ALA A 1 322 ? 16.731 -0.198 -11.624 1.00 94.38 322 ALA A O 1
ATOM 2557 N N . GLN A 1 323 ? 17.063 1.682 -12.807 1.00 94.75 323 GLN A N 1
ATOM 2558 C CA . GLN A 1 323 ? 18.318 2.062 -12.134 1.00 94.75 323 GLN A CA 1
ATOM 2559 C C . GLN A 1 323 ? 18.160 3.226 -11.144 1.00 94.75 323 GLN A C 1
ATOM 2561 O O . GLN A 1 323 ? 19.015 3.427 -10.272 1.00 94.75 323 GLN A O 1
ATOM 2566 N N . VAL A 1 324 ? 17.088 4.017 -11.272 1.00 96.69 324 VAL A N 1
ATOM 2567 C CA . VAL A 1 324 ? 16.889 5.246 -10.490 1.00 96.69 324 VAL A CA 1
ATOM 2568 C C . VAL A 1 324 ? 15.575 5.208 -9.727 1.00 96.69 324 VAL A C 1
ATOM 2570 O O . VAL A 1 324 ? 15.609 5.089 -8.507 1.00 96.69 324 VAL A O 1
ATOM 2573 N N . GLY A 1 325 ? 14.435 5.271 -10.416 1.00 95.88 325 GLY A N 1
ATOM 2574 C CA . GLY A 1 325 ? 13.123 5.499 -9.804 1.00 95.88 325 GLY A CA 1
ATOM 2575 C C . GLY A 1 325 ? 12.740 4.476 -8.736 1.00 95.88 325 GLY A C 1
ATOM 2576 O O . GLY A 1 325 ? 12.714 4.781 -7.538 1.00 95.88 325 GLY A O 1
ATOM 2577 N N . PHE A 1 326 ? 12.448 3.247 -9.167 1.00 95.00 326 PHE A N 1
ATOM 2578 C CA . PHE A 1 326 ? 12.000 2.187 -8.263 1.00 95.00 326 PHE A CA 1
ATOM 2579 C C . PHE A 1 326 ? 13.075 1.767 -7.243 1.00 95.00 326 PHE A C 1
ATOM 2581 O O . PHE A 1 326 ? 12.729 1.657 -6.060 1.00 95.00 326 PHE A O 1
ATOM 2588 N N . PRO A 1 327 ? 14.365 1.607 -7.613 1.00 92.69 327 PRO A N 1
ATOM 2589 C CA . PRO A 1 327 ? 15.406 1.275 -6.643 1.00 92.69 327 PRO A CA 1
ATOM 2590 C C . PRO A 1 327 ? 15.606 2.341 -5.574 1.00 92.69 327 PRO A C 1
ATOM 2592 O O . PRO A 1 327 ? 15.655 2.005 -4.392 1.00 92.69 327 PRO A O 1
ATOM 2595 N N . LEU A 1 328 ? 15.682 3.625 -5.947 1.00 93.31 328 LEU A N 1
ATOM 2596 C CA . LEU A 1 328 ? 15.878 4.698 -4.972 1.00 93.31 328 LEU A CA 1
ATOM 2597 C C . LEU A 1 328 ? 14.720 4.754 -3.981 1.00 93.31 328 LEU A C 1
ATOM 2599 O O . LEU A 1 328 ? 14.950 4.933 -2.787 1.00 93.31 328 LEU A O 1
ATOM 2603 N N . ASN A 1 329 ? 13.488 4.551 -4.451 1.00 92.38 329 ASN A N 1
ATOM 2604 C CA . ASN A 1 329 ? 12.339 4.498 -3.561 1.00 92.38 329 ASN A CA 1
ATOM 2605 C C . ASN A 1 329 ? 12.417 3.306 -2.595 1.00 92.38 329 ASN A C 1
ATOM 2607 O O . ASN A 1 329 ? 12.081 3.439 -1.417 1.00 92.38 329 ASN A O 1
ATOM 2611 N N . MET A 1 330 ? 12.872 2.136 -3.058 1.00 89.31 330 MET A N 1
ATOM 2612 C CA . MET A 1 330 ? 13.083 1.000 -2.158 1.00 89.31 330 MET A CA 1
ATOM 2613 C C . MET A 1 330 ? 14.182 1.288 -1.142 1.00 89.31 330 MET A C 1
ATOM 2615 O O . MET A 1 330 ? 13.961 1.059 0.042 1.00 89.31 330 MET A O 1
ATOM 2619 N N . ILE A 1 331 ? 15.313 1.851 -1.563 1.00 86.56 331 ILE A N 1
ATOM 2620 C CA . ILE A 1 331 ? 16.425 2.223 -0.681 1.00 86.56 331 ILE A CA 1
ATOM 2621 C C . ILE A 1 331 ? 15.954 3.239 0.371 1.00 86.56 331 ILE A C 1
ATOM 2623 O O . ILE A 1 331 ? 16.045 2.970 1.568 1.00 86.56 331 ILE A O 1
ATOM 2627 N N . ALA A 1 332 ? 15.363 4.359 -0.046 1.00 88.38 332 ALA A N 1
ATOM 2628 C CA . ALA A 1 332 ? 14.892 5.401 0.864 1.00 88.38 332 ALA A CA 1
ATOM 2629 C C . ALA A 1 332 ? 13.807 4.890 1.832 1.00 88.38 332 ALA A C 1
ATOM 2631 O O . ALA A 1 332 ? 13.851 5.187 3.027 1.00 88.38 332 ALA A O 1
ATOM 2632 N N . GLY A 1 333 ? 12.863 4.079 1.342 1.00 84.56 333 GLY A N 1
ATOM 2633 C CA . GLY A 1 333 ? 11.752 3.555 2.138 1.00 84.56 333 GLY A CA 1
ATOM 2634 C C . GLY A 1 333 ? 12.081 2.336 3.010 1.00 84.56 333 GLY A C 1
ATOM 2635 O O . GLY A 1 333 ? 11.377 2.090 3.993 1.00 84.56 333 GLY A O 1
ATOM 2636 N N . HIS A 1 334 ? 13.122 1.559 2.687 1.00 75.88 334 HIS A N 1
ATOM 2637 C CA . HIS A 1 334 ? 13.462 0.316 3.398 1.00 75.88 334 HIS A CA 1
ATOM 2638 C C . HIS A 1 334 ? 14.749 0.392 4.211 1.00 75.88 334 HIS A C 1
ATOM 2640 O O . HIS A 1 334 ? 14.780 -0.134 5.324 1.00 75.88 334 HIS A O 1
ATOM 2646 N N . ALA A 1 335 ? 15.795 1.016 3.674 1.00 64.88 335 ALA A N 1
ATOM 2647 C CA . ALA A 1 335 ? 17.151 0.938 4.214 1.00 64.88 335 ALA A CA 1
ATOM 2648 C C . ALA A 1 335 ? 17.492 2.043 5.229 1.00 64.88 335 ALA A C 1
ATOM 2650 O O . ALA A 1 335 ? 18.605 2.078 5.757 1.00 64.88 335 ALA A O 1
ATOM 2651 N N . LYS A 1 336 ? 16.544 2.940 5.526 1.00 70.88 336 LYS A N 1
ATOM 2652 C CA . LYS A 1 336 ? 16.741 4.050 6.463 1.00 70.88 336 LYS A CA 1
ATOM 2653 C C . LYS A 1 336 ? 17.048 3.554 7.880 1.00 70.88 336 LYS A C 1
ATOM 2655 O O . LYS A 1 336 ? 16.298 2.759 8.453 1.00 70.88 336 LYS A O 1
ATOM 2660 N N . MET A 1 337 ? 18.096 4.121 8.481 1.00 60.88 337 MET A N 1
ATOM 2661 C CA . MET A 1 337 ? 18.659 3.720 9.778 1.00 60.88 337 MET A CA 1
ATOM 2662 C C . MET A 1 337 ? 17.683 3.764 10.967 1.00 60.88 337 MET A C 1
ATOM 2664 O O . MET A 1 337 ? 17.944 3.092 11.951 1.00 60.88 337 MET A O 1
ATOM 2668 N N . LYS A 1 338 ? 16.551 4.482 10.901 1.00 68.69 338 LYS A N 1
ATOM 2669 C CA . LYS A 1 338 ? 15.595 4.584 12.028 1.00 68.69 338 LYS A CA 1
ATOM 2670 C C . LYS A 1 338 ? 14.147 4.236 11.683 1.00 68.69 338 LYS A C 1
ATOM 2672 O O . LYS A 1 338 ? 13.437 3.669 12.500 1.00 68.69 338 LYS A O 1
ATOM 2677 N N . TRP A 1 339 ? 13.708 4.559 10.470 1.00 77.31 339 TRP A N 1
ATOM 2678 C CA . TRP A 1 339 ? 12.289 4.509 10.098 1.00 77.31 339 TRP A CA 1
ATOM 2679 C C . TRP A 1 339 ? 12.041 3.698 8.824 1.00 77.31 339 TRP A C 1
ATOM 2681 O O . TRP A 1 339 ? 11.083 3.963 8.115 1.00 77.31 339 TRP A O 1
ATOM 2691 N N . GLY A 1 340 ? 12.941 2.775 8.478 1.00 72.62 340 GLY A N 1
ATOM 2692 C CA . GLY A 1 340 ? 12.788 1.916 7.305 1.00 72.62 340 GLY A CA 1
ATOM 2693 C C . GLY A 1 340 ? 11.847 0.730 7.545 1.00 72.62 340 GLY A C 1
ATOM 2694 O O . GLY A 1 340 ? 11.762 0.193 8.653 1.00 72.62 340 GLY A O 1
ATOM 2695 N N . LEU A 1 341 ? 11.205 0.266 6.469 1.00 69.75 341 LEU A N 1
ATOM 2696 C CA . LEU A 1 341 ? 10.260 -0.861 6.441 1.00 69.75 341 LEU A CA 1
ATOM 2697 C C . LEU A 1 341 ? 10.735 -2.113 7.182 1.00 69.75 341 LEU A C 1
ATOM 2699 O O . LEU A 1 341 ? 10.000 -2.718 7.959 1.00 69.75 341 LEU A O 1
ATOM 2703 N N . ALA A 1 342 ? 11.979 -2.513 6.965 1.00 63.59 342 ALA A N 1
ATOM 2704 C CA . ALA A 1 342 ? 12.488 -3.722 7.589 1.00 63.59 342 ALA A CA 1
ATOM 2705 C C . ALA A 1 342 ? 12.768 -3.584 9.077 1.00 63.59 342 ALA A C 1
ATOM 2707 O O . ALA A 1 342 ? 12.850 -4.574 9.797 1.00 63.59 342 ALA A O 1
ATOM 2708 N N . ARG A 1 343 ? 12.933 -2.352 9.537 1.00 65.12 343 ARG A N 1
ATOM 2709 C CA . ARG A 1 343 ? 13.178 -2.076 10.936 1.00 65.12 343 ARG A CA 1
ATOM 2710 C C . ARG A 1 343 ? 11.880 -1.972 11.724 1.00 65.12 343 ARG A C 1
ATOM 2712 O O . ARG A 1 343 ? 11.851 -2.362 12.887 1.00 65.12 343 ARG A O 1
ATOM 2719 N N . ALA A 1 344 ? 10.790 -1.573 11.063 1.00 63.31 344 ALA A N 1
ATOM 2720 C CA . ALA A 1 344 ? 9.448 -1.716 11.615 1.00 63.31 344 ALA A CA 1
ATOM 2721 C C . ALA A 1 344 ? 9.157 -3.173 12.028 1.00 63.31 344 ALA A C 1
ATOM 2723 O O . ALA A 1 344 ? 8.485 -3.400 13.028 1.00 63.31 344 ALA A O 1
ATOM 2724 N N . ALA A 1 345 ? 9.758 -4.170 11.364 1.00 63.81 345 ALA A N 1
ATOM 2725 C CA . ALA A 1 345 ? 9.611 -5.574 11.749 1.00 63.81 345 ALA A CA 1
ATOM 2726 C C . ALA A 1 345 ? 10.027 -5.877 13.207 1.00 63.81 345 ALA A C 1
ATOM 2728 O O . ALA A 1 345 ? 9.558 -6.870 13.765 1.00 63.81 345 ALA A O 1
ATOM 2729 N N . PHE A 1 346 ? 10.848 -5.030 13.841 1.00 64.94 346 PHE A N 1
ATOM 2730 C CA . PHE A 1 346 ? 11.278 -5.182 15.235 1.00 64.94 346 PHE A CA 1
ATOM 2731 C C . PHE A 1 346 ? 10.369 -4.479 16.257 1.00 64.94 346 PHE A C 1
ATOM 2733 O O . PHE A 1 346 ? 10.602 -4.601 17.457 1.00 64.94 346 PHE A O 1
ATOM 2740 N N . ILE A 1 347 ? 9.322 -3.771 15.821 1.00 70.62 347 ILE A N 1
ATOM 2741 C CA . ILE A 1 347 ? 8.372 -3.124 16.733 1.00 70.62 347 ILE A CA 1
ATOM 2742 C C . ILE A 1 347 ? 7.541 -4.197 17.443 1.00 70.62 347 ILE A C 1
ATOM 2744 O O . ILE A 1 347 ? 6.920 -5.050 16.800 1.00 70.62 347 ILE A O 1
ATOM 2748 N N . THR A 1 348 ? 7.508 -4.120 18.773 1.00 69.12 348 THR A N 1
ATOM 2749 C CA . THR A 1 348 ? 6.748 -5.028 19.647 1.00 69.12 348 THR A CA 1
ATOM 2750 C C . THR A 1 348 ? 5.626 -4.332 20.420 1.00 69.12 348 THR A C 1
ATOM 2752 O O . THR A 1 348 ? 4.794 -5.019 21.008 1.00 69.12 348 THR A O 1
ATOM 2755 N N . ASN A 1 349 ? 5.564 -2.994 20.403 1.00 81.88 349 ASN A N 1
ATOM 2756 C CA . ASN A 1 349 ? 4.613 -2.203 21.186 1.00 81.88 349 ASN A CA 1
ATOM 2757 C C . ASN A 1 349 ? 3.781 -1.264 20.297 1.00 81.88 349 ASN A C 1
ATOM 2759 O O . ASN A 1 349 ? 4.324 -0.485 19.515 1.00 81.88 349 ASN A O 1
ATOM 2763 N N . ILE A 1 350 ? 2.455 -1.308 20.455 1.00 89.06 350 ILE A N 1
ATOM 2764 C CA . ILE A 1 350 ? 1.510 -0.438 19.742 1.00 89.06 350 ILE A CA 1
ATOM 2765 C C . ILE A 1 350 ? 1.695 1.049 20.084 1.00 89.06 350 ILE A C 1
ATOM 2767 O O . ILE A 1 350 ? 1.551 1.888 19.198 1.00 89.06 350 ILE A O 1
ATOM 2771 N N . LYS A 1 351 ? 2.086 1.385 21.323 1.00 88.19 351 LYS A N 1
ATOM 2772 C CA . LYS A 1 351 ? 2.237 2.780 21.780 1.00 88.19 351 LYS A CA 1
ATOM 2773 C C . LYS A 1 351 ? 3.332 3.544 21.035 1.00 88.19 351 LYS A C 1
ATOM 2775 O O . LYS A 1 351 ? 3.253 4.754 20.877 1.00 88.19 351 LYS A O 1
ATOM 2780 N N . GLU A 1 352 ? 4.344 2.840 20.535 1.00 84.62 352 GLU A N 1
ATOM 2781 C CA . GLU A 1 352 ? 5.449 3.448 19.785 1.00 84.62 352 GLU A CA 1
ATOM 2782 C C . GLU A 1 352 ? 5.198 3.471 18.273 1.00 84.62 352 GLU A C 1
ATOM 2784 O O . GLU A 1 352 ? 5.952 4.097 17.526 1.00 84.62 352 GLU A O 1
ATOM 2789 N N . TYR A 1 353 ? 4.145 2.800 17.797 1.00 88.75 353 TYR A N 1
ATOM 2790 C CA . TYR A 1 353 ? 3.938 2.558 16.373 1.00 88.75 353 TYR A CA 1
ATOM 2791 C C . TYR A 1 353 ? 3.743 3.854 15.570 1.00 88.75 353 TYR A C 1
ATOM 2793 O O . TYR A 1 353 ? 4.283 3.979 14.468 1.00 88.75 353 TYR A O 1
ATOM 2801 N N . TYR A 1 354 ? 3.029 4.845 16.124 1.00 91.56 354 TYR A N 1
ATOM 2802 C CA . TYR A 1 354 ? 2.761 6.109 15.425 1.00 91.56 354 TYR A CA 1
ATOM 2803 C C . TYR A 1 354 ? 4.052 6.856 15.056 1.00 91.56 354 TYR A C 1
ATOM 2805 O O . TYR A 1 354 ? 4.113 7.483 13.998 1.00 91.56 354 TYR A O 1
ATOM 2813 N N . ASN A 1 355 ? 5.110 6.758 15.874 1.00 88.25 355 ASN A N 1
ATOM 2814 C CA . ASN A 1 355 ? 6.396 7.390 15.577 1.00 88.25 355 ASN A CA 1
ATOM 2815 C C . ASN A 1 355 ? 6.998 6.819 14.289 1.00 88.25 355 ASN A C 1
ATOM 2817 O O . ASN A 1 355 ? 7.448 7.572 13.432 1.00 88.25 355 ASN A O 1
ATOM 2821 N N . TYR A 1 356 ? 6.940 5.503 14.093 1.00 86.00 356 TYR A N 1
ATOM 2822 C CA . TYR A 1 356 ? 7.428 4.886 12.860 1.00 86.00 356 TYR A CA 1
ATOM 2823 C C . TYR A 1 356 ? 6.548 5.218 11.661 1.00 86.00 356 TYR A C 1
ATOM 2825 O O . TYR A 1 356 ? 7.071 5.542 10.597 1.00 86.00 356 TYR A O 1
ATOM 2833 N N . ALA A 1 357 ? 5.227 5.148 11.824 1.00 90.06 357 ALA A N 1
ATOM 2834 C CA . ALA A 1 357 ? 4.291 5.378 10.728 1.00 90.06 357 ALA A CA 1
ATOM 2835 C C . ALA A 1 357 ? 4.356 6.825 10.202 1.00 90.06 357 ALA A C 1
ATOM 2837 O O . ALA A 1 357 ? 4.306 7.049 8.993 1.00 90.06 357 ALA A O 1
ATOM 2838 N N . THR A 1 358 ? 4.539 7.803 11.094 1.00 93.06 358 THR A N 1
ATOM 2839 C CA . THR A 1 358 ? 4.622 9.228 10.733 1.00 93.06 358 THR A CA 1
ATOM 2840 C C . THR A 1 358 ? 5.966 9.638 10.128 1.00 93.06 358 THR A C 1
ATOM 2842 O O . THR A 1 358 ? 5.993 10.528 9.287 1.00 93.06 358 THR A O 1
ATOM 2845 N N . HIS A 1 359 ? 7.074 8.986 10.494 1.00 90.69 359 HIS A N 1
ATOM 2846 C CA . HIS A 1 359 ? 8.410 9.321 9.973 1.00 90.69 359 HIS A CA 1
ATOM 2847 C C . HIS A 1 359 ? 8.830 8.499 8.748 1.00 90.69 359 HIS A C 1
ATOM 2849 O O . HIS A 1 359 ? 9.897 8.746 8.177 1.00 90.69 359 HIS A O 1
ATOM 2855 N N . TRP A 1 360 ? 8.038 7.491 8.376 1.00 91.00 360 TRP A N 1
ATOM 2856 C CA . TRP A 1 360 ? 8.334 6.649 7.227 1.00 91.00 360 TRP A CA 1
ATOM 2857 C C . TRP A 1 360 ? 8.033 7.367 5.916 1.00 91.00 360 TRP A C 1
ATOM 2859 O O . TRP A 1 360 ? 8.957 7.613 5.152 1.00 91.00 360 TRP A O 1
ATOM 2869 N N . VAL A 1 361 ? 6.758 7.693 5.652 1.00 92.69 361 VAL A N 1
ATOM 2870 C CA . VAL A 1 361 ? 6.279 8.374 4.424 1.00 92.69 361 VAL A CA 1
ATOM 2871 C C . VAL A 1 361 ? 6.946 7.815 3.152 1.00 92.69 361 VAL A C 1
ATOM 2873 O O . VAL A 1 361 ? 7.352 8.556 2.261 1.00 92.69 361 VAL A O 1
ATOM 2876 N N . TRP A 1 362 ? 7.135 6.490 3.096 1.00 92.62 362 TRP A N 1
ATOM 2877 C CA . TRP A 1 362 ? 7.844 5.788 2.015 1.00 92.62 362 TRP A CA 1
ATOM 2878 C C . TRP A 1 362 ? 9.295 6.237 1.732 1.00 92.62 362 TRP A C 1
ATOM 2880 O O . TRP A 1 362 ? 9.876 5.848 0.725 1.00 92.62 362 TRP A O 1
ATOM 2890 N N . GLY A 1 363 ? 9.911 7.020 2.617 1.00 91.94 363 GLY A N 1
ATOM 2891 C CA . GLY A 1 363 ? 11.207 7.656 2.385 1.00 91.94 363 GLY A CA 1
ATOM 2892 C C . GLY A 1 363 ? 11.137 8.867 1.449 1.00 91.94 363 GLY A C 1
ATOM 2893 O O . GLY A 1 363 ? 12.174 9.417 1.092 1.00 91.94 363 GLY A O 1
ATOM 2894 N N . ALA A 1 364 ? 9.937 9.329 1.082 1.00 94.62 364 ALA A N 1
ATOM 2895 C CA . ALA A 1 364 ? 9.738 10.441 0.150 1.00 94.62 364 ALA A CA 1
ATOM 2896 C C . ALA A 1 364 ? 10.265 11.793 0.672 1.00 94.62 364 ALA A C 1
ATOM 2898 O O . ALA A 1 364 ? 10.369 12.754 -0.085 1.00 94.62 364 ALA A O 1
ATOM 2899 N N . GLN A 1 365 ? 10.584 11.863 1.966 1.00 93.44 365 GLN A N 1
ATOM 2900 C CA . GLN A 1 365 ? 11.160 13.027 2.640 1.00 93.44 365 GLN A CA 1
ATOM 2901 C C . GLN A 1 365 ? 12.672 12.894 2.869 1.00 93.44 365 GLN A C 1
ATOM 2903 O O . GLN A 1 365 ? 13.281 13.791 3.453 1.00 93.44 365 GLN A O 1
ATOM 2908 N N . GLU A 1 366 ? 13.296 11.792 2.436 1.00 90.75 366 GLU A N 1
ATOM 2909 C CA . GLU A 1 366 ? 14.737 11.622 2.602 1.00 90.75 366 GLU A CA 1
ATOM 2910 C C . GLU A 1 366 ? 15.509 12.619 1.735 1.00 90.75 366 GLU A C 1
ATOM 2912 O O . GLU A 1 366 ? 15.195 12.760 0.552 1.00 90.75 366 GLU A O 1
ATOM 2917 N N . PRO A 1 367 ? 16.577 13.253 2.256 1.00 91.62 367 PRO A N 1
ATOM 2918 C CA . PRO A 1 367 ? 17.323 14.256 1.503 1.00 91.62 367 PRO A CA 1
ATOM 2919 C C . PRO A 1 367 ? 17.838 13.763 0.145 1.00 91.62 367 PRO A C 1
ATOM 2921 O O . PRO A 1 367 ? 17.757 14.492 -0.839 1.00 91.62 367 PRO A O 1
ATOM 2924 N N . ILE A 1 368 ? 18.350 12.530 0.066 1.00 92.44 368 ILE A N 1
ATOM 2925 C CA . ILE A 1 368 ? 18.768 11.936 -1.213 1.00 92.44 368 ILE A CA 1
ATOM 2926 C C . ILE A 1 368 ? 17.586 11.734 -2.165 1.00 92.44 368 ILE A C 1
ATOM 2928 O O . ILE A 1 368 ? 17.716 12.013 -3.355 1.00 92.44 368 ILE A O 1
ATOM 2932 N N . TYR A 1 369 ? 16.440 11.286 -1.646 1.00 94.69 369 TYR A N 1
ATOM 2933 C CA . TYR A 1 369 ? 15.239 11.070 -2.442 1.00 94.69 369 TYR A CA 1
ATOM 2934 C C . TYR A 1 369 ? 14.763 12.388 -3.048 1.00 94.69 369 TYR A C 1
ATOM 2936 O O . TYR A 1 369 ? 14.598 12.472 -4.260 1.00 94.69 369 TYR A O 1
ATOM 2944 N N . VAL A 1 370 ? 14.627 13.429 -2.220 1.00 96.00 370 VAL A N 1
ATOM 2945 C CA . VAL A 1 370 ? 14.212 14.773 -2.643 1.00 96.00 370 VAL A CA 1
ATOM 2946 C C . VAL A 1 370 ? 15.156 15.313 -3.719 1.00 96.00 370 VAL A C 1
ATOM 2948 O O . VAL A 1 370 ? 14.694 15.668 -4.798 1.00 96.00 370 VAL A O 1
ATOM 2951 N N . ARG A 1 371 ? 16.480 15.280 -3.494 1.00 96.38 371 ARG A N 1
ATOM 2952 C CA . ARG A 1 371 ? 17.462 15.795 -4.469 1.00 96.38 371 ARG A CA 1
ATOM 2953 C C . ARG A 1 371 ? 17.395 15.083 -5.819 1.00 96.38 371 ARG A C 1
ATOM 2955 O O . ARG A 1 371 ? 17.430 15.736 -6.861 1.00 96.38 371 ARG A O 1
ATOM 2962 N N . VAL A 1 372 ? 17.322 13.750 -5.823 1.00 97.50 372 VAL A N 1
ATOM 2963 C CA . VAL A 1 372 ? 17.241 12.978 -7.074 1.00 97.50 372 VAL A CA 1
ATOM 2964 C C . VAL A 1 372 ? 15.887 13.171 -7.749 1.00 97.50 372 VAL A C 1
ATOM 2966 O O . VAL A 1 372 ? 15.850 13.317 -8.971 1.00 97.50 372 VAL A O 1
ATOM 2969 N N . ALA A 1 373 ? 14.796 13.228 -6.985 1.00 96.69 373 ALA A N 1
ATOM 2970 C CA . ALA A 1 373 ? 13.464 13.476 -7.518 1.00 96.69 373 ALA A CA 1
ATOM 2971 C C . ALA A 1 373 ? 13.369 14.855 -8.180 1.00 96.69 373 ALA A C 1
ATOM 2973 O O . ALA A 1 373 ? 12.965 14.936 -9.335 1.00 96.69 373 ALA A O 1
ATOM 2974 N N . GLU A 1 374 ? 13.809 15.919 -7.507 1.00 96.00 374 GLU A N 1
ATOM 2975 C CA . GLU A 1 374 ? 13.814 17.284 -8.044 1.00 96.00 374 GLU A CA 1
ATOM 2976 C C . GLU A 1 374 ? 14.688 17.401 -9.295 1.00 96.00 374 GLU A C 1
ATOM 2978 O O . GLU A 1 374 ? 14.237 17.932 -10.311 1.00 96.00 374 GLU A O 1
ATOM 2983 N N . LYS A 1 375 ? 15.910 16.846 -9.272 1.00 96.00 375 LYS A N 1
ATOM 2984 C CA . LYS A 1 375 ? 16.796 16.855 -10.445 1.00 96.00 375 LYS A CA 1
ATOM 2985 C C . LYS A 1 375 ? 16.158 16.115 -11.622 1.00 96.00 375 LYS A C 1
ATOM 2987 O O . LYS A 1 375 ? 16.095 16.659 -12.722 1.00 96.00 375 LYS A O 1
ATOM 2992 N N . THR A 1 376 ? 15.623 14.920 -11.383 1.00 94.94 376 THR A N 1
ATOM 2993 C CA . THR A 1 376 ? 14.962 14.104 -12.413 1.00 94.94 376 THR A CA 1
ATOM 2994 C C . THR A 1 376 ? 13.740 14.816 -12.989 1.00 94.94 376 THR A C 1
ATOM 2996 O O . THR A 1 376 ? 13.600 14.907 -14.204 1.00 94.94 376 THR A O 1
ATOM 2999 N N . LEU A 1 377 ? 12.880 15.376 -12.135 1.00 93.06 377 LEU A N 1
ATOM 3000 C CA . LEU A 1 377 ? 11.692 16.117 -12.561 1.00 93.06 377 LEU A CA 1
ATOM 3001 C C . LEU A 1 377 ? 12.047 17.422 -13.282 1.00 93.06 377 LEU A C 1
ATOM 3003 O O . LEU A 1 377 ? 11.306 17.829 -14.166 1.00 93.06 377 LEU A O 1
ATOM 3007 N N . SER A 1 378 ? 13.176 18.063 -12.969 1.00 91.75 378 SER A N 1
ATOM 3008 C CA . SER A 1 378 ? 13.632 19.243 -13.718 1.00 91.75 378 SER A CA 1
ATOM 3009 C C . SER A 1 378 ? 14.127 18.905 -15.129 1.00 91.75 378 SER A C 1
ATOM 3011 O O . SER A 1 378 ? 13.945 19.708 -16.038 1.00 91.75 378 SER A O 1
ATOM 3013 N N . LEU A 1 379 ? 14.710 17.715 -15.322 1.00 91.56 379 LEU A N 1
ATOM 3014 C CA . LEU A 1 379 ? 15.213 17.245 -16.618 1.00 91.56 379 LEU A CA 1
ATOM 3015 C C . LEU A 1 379 ? 14.120 16.625 -17.497 1.00 91.56 379 LEU A C 1
ATOM 3017 O O . LEU A 1 379 ? 14.138 16.799 -18.711 1.00 91.56 379 LEU A O 1
ATOM 3021 N N . LEU A 1 380 ? 13.168 15.911 -16.892 1.00 87.75 380 LEU A N 1
ATOM 3022 C CA . LEU A 1 380 ? 12.046 15.281 -17.599 1.00 87.75 380 LEU A CA 1
ATOM 3023 C C . LEU A 1 380 ? 10.800 16.181 -17.668 1.00 87.75 380 LEU A C 1
ATOM 3025 O O . LEU A 1 380 ? 9.880 15.902 -18.435 1.00 87.75 380 LEU A O 1
ATOM 3029 N N . GLY A 1 381 ? 10.775 17.255 -16.874 1.00 69.62 381 GLY A N 1
ATOM 3030 C CA . GLY A 1 381 ? 9.657 18.178 -16.735 1.00 69.62 381 GLY A CA 1
ATOM 3031 C C . GLY A 1 381 ? 8.613 17.748 -15.697 1.00 69.62 381 GLY A C 1
ATOM 3032 O O . GLY A 1 381 ? 8.120 16.622 -15.725 1.00 69.62 381 GLY A O 1
ATOM 3033 N N . SER A 1 382 ? 8.212 18.667 -14.809 1.00 56.25 382 SER A N 1
ATOM 3034 C CA . SER A 1 382 ? 7.148 18.432 -13.815 1.00 56.25 382 SER A CA 1
ATOM 3035 C C . SER A 1 382 ? 5.734 18.442 -14.415 1.00 56.25 382 SER A C 1
ATOM 3037 O O . SER A 1 382 ? 4.865 17.730 -13.919 1.00 56.25 382 SER A O 1
ATOM 3039 N N . ASP A 1 383 ? 5.532 19.218 -15.489 1.00 52.91 383 ASP A N 1
ATOM 3040 C CA . ASP A 1 383 ? 4.239 19.489 -16.152 1.00 52.91 383 ASP A CA 1
ATOM 3041 C C . ASP A 1 383 ? 4.261 19.242 -17.672 1.00 52.91 383 ASP A C 1
ATOM 3043 O O . ASP A 1 383 ? 3.353 19.643 -18.400 1.00 52.91 383 ASP A O 1
ATOM 3047 N N . VAL A 1 384 ? 5.313 18.625 -18.212 1.00 47.38 384 VAL A N 1
ATOM 3048 C CA . VAL A 1 384 ? 5.572 18.748 -19.649 1.00 47.38 384 VAL A CA 1
ATOM 3049 C C . VAL A 1 384 ? 4.569 17.936 -20.470 1.00 47.38 384 VAL A C 1
ATOM 3051 O O . VAL A 1 384 ? 4.517 16.702 -20.442 1.00 47.38 384 VAL A O 1
ATOM 3054 N N . HIS A 1 385 ? 3.789 18.688 -21.244 1.00 42.69 385 HIS A N 1
ATOM 3055 C CA . HIS A 1 385 ? 3.291 18.355 -22.570 1.00 42.69 385 HIS A CA 1
ATOM 3056 C C . HIS A 1 385 ? 4.416 17.760 -23.439 1.00 42.69 385 HIS A C 1
ATOM 3058 O O . HIS A 1 385 ? 4.951 18.450 -24.291 1.00 42.69 385 HIS A O 1
ATOM 3064 N N . ASN A 1 386 ? 4.836 16.524 -23.147 1.00 54.66 386 ASN A N 1
ATOM 3065 C CA . ASN A 1 386 ? 5.527 15.573 -24.028 1.00 54.66 386 ASN A CA 1
ATOM 3066 C C . ASN A 1 386 ? 5.992 14.309 -23.280 1.00 54.66 386 ASN A C 1
ATOM 3068 O O . ASN A 1 386 ? 7.007 13.714 -23.610 1.00 54.66 386 ASN A O 1
ATOM 3072 N N . PHE A 1 387 ? 5.178 13.754 -22.370 1.00 67.00 387 PHE A N 1
ATOM 3073 C CA . PHE A 1 387 ? 5.297 12.320 -22.019 1.00 67.00 387 PHE A CA 1
ATOM 3074 C C . PHE A 1 387 ? 5.112 11.397 -23.247 1.00 67.00 387 PHE A C 1
ATOM 3076 O O . PHE A 1 387 ? 5.246 10.178 -23.152 1.00 67.00 387 PHE A O 1
ATOM 3083 N N . LEU A 1 388 ? 4.764 11.974 -24.402 1.00 69.88 388 LEU A N 1
ATOM 3084 C CA . LEU A 1 388 ? 4.748 11.355 -25.720 1.00 69.88 388 LEU A CA 1
ATOM 3085 C C . LEU A 1 388 ? 6.139 11.209 -26.339 1.00 69.88 388 LEU A C 1
ATOM 3087 O O . LEU A 1 388 ? 6.289 10.386 -27.233 1.00 69.88 388 LEU A O 1
ATOM 3091 N N . GLU A 1 389 ? 7.146 11.937 -25.865 1.00 81.38 389 GLU A N 1
ATOM 3092 C CA . GLU A 1 389 ? 8.513 11.853 -26.374 1.00 81.38 389 GLU A CA 1
ATOM 3093 C C . GLU A 1 389 ? 9.369 10.971 -25.472 1.00 81.38 389 GLU A C 1
ATOM 3095 O O . GLU A 1 389 ? 9.141 10.858 -24.266 1.00 81.38 389 GLU A O 1
ATOM 3100 N N . ARG A 1 390 ? 10.311 10.263 -26.091 1.00 88.56 390 ARG A N 1
ATOM 3101 C CA . ARG A 1 390 ? 11.282 9.441 -25.378 1.00 88.56 390 ARG A CA 1
ATOM 3102 C C . ARG A 1 390 ? 12.396 10.356 -24.846 1.00 88.56 390 ARG A C 1
ATOM 3104 O O . ARG A 1 390 ? 12.889 11.170 -25.626 1.00 88.56 390 ARG A O 1
ATOM 3111 N N . PRO A 1 391 ? 12.823 10.228 -23.575 1.00 91.06 391 PRO A N 1
ATOM 3112 C CA . PRO A 1 391 ? 14.014 10.923 -23.083 1.00 91.06 391 PRO A CA 1
ATOM 3113 C C . PRO A 1 391 ? 15.247 10.605 -23.945 1.00 91.06 391 PRO A C 1
ATOM 3115 O O . PRO A 1 391 ? 15.408 9.459 -24.363 1.00 91.06 391 PRO A O 1
ATOM 3118 N N . THR A 1 392 ? 16.108 11.595 -24.207 1.00 92.44 392 THR A N 1
ATOM 3119 C CA . THR A 1 392 ? 17.346 11.372 -24.979 1.00 92.44 392 THR A CA 1
ATOM 3120 C C . THR A 1 392 ? 18.383 10.614 -24.155 1.00 92.44 392 THR A C 1
ATOM 3122 O O . THR A 1 392 ? 18.360 10.659 -22.921 1.00 92.44 392 THR A O 1
ATOM 3125 N N . ASP A 1 393 ? 19.327 9.959 -24.829 1.00 95.25 393 ASP A N 1
ATOM 3126 C CA . ASP A 1 393 ? 20.390 9.191 -24.175 1.00 95.25 393 ASP A CA 1
ATOM 3127 C C . ASP A 1 393 ? 21.245 10.069 -23.243 1.00 95.25 393 ASP A C 1
ATOM 3129 O O . ASP A 1 393 ? 21.649 9.620 -22.170 1.00 95.25 393 ASP A O 1
ATOM 3133 N N . GLU A 1 394 ? 21.467 11.343 -23.587 1.00 96.56 394 GLU A N 1
ATOM 3134 C CA . GLU A 1 394 ? 22.187 12.298 -22.735 1.00 96.56 394 GLU A CA 1
ATOM 3135 C C . GLU A 1 394 ? 21.436 12.577 -21.430 1.00 96.56 394 GLU A C 1
ATOM 3137 O O . GLU A 1 394 ? 22.045 12.574 -20.360 1.00 96.56 394 GLU A O 1
ATOM 3142 N N . VAL A 1 395 ? 20.114 12.771 -21.501 1.00 95.06 395 VAL A N 1
ATOM 3143 C CA . VAL A 1 395 ? 19.269 13.003 -20.319 1.00 95.06 395 VAL A CA 1
ATOM 3144 C C . VAL A 1 395 ? 19.208 11.750 -19.446 1.00 95.06 395 VAL A C 1
ATOM 3146 O O . VAL A 1 395 ? 19.338 11.838 -18.224 1.00 95.06 395 VAL A O 1
ATOM 3149 N N . VAL A 1 396 ? 19.049 10.571 -20.058 1.00 96.75 396 VAL A N 1
ATOM 3150 C CA . VAL A 1 396 ? 19.072 9.280 -19.350 1.00 96.75 396 VAL A CA 1
ATOM 3151 C C . VAL A 1 396 ? 20.404 9.099 -18.622 1.00 96.75 396 VAL A C 1
ATOM 3153 O O . VAL A 1 396 ? 20.419 8.753 -17.436 1.00 96.75 396 VAL A O 1
ATOM 3156 N N . LYS A 1 397 ? 21.523 9.372 -19.301 1.00 97.56 397 LYS A N 1
ATOM 3157 C CA . LYS A 1 397 ? 22.867 9.293 -18.726 1.00 97.56 397 LYS A CA 1
ATOM 3158 C C . LYS A 1 397 ? 23.051 10.273 -17.567 1.00 97.56 397 LYS A C 1
ATOM 3160 O O . LYS A 1 397 ? 23.490 9.865 -16.496 1.00 97.56 397 LYS A O 1
ATOM 3165 N N . GLU A 1 398 ? 22.653 11.533 -17.731 1.00 97.94 398 GLU A N 1
ATOM 3166 C CA . GLU A 1 398 ? 22.765 12.543 -16.673 1.00 97.94 398 GLU A CA 1
ATOM 3167 C C . GLU A 1 398 ? 21.993 12.130 -15.407 1.00 97.94 398 GLU A C 1
ATOM 3169 O O . GLU A 1 398 ? 22.520 12.212 -14.295 1.00 97.94 398 GLU A O 1
ATOM 3174 N N . ILE A 1 399 ? 20.758 11.638 -15.562 1.00 97.81 399 ILE A N 1
ATOM 3175 C CA . ILE A 1 399 ? 19.919 11.203 -14.435 1.00 97.81 399 ILE A CA 1
ATOM 3176 C C . ILE A 1 399 ? 20.525 9.983 -13.730 1.00 97.81 399 ILE A C 1
ATOM 3178 O O . ILE A 1 399 ? 20.593 9.949 -12.497 1.00 97.81 399 ILE A O 1
ATOM 3182 N N . THR A 1 400 ? 20.964 8.980 -14.494 1.00 97.62 400 THR A N 1
ATOM 3183 C CA . THR A 1 400 ? 21.518 7.730 -13.948 1.00 97.62 400 THR A CA 1
ATOM 3184 C C . THR A 1 400 ? 22.848 7.958 -13.225 1.00 97.62 400 THR A C 1
ATOM 3186 O O . THR A 1 400 ? 23.005 7.498 -12.090 1.00 97.62 400 THR A O 1
ATOM 3189 N N . GLU A 1 401 ? 23.766 8.739 -13.802 1.00 97.62 401 GLU A N 1
ATOM 3190 C CA . GLU A 1 401 ? 25.057 9.084 -13.189 1.00 97.62 401 GLU A CA 1
ATOM 3191 C C . GLU A 1 401 ? 24.896 9.954 -11.934 1.00 97.62 401 GLU A C 1
ATOM 3193 O O . GLU A 1 401 ? 25.566 9.723 -10.916 1.00 97.62 401 GLU A O 1
ATOM 3198 N N . PHE A 1 402 ? 23.973 10.924 -11.964 1.00 98.25 402 PHE A N 1
ATOM 3199 C CA . PHE A 1 402 ? 23.660 11.746 -10.796 1.00 98.25 402 PHE A CA 1
ATOM 3200 C C . PHE A 1 402 ? 23.112 10.890 -9.650 1.00 98.25 402 PHE A C 1
ATOM 3202 O O . PHE A 1 402 ? 23.611 10.965 -8.524 1.00 98.25 402 PHE A O 1
ATOM 3209 N N . ALA A 1 403 ? 22.129 10.029 -9.929 1.00 97.12 403 ALA A N 1
ATOM 3210 C CA . ALA A 1 403 ? 21.538 9.151 -8.924 1.00 97.12 403 ALA A CA 1
ATOM 3211 C C . ALA A 1 403 ? 22.560 8.166 -8.334 1.00 97.12 403 ALA A C 1
ATOM 3213 O O . ALA A 1 403 ? 22.595 7.984 -7.116 1.00 97.12 403 ALA A O 1
ATOM 3214 N N . ALA A 1 404 ? 23.420 7.569 -9.165 1.00 95.19 404 ALA A N 1
ATOM 3215 C CA . ALA A 1 404 ? 24.491 6.686 -8.704 1.00 95.19 404 ALA A CA 1
ATOM 3216 C C . ALA A 1 404 ? 25.480 7.421 -7.786 1.00 95.19 404 ALA A C 1
ATOM 3218 O O . ALA A 1 404 ? 25.830 6.926 -6.717 1.00 95.19 404 ALA A O 1
ATOM 3219 N N . THR A 1 405 ? 25.877 8.642 -8.147 1.00 95.75 405 THR A N 1
ATOM 3220 C CA . THR A 1 405 ? 26.758 9.473 -7.311 1.00 95.75 405 THR A CA 1
ATOM 3221 C C . THR A 1 405 ? 26.119 9.784 -5.960 1.00 95.75 405 THR A C 1
ATOM 3223 O O . THR A 1 405 ? 26.740 9.566 -4.922 1.00 95.75 405 THR A O 1
ATOM 3226 N N . GLN A 1 406 ? 24.849 10.191 -5.952 1.00 94.50 406 GLN A N 1
ATOM 3227 C CA . GLN A 1 406 ? 24.125 10.455 -4.710 1.00 94.50 406 GLN A CA 1
ATOM 3228 C C . GLN A 1 406 ? 24.008 9.211 -3.813 1.00 94.50 406 GLN A C 1
ATOM 3230 O O . GLN A 1 406 ? 24.156 9.327 -2.593 1.00 94.50 406 GLN A O 1
ATOM 3235 N N . ARG A 1 407 ? 23.789 8.020 -4.392 1.00 91.12 407 ARG A N 1
ATOM 3236 C CA . ARG A 1 407 ? 23.773 6.755 -3.637 1.00 91.12 407 ARG A CA 1
ATOM 3237 C C . ARG A 1 407 ? 25.134 6.441 -3.023 1.00 91.12 407 ARG A C 1
ATOM 3239 O O . ARG A 1 407 ? 25.183 6.187 -1.820 1.00 91.12 407 ARG A O 1
ATOM 3246 N N . ARG A 1 408 ? 26.224 6.526 -3.798 1.00 88.88 408 ARG A N 1
ATOM 3247 C CA . ARG A 1 408 ? 27.596 6.301 -3.300 1.00 88.88 408 ARG A CA 1
ATOM 3248 C C . ARG A 1 408 ? 27.926 7.189 -2.118 1.00 88.88 408 ARG A C 1
ATOM 3250 O O . ARG A 1 408 ? 28.433 6.713 -1.108 1.00 88.88 408 ARG A O 1
ATOM 3257 N N . GLU A 1 409 ? 27.596 8.471 -2.219 1.00 89.25 409 GLU A N 1
ATOM 3258 C CA . GLU A 1 409 ? 27.822 9.417 -1.134 1.00 89.25 409 GLU A CA 1
ATOM 3259 C C . GLU A 1 409 ? 27.001 9.072 0.118 1.00 89.25 409 GLU A C 1
ATOM 3261 O O . GLU A 1 409 ? 27.527 9.123 1.227 1.00 89.25 409 GLU A O 1
ATOM 3266 N N . ALA A 1 410 ? 25.725 8.701 -0.032 1.00 84.75 410 ALA A N 1
ATOM 3267 C CA . ALA A 1 410 ? 24.874 8.325 1.099 1.00 84.75 410 ALA A CA 1
ATOM 3268 C C . ALA A 1 410 ? 25.338 7.029 1.785 1.00 84.75 410 ALA A C 1
ATOM 3270 O O . ALA A 1 410 ? 25.383 6.960 3.015 1.00 84.75 410 ALA A O 1
ATOM 3271 N N . VAL A 1 411 ? 25.748 6.024 1.004 1.00 79.69 411 VAL A N 1
ATOM 3272 C CA . VAL A 1 411 ? 26.362 4.791 1.520 1.00 79.69 411 VAL A CA 1
ATOM 3273 C C . VAL A 1 411 ? 27.689 5.102 2.216 1.00 79.69 411 VAL A C 1
ATOM 3275 O O . VAL A 1 411 ? 27.910 4.636 3.331 1.00 79.69 411 VAL A O 1
ATOM 3278 N N . GLY A 1 412 ? 28.535 5.950 1.623 1.00 79.88 412 GLY A N 1
ATOM 3279 C CA . GLY A 1 412 ? 29.803 6.390 2.215 1.00 79.88 412 GLY A CA 1
ATOM 3280 C C . GLY A 1 412 ? 29.636 7.154 3.534 1.00 79.88 412 GLY A C 1
ATOM 3281 O O . GLY A 1 412 ? 30.482 7.042 4.418 1.00 79.88 412 GLY A O 1
ATOM 3282 N N . ARG A 1 413 ? 28.520 7.878 3.708 1.00 81.44 413 ARG A N 1
ATOM 3283 C CA . ARG A 1 413 ? 28.138 8.528 4.977 1.00 81.44 413 ARG A CA 1
ATOM 3284 C C . ARG A 1 413 ? 27.479 7.582 5.991 1.00 81.44 413 ARG A C 1
ATOM 3286 O O . ARG A 1 413 ? 27.195 8.009 7.106 1.00 81.44 413 ARG A O 1
ATOM 3293 N N . GLY A 1 414 ? 27.226 6.324 5.629 1.00 74.69 414 GLY A N 1
ATOM 3294 C CA . GLY A 1 414 ? 26.565 5.344 6.496 1.00 74.69 414 GLY A CA 1
ATOM 3295 C C . GLY A 1 414 ? 25.056 5.563 6.666 1.00 74.69 414 GLY A C 1
ATOM 3296 O O . GLY A 1 414 ? 24.466 5.021 7.596 1.00 74.69 414 GLY A O 1
ATOM 3297 N N . GLU A 1 415 ? 24.408 6.337 5.785 1.00 77.50 415 GLU A N 1
ATOM 3298 C CA . GLU A 1 415 ? 22.957 6.603 5.853 1.00 77.50 415 GLU A CA 1
ATOM 3299 C C . GLU A 1 415 ? 22.122 5.342 5.572 1.00 77.50 415 GLU A C 1
ATOM 3301 O O . GLU A 1 415 ? 21.010 5.186 6.089 1.00 77.50 415 GLU A O 1
ATOM 3306 N N . TYR A 1 416 ? 22.685 4.430 4.774 1.00 75.81 416 TYR A N 1
ATOM 3307 C CA . TYR A 1 416 ? 22.082 3.163 4.381 1.00 75.81 416 TYR A CA 1
ATOM 3308 C C . TYR A 1 416 ? 22.955 2.000 4.825 1.00 75.81 416 TYR A C 1
ATOM 3310 O O . TYR A 1 416 ? 24.140 1.924 4.509 1.00 75.81 416 TYR A O 1
ATOM 3318 N N . ILE A 1 417 ? 22.349 1.067 5.552 1.00 61.78 417 ILE A N 1
ATOM 3319 C CA . ILE A 1 417 ? 23.077 0.019 6.263 1.00 61.78 417 ILE A CA 1
ATOM 3320 C C . ILE A 1 417 ? 22.787 -1.336 5.627 1.00 61.78 417 ILE A C 1
ATOM 3322 O O . ILE A 1 417 ? 21.641 -1.755 5.606 1.00 61.78 417 ILE A O 1
ATOM 3326 N N . GLY A 1 418 ? 23.824 -2.055 5.195 1.00 53.72 418 GLY A N 1
ATOM 3327 C CA . GLY A 1 418 ? 23.743 -3.427 4.670 1.00 53.72 418 GLY A CA 1
ATOM 3328 C C . GLY A 1 418 ? 23.616 -4.533 5.737 1.00 53.72 418 GLY A C 1
ATOM 3329 O O . GLY A 1 418 ? 23.849 -5.705 5.466 1.00 53.72 418 GLY A O 1
ATOM 3330 N N . PHE A 1 419 ? 23.301 -4.209 6.994 1.00 48.09 419 PHE A N 1
ATOM 3331 C CA . PHE A 1 419 ? 23.152 -5.216 8.051 1.00 48.09 419 PHE A CA 1
ATOM 3332 C C . PHE A 1 419 ? 21.967 -4.930 9.013 1.00 48.09 419 PHE A C 1
ATOM 3334 O O . PHE A 1 419 ? 21.885 -3.840 9.590 1.00 48.09 419 PHE A O 1
ATOM 3341 N N . PRO A 1 420 ? 21.015 -5.876 9.202 1.00 52.00 420 PRO A N 1
ATOM 3342 C CA . PRO A 1 420 ? 20.998 -7.263 8.700 1.00 52.00 420 PRO A CA 1
ATOM 3343 C C . PRO A 1 420 ? 20.717 -7.411 7.185 1.00 52.00 420 PRO A C 1
ATOM 3345 O O . PRO A 1 420 ? 20.407 -8.501 6.709 1.00 52.00 420 PRO A O 1
ATOM 3348 N N . PHE A 1 421 ? 20.812 -6.315 6.428 1.00 62.53 421 PHE A N 1
ATOM 3349 C CA . PHE A 1 421 ? 20.415 -6.151 5.031 1.00 62.53 421 PHE A CA 1
ATOM 3350 C C . PHE A 1 421 ? 21.432 -6.602 3.987 1.00 62.53 421 PHE A C 1
ATOM 3352 O O . PHE A 1 421 ? 22.176 -5.809 3.424 1.00 62.53 421 PHE A O 1
ATOM 3359 N N . ARG A 1 422 ? 21.363 -7.870 3.603 1.00 73.69 422 ARG A N 1
ATOM 3360 C CA . ARG A 1 422 ? 22.068 -8.345 2.410 1.00 73.69 422 ARG A CA 1
ATOM 3361 C C . ARG A 1 422 ? 21.412 -7.804 1.136 1.00 73.69 422 ARG A C 1
ATOM 3363 O O . ARG A 1 422 ? 20.637 -8.529 0.518 1.00 73.69 422 ARG A O 1
ATOM 3370 N N . TYR A 1 423 ? 21.695 -6.561 0.735 1.00 79.88 423 TYR A N 1
ATOM 3371 C CA . TYR A 1 423 ? 21.124 -5.977 -0.490 1.00 79.88 423 TYR A CA 1
ATOM 3372 C C . TYR A 1 423 ? 21.354 -6.873 -1.704 1.00 79.88 423 TYR A C 1
ATOM 3374 O O . TYR A 1 423 ? 20.445 -7.031 -2.511 1.00 79.88 423 TYR A O 1
ATOM 3382 N N . TYR A 1 424 ? 22.494 -7.568 -1.759 1.00 79.44 424 TYR A N 1
ATOM 3383 C CA . TYR A 1 424 ? 22.775 -8.536 -2.812 1.00 79.44 424 TYR A CA 1
ATOM 3384 C C . TYR A 1 424 ? 21.727 -9.661 -2.911 1.00 79.44 424 TYR A C 1
ATOM 3386 O O . TYR A 1 424 ? 21.315 -10.046 -4.002 1.00 79.44 424 TYR A O 1
ATOM 3394 N N . GLY A 1 425 ? 21.244 -10.192 -1.787 1.00 80.75 425 GLY A N 1
ATOM 3395 C CA . GLY A 1 425 ? 20.177 -11.199 -1.785 1.00 80.75 425 GLY A CA 1
ATOM 3396 C C . GLY A 1 425 ? 18.785 -10.610 -2.030 1.00 80.75 425 GLY A C 1
ATOM 3397 O O . GLY A 1 425 ? 17.848 -11.338 -2.345 1.00 80.75 425 GLY A O 1
ATOM 3398 N N . TRP A 1 426 ? 18.632 -9.296 -1.884 1.00 82.38 426 TRP A N 1
ATOM 3399 C CA . TRP A 1 426 ? 17.336 -8.664 -1.654 1.00 82.38 426 TRP A CA 1
ATOM 3400 C C . TRP A 1 426 ? 16.871 -7.778 -2.814 1.00 82.38 426 TRP A C 1
ATOM 3402 O O . TRP A 1 426 ? 15.675 -7.727 -3.099 1.00 82.38 426 TRP A O 1
ATOM 3412 N N . PHE A 1 427 ? 17.804 -7.126 -3.507 1.00 87.25 427 PHE A N 1
ATOM 3413 C CA . PHE A 1 427 ? 17.558 -6.317 -4.695 1.00 87.25 427 PHE A CA 1
ATOM 3414 C C . PHE A 1 427 ? 18.140 -6.994 -5.934 1.00 87.25 427 PHE A C 1
ATOM 3416 O O . PHE A 1 427 ? 19.328 -7.323 -5.991 1.00 87.25 427 PHE A O 1
ATOM 3423 N N . ARG A 1 428 ? 17.320 -7.166 -6.970 1.00 87.50 428 ARG A N 1
ATOM 3424 C CA . ARG A 1 428 ? 17.809 -7.505 -8.311 1.00 87.50 428 ARG A CA 1
ATOM 3425 C C . ARG A 1 428 ? 18.638 -6.326 -8.825 1.00 87.50 428 ARG A C 1
ATOM 3427 O O . ARG A 1 428 ? 18.237 -5.187 -8.621 1.00 87.50 428 ARG A O 1
ATOM 3434 N N . TYR A 1 429 ? 19.781 -6.602 -9.452 1.00 88.44 429 TYR A N 1
ATOM 3435 C CA . TYR A 1 429 ? 20.709 -5.600 -10.009 1.00 88.44 429 TYR A CA 1
ATOM 3436 C C . TYR A 1 429 ? 21.500 -4.730 -9.038 1.00 88.44 429 TYR A C 1
ATOM 3438 O O . TYR A 1 429 ? 22.208 -3.852 -9.503 1.00 88.44 429 TYR A O 1
ATOM 3446 N N . PHE A 1 430 ? 21.415 -4.929 -7.722 1.00 88.50 430 PHE A N 1
ATOM 3447 C CA . PHE A 1 430 ? 22.201 -4.125 -6.784 1.00 88.50 430 PHE A CA 1
ATOM 3448 C C . PHE A 1 430 ? 23.076 -4.996 -5.896 1.00 88.50 430 PHE A C 1
ATOM 3450 O O . PHE A 1 430 ? 22.620 -6.004 -5.351 1.00 88.50 430 PHE A O 1
ATOM 3457 N N . ASN A 1 431 ? 24.339 -4.604 -5.755 1.00 82.81 431 ASN A N 1
ATOM 3458 C CA . ASN A 1 431 ? 25.264 -5.230 -4.816 1.00 82.81 431 ASN A CA 1
ATOM 3459 C C . ASN A 1 431 ? 25.081 -4.674 -3.386 1.00 82.81 431 ASN A C 1
ATOM 3461 O O . ASN A 1 431 ? 24.160 -3.902 -3.106 1.00 82.81 431 ASN A O 1
ATOM 3465 N N . ASN A 1 432 ? 25.944 -5.082 -2.451 1.00 79.56 432 ASN A N 1
ATOM 3466 C CA . ASN A 1 432 ? 25.870 -4.626 -1.057 1.00 79.56 432 ASN A CA 1
ATOM 3467 C C . ASN A 1 432 ? 26.265 -3.149 -0.870 1.00 79.56 432 ASN A C 1
ATOM 3469 O O . ASN A 1 432 ? 25.972 -2.564 0.171 1.00 79.56 432 ASN A O 1
ATOM 3473 N N . GLU A 1 433 ? 26.871 -2.538 -1.883 1.00 78.75 433 GLU A N 1
ATOM 3474 C CA . GLU A 1 433 ? 27.204 -1.118 -1.960 1.00 78.75 433 GLU A CA 1
ATOM 3475 C C . GLU A 1 433 ? 26.077 -0.286 -2.595 1.00 78.75 433 GLU A C 1
ATOM 3477 O O . GLU A 1 433 ? 26.214 0.929 -2.695 1.00 78.75 433 GLU A O 1
ATOM 3482 N N . LEU A 1 434 ? 24.953 -0.910 -2.982 1.00 85.12 434 LEU A N 1
ATOM 3483 C CA . LEU A 1 434 ? 23.856 -0.272 -3.724 1.00 85.12 434 LEU A CA 1
ATOM 3484 C C . LEU A 1 434 ? 24.297 0.322 -5.076 1.00 85.12 434 LEU A C 1
ATOM 3486 O O . LEU A 1 434 ? 23.664 1.249 -5.599 1.00 85.12 434 LEU A O 1
ATOM 3490 N N . GLU A 1 435 ? 25.335 -0.266 -5.671 1.00 88.12 435 GLU A N 1
ATOM 3491 C CA . GLU A 1 435 ? 25.729 -0.020 -7.055 1.00 88.12 435 GLU A CA 1
ATOM 3492 C C . GLU A 1 435 ? 24.930 -0.911 -7.998 1.00 88.12 435 GLU A C 1
ATOM 3494 O O . GLU A 1 435 ? 24.672 -2.079 -7.693 1.00 88.12 435 GLU A O 1
ATOM 3499 N N . TYR A 1 436 ? 24.551 -0.342 -9.142 1.00 90.50 436 TYR A N 1
ATOM 3500 C CA . TYR A 1 436 ? 23.861 -1.079 -10.190 1.00 90.50 436 TYR A CA 1
ATOM 3501 C C . TYR A 1 436 ? 24.839 -2.028 -10.894 1.00 90.50 436 TYR A C 1
ATOM 3503 O O . TYR A 1 436 ? 25.918 -1.617 -11.318 1.00 90.50 436 TYR A O 1
ATOM 3511 N N . ASP A 1 437 ? 24.444 -3.288 -11.021 1.00 88.44 437 ASP A N 1
ATOM 3512 C CA . ASP A 1 437 ? 25.194 -4.371 -11.643 1.00 88.44 437 ASP A CA 1
ATOM 3513 C C . ASP A 1 437 ? 24.245 -5.191 -12.525 1.00 88.44 437 ASP A C 1
ATOM 3515 O O . ASP A 1 437 ? 23.438 -5.996 -12.048 1.00 88.44 437 ASP A O 1
ATOM 3519 N N . GLU A 1 438 ? 24.337 -4.975 -13.836 1.00 82.94 438 GLU A N 1
ATOM 3520 C CA . GLU A 1 438 ? 23.519 -5.673 -14.828 1.00 82.94 438 GLU A CA 1
ATOM 3521 C C . GLU A 1 438 ? 23.902 -7.158 -14.956 1.00 82.94 438 GLU A C 1
ATOM 3523 O O . GLU A 1 438 ? 23.053 -7.980 -15.288 1.00 82.94 438 GLU A O 1
ATOM 3528 N N . VAL A 1 439 ? 25.134 -7.555 -14.605 1.00 81.69 439 VAL A N 1
ATOM 3529 C CA . VAL A 1 439 ? 25.579 -8.964 -14.644 1.00 81.69 439 VAL A CA 1
ATOM 3530 C C . VAL A 1 439 ? 24.896 -9.786 -13.548 1.00 81.69 439 VAL A C 1
ATOM 3532 O O . VAL A 1 439 ? 24.653 -10.985 -13.709 1.00 81.69 439 VAL A O 1
ATOM 3535 N N . LYS A 1 440 ? 24.487 -9.137 -12.454 1.00 82.00 440 LYS A N 1
ATOM 3536 C CA . LYS A 1 440 ? 23.740 -9.749 -11.348 1.00 82.00 440 LYS A CA 1
ATOM 3537 C C . LYS A 1 440 ? 22.341 -10.264 -11.740 1.00 82.00 440 LYS A C 1
ATOM 3539 O O . LYS A 1 440 ? 21.701 -10.912 -10.915 1.00 82.00 440 LYS A O 1
ATOM 3544 N N . TYR A 1 441 ? 21.853 -10.011 -12.964 1.00 66.25 441 TYR A N 1
ATOM 3545 C CA . TYR A 1 441 ? 20.481 -10.258 -13.464 1.00 66.25 441 TYR A CA 1
ATOM 3546 C C . TYR A 1 441 ? 19.770 -11.520 -12.932 1.00 66.25 441 TYR A C 1
ATOM 3548 O O . TYR A 1 441 ? 18.576 -11.477 -12.645 1.00 66.25 441 TYR A O 1
ATOM 3556 N N . ASN A 1 442 ? 20.490 -12.624 -12.706 1.00 62.56 442 ASN A N 1
ATOM 3557 C CA . ASN A 1 442 ? 19.921 -13.910 -12.286 1.00 62.56 442 ASN A CA 1
ATOM 3558 C C . ASN A 1 442 ? 20.052 -14.267 -10.796 1.00 62.56 442 ASN A C 1
ATOM 3560 O O . ASN A 1 442 ? 19.844 -15.426 -10.436 1.00 62.56 442 ASN A O 1
ATOM 3564 N N . THR A 1 443 ? 20.423 -13.334 -9.918 1.00 70.62 443 THR A N 1
ATOM 3565 C CA . THR A 1 443 ? 20.868 -13.704 -8.569 1.00 70.62 443 THR A CA 1
ATOM 3566 C C . THR A 1 443 ? 20.109 -12.901 -7.484 1.00 70.62 443 THR A C 1
ATOM 3568 O O . THR A 1 443 ? 20.288 -11.695 -7.305 1.00 70.62 443 THR A O 1
ATOM 3571 N N . MET A 1 444 ? 19.200 -13.567 -6.757 1.00 84.31 444 MET A N 1
ATOM 3572 C CA . MET A 1 444 ? 18.511 -13.078 -5.545 1.00 84.31 444 MET A CA 1
ATOM 3573 C C . MET A 1 444 ? 18.243 -14.251 -4.600 1.00 84.31 444 MET A C 1
ATOM 3575 O O . MET A 1 444 ? 18.173 -15.399 -5.039 1.00 84.31 444 MET A O 1
ATOM 3579 N N . ASP A 1 445 ? 18.038 -13.974 -3.314 1.00 82.62 445 ASP A N 1
ATOM 3580 C CA . ASP A 1 445 ? 17.605 -14.999 -2.372 1.00 82.62 445 ASP A CA 1
ATOM 3581 C C . ASP A 1 445 ? 16.214 -15.528 -2.769 1.00 82.62 445 ASP A C 1
ATOM 3583 O O . ASP A 1 445 ? 15.275 -14.780 -3.069 1.00 82.62 445 ASP A O 1
ATOM 3587 N N . SER A 1 446 ? 16.069 -16.851 -2.738 1.00 84.31 446 SER A N 1
ATOM 3588 C CA . SER A 1 446 ? 14.788 -17.536 -2.840 1.00 84.31 446 SER A CA 1
ATOM 3589 C C . SER A 1 446 ? 14.212 -17.667 -1.435 1.00 84.31 446 SER A C 1
ATOM 3591 O O . SER A 1 446 ? 14.616 -18.543 -0.664 1.00 84.31 446 SER A O 1
ATOM 3593 N N . ILE A 1 447 ? 13.295 -16.764 -1.084 1.00 84.12 447 ILE A N 1
ATOM 3594 C CA . ILE A 1 447 ? 12.713 -16.653 0.264 1.00 84.12 447 ILE A CA 1
ATOM 3595 C C . ILE A 1 447 ? 11.229 -17.021 0.320 1.00 84.12 447 ILE A C 1
ATOM 3597 O O . ILE A 1 447 ? 10.702 -17.243 1.409 1.00 84.12 447 ILE A O 1
ATOM 3601 N N . GLU A 1 448 ? 10.593 -17.215 -0.828 1.00 89.62 448 GLU A N 1
ATOM 3602 C CA . GLU A 1 448 ? 9.249 -17.752 -0.962 1.00 89.62 448 GLU A CA 1
ATOM 3603 C C . GLU A 1 448 ? 9.172 -18.885 -1.995 1.00 89.62 448 GLU A C 1
ATOM 3605 O O . GLU A 1 448 ? 10.081 -19.123 -2.799 1.00 89.62 448 GLU A O 1
ATOM 3610 N N . SER A 1 449 ? 8.092 -19.655 -1.931 1.00 93.12 449 SER A N 1
ATOM 3611 C CA . SER A 1 449 ? 7.808 -20.730 -2.876 1.00 93.12 449 SER A CA 1
ATOM 3612 C C . SER A 1 449 ? 6.312 -20.967 -3.004 1.00 93.12 449 SER A C 1
ATOM 3614 O O . SER A 1 449 ? 5.527 -20.663 -2.102 1.00 93.12 449 SER A O 1
ATOM 3616 N N . GLN A 1 450 ? 5.921 -21.561 -4.124 1.00 96.19 450 GLN A N 1
ATOM 3617 C CA . GLN A 1 450 ? 4.577 -22.084 -4.303 1.00 96.19 450 GLN A CA 1
ATOM 3618 C C . GLN A 1 450 ? 4.476 -23.493 -3.725 1.00 96.19 450 GLN A C 1
ATOM 3620 O O . GLN A 1 450 ? 5.375 -24.314 -3.894 1.00 96.19 450 GLN A O 1
ATOM 3625 N N . CYS A 1 451 ? 3.346 -23.796 -3.093 1.00 96.69 451 CYS A N 1
ATOM 3626 C CA . CYS A 1 451 ? 2.982 -25.174 -2.791 1.00 96.69 451 CYS A CA 1
ATOM 3627 C C . CYS A 1 451 ? 2.844 -25.977 -4.095 1.00 96.69 451 CYS A C 1
ATOM 3629 O O . CYS A 1 451 ? 2.088 -25.579 -4.980 1.00 96.69 451 CYS A O 1
ATOM 3631 N N . HIS A 1 452 ? 3.503 -27.130 -4.213 1.00 97.69 452 HIS A N 1
ATOM 3632 C CA . HIS A 1 452 ? 3.419 -27.978 -5.406 1.00 97.69 452 HIS A CA 1
ATOM 3633 C C . HIS A 1 452 ? 1.985 -28.383 -5.762 1.00 97.69 452 HIS A C 1
ATOM 3635 O O . HIS A 1 452 ? 1.691 -28.502 -6.952 1.00 97.69 452 HIS A O 1
ATOM 3641 N N . ASN A 1 453 ? 1.112 -28.555 -4.763 1.00 97.25 453 ASN A N 1
ATOM 3642 C CA . ASN A 1 453 ? -0.272 -28.988 -4.943 1.00 97.25 453 ASN A CA 1
ATOM 3643 C C . ASN A 1 453 ? -1.194 -27.841 -5.387 1.00 97.25 453 ASN A C 1
ATOM 3645 O O . ASN A 1 453 ? -1.728 -27.864 -6.488 1.00 97.25 453 ASN A O 1
ATOM 3649 N N . CYS A 1 454 ? -1.361 -26.815 -4.547 1.00 95.38 454 CYS A N 1
ATOM 3650 C CA . CYS A 1 454 ? -2.347 -25.747 -4.778 1.00 95.38 454 CYS A CA 1
ATOM 3651 C C . CYS A 1 454 ? -1.768 -24.457 -5.379 1.00 95.38 454 CYS A C 1
ATOM 3653 O O . CYS A 1 454 ? -2.512 -23.519 -5.639 1.00 95.38 454 CYS A O 1
ATOM 3655 N N . LYS A 1 455 ? -0.445 -24.386 -5.575 1.00 95.81 455 LYS A N 1
ATOM 3656 C CA . LYS A 1 455 ? 0.297 -23.225 -6.101 1.00 95.81 455 LYS A CA 1
ATOM 3657 C C . LYS A 1 455 ? 0.244 -21.946 -5.255 1.00 95.81 455 LYS A C 1
ATOM 3659 O O . LYS A 1 455 ? 0.845 -20.946 -5.638 1.00 95.81 455 LYS A O 1
ATOM 3664 N N . THR A 1 456 ? -0.378 -21.974 -4.077 1.00 95.38 456 THR A N 1
ATOM 3665 C CA . THR A 1 456 ? -0.359 -20.845 -3.138 1.00 95.38 456 THR A CA 1
ATOM 3666 C C . THR A 1 456 ? 1.063 -20.527 -2.690 1.00 95.38 456 THR A C 1
ATOM 3668 O O . THR A 1 456 ? 1.816 -21.426 -2.300 1.00 95.38 456 THR A O 1
ATOM 3671 N N . TRP A 1 457 ? 1.407 -19.242 -2.724 1.00 94.94 457 TRP A N 1
ATOM 3672 C CA . TRP A 1 457 ? 2.691 -18.723 -2.271 1.00 94.94 457 TRP A CA 1
ATOM 3673 C C . TRP A 1 457 ? 2.800 -18.714 -0.744 1.00 94.94 457 TRP A C 1
ATOM 3675 O O . TRP A 1 457 ? 1.895 -18.256 -0.045 1.00 94.94 457 TRP A O 1
ATOM 3685 N N . TYR A 1 458 ? 3.939 -19.183 -0.241 1.00 91.38 458 TYR A N 1
ATOM 3686 C CA . TYR A 1 458 ? 4.298 -19.189 1.173 1.00 91.38 458 TYR A CA 1
ATOM 3687 C C . TYR A 1 458 ? 5.765 -18.815 1.364 1.00 91.38 458 TYR A C 1
ATOM 3689 O O . TYR A 1 458 ? 6.598 -19.139 0.513 1.00 91.38 458 TYR A O 1
ATOM 3697 N N . PRO A 1 459 ? 6.121 -18.222 2.516 1.00 88.06 459 PRO A N 1
ATOM 3698 C CA . PRO A 1 459 ? 7.518 -18.024 2.845 1.00 88.06 459 PRO A CA 1
ATOM 3699 C C . PRO A 1 459 ? 8.223 -19.384 2.989 1.00 88.06 459 PRO A C 1
ATOM 3701 O O . PRO A 1 459 ? 7.633 -20.395 3.407 1.00 88.06 459 PRO A O 1
ATOM 3704 N N . ARG A 1 460 ? 9.508 -19.411 2.639 1.00 86.19 460 ARG A N 1
ATOM 3705 C CA . ARG A 1 460 ? 10.421 -20.527 2.887 1.00 86.19 460 ARG A CA 1
ATOM 3706 C C . ARG A 1 460 ? 10.834 -20.497 4.350 1.00 86.19 460 ARG A C 1
ATOM 3708 O O . ARG A 1 460 ? 11.638 -19.664 4.768 1.00 86.19 460 ARG A O 1
ATOM 3715 N N . ARG A 1 461 ? 10.208 -21.363 5.143 1.00 82.25 461 ARG A N 1
ATOM 3716 C CA . ARG A 1 461 ? 10.366 -21.424 6.593 1.00 82.25 461 ARG A CA 1
ATOM 3717 C C . ARG A 1 461 ? 10.296 -22.853 7.115 1.00 82.25 461 ARG A C 1
ATOM 3719 O O . ARG A 1 461 ? 9.284 -23.518 6.934 1.00 82.25 461 ARG A O 1
ATOM 3726 N N . ASN A 1 462 ? 11.324 -23.290 7.840 1.00 81.25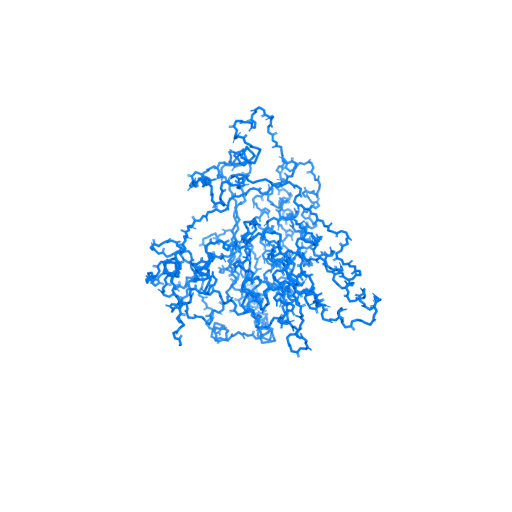 462 ASN A N 1
ATOM 3727 C CA . ASN A 1 462 ? 11.397 -24.648 8.396 1.00 81.25 462 ASN A CA 1
ATOM 3728 C C . ASN A 1 462 ? 10.270 -24.991 9.387 1.00 81.25 462 ASN A C 1
ATOM 3730 O O . ASN A 1 462 ? 10.029 -26.169 9.632 1.00 81.25 462 ASN A O 1
ATOM 3734 N N . ASP A 1 463 ? 9.593 -23.994 9.954 1.00 82.38 463 ASP A N 1
ATOM 3735 C CA . ASP A 1 463 ? 8.420 -24.124 10.826 1.00 82.38 463 ASP A CA 1
ATOM 3736 C C . ASP A 1 463 ? 7.074 -24.076 10.068 1.00 82.38 463 ASP A C 1
ATOM 3738 O O . ASP A 1 463 ? 6.019 -24.055 10.693 1.00 82.38 463 ASP A O 1
ATOM 3742 N N . PHE A 1 464 ? 7.099 -24.008 8.730 1.00 89.12 464 PHE A N 1
ATOM 3743 C CA . PHE A 1 464 ? 5.923 -23.974 7.850 1.00 89.12 464 PHE A CA 1
ATOM 3744 C C . PHE A 1 464 ? 5.964 -25.183 6.907 1.00 89.12 464 PHE A C 1
ATOM 3746 O O . PHE A 1 464 ? 6.120 -25.034 5.686 1.00 89.12 464 PHE A O 1
ATOM 3753 N N . LYS A 1 465 ? 5.880 -26.393 7.466 1.00 92.81 465 LYS A N 1
ATOM 3754 C CA . LYS A 1 465 ? 5.958 -27.650 6.707 1.00 92.81 465 LYS A CA 1
ATOM 3755 C C . LYS A 1 465 ? 4.609 -28.081 6.149 1.00 92.81 465 LYS A C 1
ATOM 3757 O O . LYS A 1 465 ? 4.573 -28.976 5.309 1.00 92.81 465 LYS A O 1
ATOM 3762 N N . ILE A 1 466 ? 3.515 -27.460 6.573 1.00 95.31 466 ILE A N 1
ATOM 3763 C CA . ILE A 1 466 ? 2.167 -27.702 6.071 1.00 95.31 466 ILE A CA 1
ATOM 3764 C C . ILE A 1 466 ? 1.700 -26.497 5.253 1.00 95.31 466 ILE A C 1
ATOM 3766 O O . ILE A 1 466 ? 1.905 -25.332 5.604 1.00 95.31 466 ILE A O 1
ATOM 3770 N N . CYS A 1 467 ? 1.072 -26.761 4.113 1.00 95.62 467 CYS A N 1
ATOM 3771 C CA . CYS A 1 467 ? 0.462 -25.724 3.300 1.00 95.62 467 CYS A CA 1
ATOM 3772 C C . CYS A 1 467 ? -0.755 -25.142 4.031 1.00 95.62 467 CYS A C 1
ATOM 3774 O O . CYS A 1 467 ? -1.757 -25.827 4.214 1.00 95.62 467 CYS A O 1
ATOM 3776 N N . GLY A 1 468 ? -0.710 -23.853 4.376 1.00 94.25 468 GLY A N 1
ATOM 3777 C CA . GLY A 1 468 ? -1.829 -23.178 5.046 1.00 94.25 468 GLY A CA 1
ATOM 3778 C C . GLY A 1 468 ? -3.098 -23.041 4.191 1.00 94.25 468 GLY A C 1
ATOM 3779 O O . GLY A 1 468 ? -4.108 -22.576 4.699 1.00 94.25 468 GLY A O 1
ATOM 3780 N N . ALA A 1 469 ? -3.064 -23.414 2.907 1.00 95.56 469 ALA A N 1
ATOM 3781 C CA . ALA A 1 469 ? -4.178 -23.277 1.973 1.00 95.56 469 ALA A CA 1
ATOM 3782 C C . ALA A 1 469 ? -4.940 -24.588 1.802 1.00 95.56 469 ALA A C 1
ATOM 3784 O O . ALA A 1 469 ? -6.157 -24.623 1.965 1.00 95.56 469 ALA A O 1
ATOM 3785 N N . CYS A 1 470 ? -4.211 -25.661 1.491 1.00 95.81 470 CYS A N 1
ATOM 3786 C CA . CYS A 1 470 ? -4.780 -26.968 1.160 1.00 95.81 470 CYS A CA 1
ATOM 3787 C C . CYS A 1 470 ? -4.389 -28.088 2.135 1.00 95.81 470 CYS A C 1
ATOM 3789 O O . CYS A 1 470 ? -4.743 -29.235 1.895 1.00 95.81 470 CYS A O 1
ATOM 3791 N N . GLY A 1 471 ? -3.614 -27.799 3.184 1.00 96.06 471 GLY A N 1
ATOM 3792 C CA . GLY A 1 471 ? -3.284 -28.767 4.237 1.00 96.06 471 GLY A CA 1
ATOM 3793 C C . GLY A 1 471 ? -2.232 -29.821 3.869 1.00 96.06 471 GLY A C 1
ATOM 3794 O O . GLY A 1 471 ? -1.820 -30.595 4.727 1.00 96.06 471 GLY A O 1
ATOM 3795 N N . VAL A 1 472 ? -1.739 -29.862 2.625 1.00 97.31 472 VAL A N 1
ATOM 3796 C CA . VAL A 1 472 ? -0.711 -30.845 2.239 1.00 97.31 472 VAL A CA 1
ATOM 3797 C C . VAL A 1 472 ? 0.640 -30.549 2.888 1.00 97.31 472 VAL A C 1
ATOM 3799 O O . VAL A 1 472 ? 1.019 -29.390 3.085 1.00 97.31 472 VAL A O 1
ATOM 3802 N N . LYS A 1 473 ? 1.417 -31.603 3.149 1.00 97.50 473 LYS A N 1
ATOM 3803 C CA . LYS A 1 473 ? 2.819 -31.476 3.553 1.00 97.50 473 LYS A CA 1
ATOM 3804 C C . LYS A 1 473 ? 3.641 -30.888 2.406 1.00 97.50 473 LYS A C 1
ATOM 3806 O O . LYS A 1 473 ? 3.621 -31.406 1.294 1.00 97.50 473 LYS A O 1
ATOM 3811 N N . ARG A 1 474 ? 4.369 -29.815 2.690 1.00 95.44 474 ARG A N 1
ATOM 3812 C CA . ARG A 1 474 ? 5.271 -29.133 1.760 1.00 95.44 474 ARG A CA 1
ATOM 3813 C C . ARG A 1 474 ? 6.561 -29.925 1.568 1.00 95.44 474 ARG A C 1
ATOM 3815 O O . ARG A 1 474 ? 7.021 -30.618 2.479 1.00 95.44 474 ARG A O 1
ATOM 3822 N N . LEU A 1 475 ? 7.147 -29.805 0.381 1.00 96.44 475 LEU A N 1
ATOM 3823 C CA . LEU A 1 475 ? 8.457 -30.383 0.071 1.00 96.44 475 LEU A CA 1
ATOM 3824 C C . LEU A 1 475 ? 9.557 -29.580 0.775 1.00 96.44 475 LEU A C 1
ATOM 3826 O O . LEU A 1 475 ? 9.410 -28.380 0.991 1.00 96.44 475 LEU A O 1
ATOM 3830 N N . GLU A 1 476 ? 10.690 -30.205 1.091 1.00 94.19 476 GLU A N 1
ATOM 3831 C CA . GLU A 1 476 ? 11.816 -29.499 1.723 1.00 94.19 476 GLU A CA 1
ATOM 3832 C C . GLU A 1 476 ? 12.314 -28.322 0.881 1.00 94.19 476 GLU A C 1
ATOM 3834 O O . GLU A 1 476 ? 12.502 -27.213 1.384 1.00 94.19 476 GLU A O 1
ATOM 3839 N N . SER A 1 477 ? 12.376 -28.520 -0.433 1.00 92.25 477 SER A N 1
ATOM 3840 C CA . SER A 1 477 ? 12.677 -27.477 -1.411 1.00 92.25 477 SER A CA 1
ATOM 3841 C C . SER A 1 477 ? 11.648 -26.344 -1.464 1.00 92.25 477 SER A C 1
ATOM 3843 O O . SER A 1 477 ? 11.892 -25.373 -2.170 1.00 92.25 477 SER A O 1
ATOM 3845 N N . GLU A 1 478 ? 10.508 -26.432 -0.774 1.00 94.06 478 GLU A N 1
ATOM 3846 C CA . GLU A 1 478 ? 9.516 -25.358 -0.663 1.00 94.06 478 GLU A CA 1
ATOM 3847 C C . GLU A 1 478 ? 9.687 -24.551 0.626 1.00 94.06 478 GLU A C 1
ATOM 3849 O O . GLU A 1 478 ? 9.300 -23.386 0.662 1.00 94.06 478 GLU A O 1
ATOM 3854 N N . TYR A 1 479 ? 10.253 -25.122 1.688 1.00 86.38 479 TYR A N 1
ATOM 3855 C CA . TYR A 1 479 ? 10.349 -24.448 2.983 1.00 86.38 479 TYR A CA 1
ATOM 3856 C C . TYR A 1 479 ? 11.783 -24.129 3.430 1.00 86.38 479 TYR A C 1
ATOM 3858 O O . TYR A 1 479 ? 11.969 -23.403 4.404 1.00 86.38 479 TYR A O 1
ATOM 3866 N N . VAL A 1 480 ? 12.800 -24.594 2.706 1.00 84.38 480 VAL A N 1
ATOM 3867 C CA . VAL A 1 480 ? 14.198 -24.185 2.909 1.00 84.38 480 VAL A CA 1
ATOM 3868 C C . VAL A 1 480 ? 14.503 -22.933 2.087 1.00 84.38 480 VAL A C 1
ATOM 3870 O O . VAL A 1 480 ? 14.123 -22.838 0.920 1.00 84.38 480 VAL A O 1
ATOM 3873 N N . ILE A 1 481 ? 15.173 -21.953 2.696 1.00 81.88 481 ILE A N 1
ATOM 3874 C CA . ILE A 1 481 ? 15.602 -20.721 2.019 1.00 81.88 481 ILE A CA 1
ATOM 3875 C C . ILE A 1 481 ? 16.756 -21.043 1.066 1.00 81.88 481 ILE A C 1
ATOM 3877 O O . ILE A 1 481 ? 17.732 -21.674 1.470 1.00 81.88 481 ILE A O 1
ATOM 3881 N N . GLY A 1 482 ? 16.655 -20.577 -0.178 1.00 80.50 482 GLY A N 1
ATOM 3882 C CA . GLY A 1 482 ? 17.771 -20.578 -1.119 1.00 80.50 482 GLY A CA 1
ATOM 3883 C C . GLY A 1 482 ? 18.550 -19.277 -0.982 1.00 80.50 482 GLY A C 1
ATOM 3884 O O . GLY A 1 482 ? 18.040 -18.224 -1.350 1.00 80.50 482 GLY A O 1
ATOM 3885 N N . TRP A 1 483 ? 19.760 -19.337 -0.438 1.00 79.69 483 TRP A N 1
ATOM 3886 C CA . TRP A 1 483 ? 20.628 -18.166 -0.322 1.00 79.69 483 TRP A CA 1
ATOM 3887 C C . TRP A 1 483 ? 21.491 -18.032 -1.561 1.00 79.69 483 TRP A C 1
ATOM 3889 O O . TRP A 1 483 ? 22.147 -18.989 -1.966 1.00 79.69 483 TRP A O 1
ATOM 3899 N N . ASN A 1 484 ? 21.497 -16.839 -2.135 1.00 76.19 484 ASN A N 1
ATOM 3900 C CA . ASN A 1 484 ? 22.202 -16.574 -3.377 1.00 76.19 484 ASN A CA 1
ATOM 3901 C C . ASN A 1 484 ? 23.714 -16.364 -3.184 1.00 76.19 484 ASN A C 1
ATOM 3903 O O . ASN A 1 484 ? 24.508 -16.702 -4.052 1.00 76.19 484 ASN A O 1
ATOM 3907 N N . GLU A 1 485 ? 24.124 -15.896 -2.004 1.00 69.94 485 GLU A N 1
ATOM 3908 C CA . GLU A 1 485 ? 25.510 -16.052 -1.537 1.00 69.94 485 GLU A CA 1
ATOM 3909 C C . GLU A 1 485 ? 25.512 -16.652 -0.124 1.00 69.94 485 GLU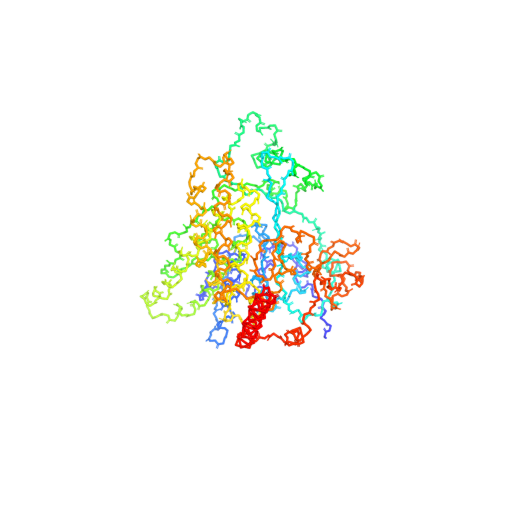 A C 1
ATOM 3911 O O . GLU A 1 485 ? 24.506 -16.511 0.592 1.00 69.94 485 GLU A O 1
ATOM 3916 N N . PRO A 1 486 ? 26.623 -17.272 0.313 1.00 60.62 486 PRO A N 1
ATOM 3917 C CA . PRO A 1 486 ? 26.758 -17.808 1.659 1.00 60.62 486 PRO A CA 1
ATOM 3918 C C . PRO A 1 486 ? 26.420 -16.763 2.725 1.00 60.62 486 PRO A C 1
ATOM 3920 O O . PRO A 1 486 ? 26.807 -15.598 2.645 1.00 60.62 486 PRO A O 1
ATOM 3923 N N . LEU A 1 487 ? 25.670 -17.184 3.740 1.00 61.91 487 LEU A N 1
ATOM 3924 C CA . LEU A 1 487 ? 25.424 -16.359 4.916 1.00 61.91 487 LEU A CA 1
ATOM 3925 C C . LEU A 1 487 ? 26.724 -16.161 5.693 1.00 61.91 487 LEU A C 1
ATOM 3927 O O . LEU A 1 487 ? 27.472 -17.119 5.867 1.00 61.91 487 LEU A O 1
ATOM 3931 N N . ILE A 1 488 ? 26.930 -14.967 6.253 1.00 60.19 488 ILE A N 1
ATOM 3932 C CA . ILE A 1 488 ? 27.932 -14.765 7.306 1.00 60.19 488 ILE A CA 1
ATOM 3933 C C . ILE A 1 488 ? 27.351 -15.375 8.602 1.00 60.19 488 ILE A C 1
ATOM 3935 O O . ILE A 1 488 ? 26.380 -14.825 9.139 1.00 60.19 488 ILE A O 1
ATOM 3939 N N . PRO A 1 489 ? 27.855 -16.526 9.097 1.00 52.09 489 PRO A N 1
ATOM 3940 C CA . PRO A 1 489 ? 27.161 -17.325 10.118 1.00 52.09 489 PRO A CA 1
ATOM 3941 C C . PRO A 1 489 ? 27.014 -16.620 11.472 1.00 52.09 489 PRO A C 1
ATOM 3943 O O . PRO A 1 489 ? 25.991 -16.756 12.143 1.00 52.09 489 PRO A O 1
ATOM 3946 N N . GLU A 1 490 ? 28.012 -15.827 11.854 1.00 55.12 490 GLU A N 1
ATOM 3947 C CA . GLU A 1 490 ? 28.096 -15.121 13.140 1.00 55.12 490 GLU A CA 1
ATOM 3948 C C . GLU A 1 490 ? 26.930 -14.144 13.340 1.00 55.12 490 GLU A C 1
ATOM 3950 O O . GLU A 1 490 ? 26.296 -14.099 14.396 1.00 55.12 490 GLU A O 1
ATOM 3955 N N . TYR A 1 491 ? 26.568 -13.433 12.276 1.00 51.84 491 TYR A N 1
ATOM 3956 C CA . TYR A 1 491 ? 25.470 -12.480 12.270 1.00 51.84 491 TYR A CA 1
ATOM 3957 C C . TYR A 1 491 ? 24.092 -13.150 12.372 1.00 51.84 491 TYR A C 1
ATOM 3959 O O . TYR A 1 491 ? 23.210 -12.676 13.090 1.00 51.84 491 TYR A O 1
ATOM 3967 N N . MET A 1 492 ? 23.899 -14.295 11.716 1.00 52.81 492 MET A N 1
ATOM 3968 C CA . MET A 1 492 ? 22.651 -15.059 11.824 1.00 52.81 492 MET A CA 1
ATOM 3969 C C . MET A 1 492 ? 22.470 -15.671 13.216 1.00 52.81 492 MET A C 1
ATOM 3971 O O . MET A 1 492 ? 21.352 -15.706 13.728 1.00 52.81 492 MET A O 1
ATOM 3975 N N . ILE A 1 493 ? 23.555 -16.116 13.856 1.00 51.44 493 ILE A N 1
ATOM 3976 C CA . ILE A 1 493 ? 23.519 -16.643 15.228 1.00 51.44 493 ILE A CA 1
ATOM 3977 C C . ILE A 1 493 ? 23.139 -15.539 16.224 1.00 51.44 493 ILE A C 1
ATOM 3979 O O . ILE A 1 493 ? 22.364 -15.797 17.149 1.00 51.44 493 ILE A O 1
ATOM 3983 N N . LYS A 1 494 ? 23.641 -14.317 16.013 1.00 49.25 494 LYS A N 1
ATOM 3984 C CA . LYS A 1 494 ? 23.412 -13.165 16.893 1.00 49.25 494 LYS A CA 1
ATOM 3985 C C . LYS A 1 494 ? 21.981 -12.624 16.834 1.00 49.25 494 LYS A C 1
ATOM 3987 O O . LYS A 1 494 ? 21.418 -12.303 17.875 1.00 49.25 494 LYS A O 1
ATOM 3992 N N . TYR A 1 495 ? 21.376 -12.570 15.645 1.00 49.59 495 TYR A N 1
ATOM 3993 C CA . TYR A 1 495 ? 20.063 -11.933 15.433 1.00 49.59 495 TYR A CA 1
ATOM 3994 C C . TYR A 1 495 ? 18.927 -12.897 15.074 1.00 49.59 495 TYR A C 1
ATOM 3996 O O . TYR A 1 495 ? 17.765 -12.503 15.051 1.00 49.59 495 TYR A O 1
ATOM 4004 N N . GLY A 1 496 ? 19.228 -14.167 14.795 1.00 46.38 496 GLY A N 1
ATOM 4005 C CA . GLY A 1 496 ? 18.226 -15.186 14.472 1.00 46.38 496 GLY A CA 1
ATOM 4006 C C . GLY A 1 496 ? 17.489 -15.760 15.687 1.00 46.38 496 GLY A C 1
ATOM 4007 O O . GLY A 1 496 ? 16.502 -16.468 15.503 1.00 46.38 496 GLY A O 1
ATOM 4008 N N . LYS A 1 497 ? 17.954 -15.482 16.916 1.00 41.00 497 LYS A N 1
ATOM 4009 C CA . LYS A 1 497 ? 17.400 -16.053 18.161 1.00 41.00 497 LYS A CA 1
ATOM 4010 C C . LYS A 1 497 ? 16.472 -15.114 18.937 1.00 41.00 497 LYS A C 1
ATOM 4012 O O . LYS A 1 497 ? 15.665 -15.594 19.724 1.00 41.00 497 LYS A O 1
ATOM 4017 N N . THR A 1 498 ? 16.565 -13.804 18.729 1.00 43.81 498 THR A N 1
ATOM 4018 C CA . THR A 1 498 ? 15.758 -12.787 19.420 1.00 43.81 498 THR A CA 1
ATOM 4019 C C . THR A 1 498 ? 15.525 -11.597 18.496 1.00 43.81 498 THR A C 1
ATOM 4021 O O . THR A 1 498 ? 16.320 -11.343 17.599 1.00 43.81 498 THR A O 1
ATOM 4024 N N . THR A 1 499 ? 14.435 -10.858 18.706 1.00 50.09 499 THR A N 1
ATOM 4025 C CA . THR A 1 499 ? 14.230 -9.532 18.103 1.00 50.09 499 THR A CA 1
ATOM 4026 C C . THR A 1 499 ? 15.239 -8.570 18.748 1.00 50.09 499 THR A C 1
ATOM 4028 O O . THR A 1 499 ? 15.086 -8.280 19.936 1.00 50.09 499 THR A O 1
ATOM 4031 N N . PRO A 1 500 ? 16.291 -8.108 18.051 1.00 52.41 500 PRO A N 1
ATOM 4032 C CA . PRO A 1 500 ? 17.249 -7.179 18.642 1.00 52.41 500 PRO A CA 1
ATOM 4033 C C . PRO A 1 500 ? 16.621 -5.799 18.865 1.00 52.41 500 PRO A C 1
ATOM 4035 O O . PRO A 1 500 ? 15.757 -5.371 18.098 1.00 52.41 500 PRO A O 1
ATOM 4038 N N . THR A 1 501 ? 17.080 -5.084 19.894 1.00 51.81 501 THR A N 1
ATOM 4039 C CA . THR A 1 501 ? 16.740 -3.668 20.083 1.00 51.81 501 THR A CA 1
ATOM 4040 C C . THR A 1 501 ? 17.546 -2.789 19.128 1.00 51.81 501 THR A C 1
ATOM 4042 O O . THR A 1 501 ? 18.589 -3.188 18.601 1.00 51.81 501 THR A O 1
ATOM 4045 N N . TRP A 1 502 ? 17.071 -1.563 18.919 1.00 52.34 502 TRP A N 1
ATOM 4046 C CA . TRP A 1 502 ? 17.758 -0.572 18.094 1.00 52.34 502 TRP A CA 1
ATOM 4047 C C . TRP A 1 502 ? 19.176 -0.262 18.556 1.00 52.34 502 TRP A C 1
ATOM 4049 O O . TRP A 1 502 ? 20.088 -0.231 17.733 1.00 52.34 502 TRP A O 1
ATOM 4059 N N . ASP A 1 503 ? 19.369 -0.098 19.862 1.00 54.91 503 ASP A N 1
ATOM 4060 C CA . ASP A 1 503 ? 20.678 0.220 20.432 1.00 54.91 503 ASP A CA 1
ATOM 4061 C C . ASP A 1 503 ? 21.688 -0.908 20.193 1.00 54.91 503 ASP A C 1
ATOM 4063 O O . ASP A 1 503 ? 22.841 -0.646 19.851 1.00 54.91 503 ASP A O 1
ATOM 4067 N N . ALA A 1 504 ? 21.240 -2.166 20.276 1.00 58.41 504 ALA A N 1
ATOM 4068 C CA . ALA A 1 504 ? 22.079 -3.326 19.989 1.00 58.41 504 ALA A CA 1
ATOM 4069 C C . ALA A 1 504 ? 22.499 -3.371 18.509 1.00 58.41 504 ALA A C 1
ATOM 4071 O O . ALA A 1 504 ? 23.672 -3.565 18.199 1.00 58.41 504 ALA A O 1
ATOM 4072 N N . LEU A 1 505 ? 21.560 -3.127 17.586 1.00 56.09 505 LEU A N 1
ATOM 4073 C CA . LEU A 1 505 ? 21.852 -3.084 16.149 1.00 56.09 505 LEU A CA 1
ATOM 4074 C C . LEU A 1 505 ? 22.806 -1.940 15.781 1.00 56.09 505 LEU A C 1
ATOM 4076 O O . LEU A 1 505 ? 23.680 -2.134 14.939 1.00 56.09 505 LEU A O 1
ATOM 4080 N N . ASN A 1 506 ? 22.658 -0.768 16.406 1.00 53.19 506 ASN A N 1
ATOM 4081 C CA . ASN A 1 506 ? 23.548 0.371 16.185 1.00 53.19 506 ASN A CA 1
ATOM 4082 C C . ASN A 1 506 ? 24.968 0.105 16.690 1.00 53.19 506 ASN A C 1
ATOM 4084 O O . ASN A 1 506 ? 25.920 0.381 15.964 1.00 53.19 506 ASN A O 1
ATOM 4088 N N . ALA A 1 507 ? 25.124 -0.437 17.901 1.00 60.97 507 ALA A N 1
ATOM 4089 C CA . ALA A 1 507 ? 26.441 -0.739 18.464 1.00 60.97 507 ALA A CA 1
ATOM 4090 C C . ALA A 1 507 ? 27.222 -1.721 17.576 1.00 60.97 507 ALA A C 1
ATOM 4092 O O . ALA A 1 507 ? 28.388 -1.499 17.250 1.00 60.97 507 ALA A O 1
ATOM 4093 N N . ASP A 1 508 ? 26.543 -2.764 17.110 1.00 57.91 508 ASP A N 1
ATOM 4094 C CA . ASP A 1 508 ? 27.139 -3.776 16.242 1.00 57.91 508 ASP A CA 1
ATOM 4095 C C . ASP A 1 508 ? 27.424 -3.261 14.826 1.00 57.91 508 ASP A C 1
ATOM 4097 O O . ASP A 1 508 ? 28.396 -3.671 14.192 1.00 57.91 508 ASP A O 1
ATOM 4101 N N . HIS A 1 509 ? 26.610 -2.326 14.335 1.00 55.22 509 HIS A N 1
ATOM 4102 C CA . HIS A 1 509 ? 26.859 -1.639 13.074 1.00 55.22 509 HIS A CA 1
ATOM 4103 C C . HIS A 1 509 ? 28.098 -0.739 13.135 1.00 55.22 509 HIS A C 1
ATOM 4105 O O . HIS A 1 509 ? 28.917 -0.766 12.217 1.00 55.22 509 HIS A O 1
ATOM 4111 N N . VAL A 1 510 ? 28.257 0.031 14.216 1.00 58.12 510 VAL A N 1
ATOM 4112 C CA . VAL A 1 510 ? 29.449 0.864 14.436 1.00 58.12 510 VAL A CA 1
ATOM 4113 C C . VAL A 1 510 ? 30.703 -0.008 14.463 1.00 58.12 510 VAL A C 1
ATOM 4115 O O . VAL A 1 510 ? 31.701 0.346 13.832 1.00 58.12 510 VAL A O 1
ATOM 4118 N N . ALA A 1 511 ? 30.643 -1.174 15.112 1.00 63.16 511 ALA A N 1
ATOM 4119 C CA . ALA A 1 511 ? 31.741 -2.137 15.106 1.00 63.16 511 ALA A CA 1
ATOM 4120 C C . ALA A 1 511 ? 32.065 -2.628 13.682 1.00 63.16 511 ALA A C 1
ATOM 4122 O O . ALA A 1 511 ? 33.212 -2.527 13.251 1.00 63.16 511 ALA A O 1
ATOM 4123 N N . TRP A 1 512 ? 31.057 -3.046 12.907 1.00 58.78 512 TRP A N 1
ATOM 4124 C CA . TRP A 1 512 ? 31.250 -3.506 11.526 1.00 58.78 512 TRP A CA 1
ATOM 4125 C C . TRP A 1 512 ? 31.822 -2.429 10.592 1.00 58.78 512 TRP A C 1
ATOM 4127 O O . TRP A 1 512 ? 32.732 -2.710 9.814 1.00 58.78 512 TRP A O 1
ATOM 4137 N N . LEU A 1 513 ? 31.317 -1.190 10.654 1.00 50.78 513 LEU A N 1
ATOM 4138 C CA . LEU A 1 513 ? 31.862 -0.080 9.861 1.00 50.78 513 LEU A CA 1
ATOM 4139 C C . LEU A 1 513 ? 33.318 0.206 10.228 1.00 50.78 513 LEU A C 1
ATOM 4141 O O . LEU A 1 513 ? 34.127 0.479 9.344 1.00 50.78 513 LEU A O 1
ATOM 4145 N N . THR A 1 514 ? 33.649 0.120 11.517 1.00 61.44 514 THR A N 1
ATOM 4146 C CA . THR A 1 514 ? 35.017 0.304 12.009 1.00 61.44 514 THR A CA 1
ATOM 4147 C C . THR A 1 514 ? 35.935 -0.787 11.459 1.00 61.44 514 THR A C 1
ATOM 4149 O O . THR A 1 514 ? 36.968 -0.474 10.876 1.00 61.44 514 THR A O 1
ATOM 4152 N N . GLU A 1 515 ? 35.530 -2.056 11.544 1.00 65.00 515 GLU A N 1
ATOM 4153 C CA . GLU A 1 515 ? 36.274 -3.189 10.974 1.00 65.00 515 GLU A CA 1
ATOM 4154 C C . GLU A 1 515 ? 36.426 -3.086 9.451 1.00 65.00 515 GLU A C 1
ATOM 4156 O O . GLU A 1 515 ? 37.504 -3.335 8.910 1.00 65.00 515 GLU A O 1
ATOM 4161 N N . ARG A 1 516 ? 35.366 -2.686 8.736 1.00 55.69 516 ARG A N 1
ATOM 4162 C CA . ARG A 1 516 ? 35.411 -2.462 7.284 1.00 55.69 516 ARG A CA 1
ATOM 4163 C C . ARG A 1 516 ? 36.377 -1.340 6.927 1.00 55.69 516 ARG A C 1
ATOM 4165 O O . ARG A 1 516 ? 37.151 -1.517 5.993 1.00 55.69 516 ARG A O 1
ATOM 4172 N N . LYS A 1 517 ? 36.331 -0.213 7.642 1.00 59.53 517 LYS A N 1
ATOM 4173 C CA . LYS A 1 517 ? 37.249 0.910 7.436 1.00 59.53 517 LYS A CA 1
ATOM 4174 C C . LYS A 1 517 ? 38.696 0.451 7.608 1.00 59.53 517 LYS A C 1
ATOM 4176 O O . LYS A 1 517 ? 39.492 0.668 6.706 1.00 59.53 517 LYS A O 1
ATOM 4181 N N . ILE A 1 518 ? 38.984 -0.281 8.686 1.00 66.62 518 ILE A N 1
ATOM 4182 C CA . ILE A 1 518 ? 40.307 -0.873 8.934 1.00 66.62 518 ILE A CA 1
ATOM 4183 C C . ILE A 1 518 ? 40.728 -1.782 7.771 1.00 66.62 518 ILE A C 1
ATOM 4185 O O . ILE A 1 518 ? 41.857 -1.692 7.297 1.00 66.62 518 ILE A O 1
ATOM 4189 N N . ARG A 1 519 ? 39.829 -2.644 7.278 1.00 66.12 519 ARG A N 1
ATOM 4190 C CA . ARG A 1 519 ? 40.127 -3.540 6.150 1.00 66.12 519 ARG A CA 1
ATOM 4191 C C . ARG A 1 519 ? 40.397 -2.775 4.853 1.00 66.12 519 ARG A C 1
ATOM 4193 O O . ARG A 1 519 ? 41.348 -3.105 4.161 1.00 66.12 519 ARG A O 1
ATOM 4200 N N . MET A 1 520 ? 39.589 -1.766 4.531 1.00 56.81 520 MET A N 1
ATOM 4201 C CA . MET A 1 520 ? 39.781 -0.950 3.328 1.00 56.81 520 MET A CA 1
ATOM 4202 C C . MET A 1 520 ? 41.088 -0.156 3.390 1.00 56.81 520 MET A C 1
ATOM 4204 O O . MET A 1 520 ? 41.831 -0.150 2.417 1.00 56.81 520 MET A O 1
ATOM 4208 N N . GLU A 1 521 ? 41.403 0.442 4.542 1.00 69.25 521 GLU A N 1
ATOM 4209 C CA . GLU A 1 521 ? 42.682 1.124 4.772 1.00 69.25 521 GLU A CA 1
ATOM 4210 C C . GLU A 1 521 ? 43.864 0.152 4.624 1.00 69.25 521 GLU A C 1
ATOM 4212 O O . GLU A 1 521 ? 44.884 0.505 4.036 1.00 69.25 521 GLU A O 1
ATOM 4217 N N . ALA A 1 522 ? 43.719 -1.095 5.088 1.00 68.81 522 ALA A N 1
ATOM 4218 C CA . ALA A 1 522 ? 44.731 -2.135 4.912 1.00 68.81 522 ALA A CA 1
ATOM 4219 C C . ALA A 1 522 ? 44.883 -2.584 3.445 1.00 68.81 522 ALA A C 1
ATOM 4221 O O . ALA A 1 522 ? 46.006 -2.767 2.979 1.00 68.81 522 ALA A O 1
ATOM 4222 N N . GLU A 1 523 ? 43.784 -2.743 2.702 1.00 70.12 523 GLU A N 1
ATOM 4223 C CA . GLU A 1 523 ? 43.797 -3.083 1.270 1.00 70.12 523 GLU A CA 1
ATOM 4224 C C . GLU A 1 523 ? 44.405 -1.957 0.419 1.00 70.12 523 GLU A C 1
ATOM 4226 O O . GLU A 1 523 ? 45.149 -2.217 -0.528 1.00 70.12 523 GLU A O 1
ATOM 4231 N N . GLU A 1 524 ? 44.116 -0.701 0.756 1.00 68.31 524 GLU A N 1
ATOM 4232 C CA . GLU A 1 524 ? 44.673 0.475 0.088 1.00 68.31 524 GLU A CA 1
ATOM 4233 C C . GLU A 1 524 ? 46.169 0.633 0.397 1.00 68.31 524 GLU A C 1
ATOM 4235 O O . GLU A 1 524 ? 46.970 0.823 -0.521 1.00 68.31 524 GLU A O 1
ATOM 4240 N N . ALA A 1 525 ? 46.578 0.421 1.653 1.00 67.75 525 ALA A N 1
ATOM 4241 C CA . ALA A 1 525 ? 47.987 0.367 2.042 1.00 67.75 525 ALA A CA 1
ATOM 4242 C C . ALA A 1 525 ? 48.746 -0.776 1.340 1.00 67.75 525 ALA A C 1
ATOM 4244 O O . ALA A 1 525 ? 49.871 -0.576 0.878 1.00 67.75 525 ALA A O 1
ATOM 4245 N N . ALA A 1 526 ? 48.134 -1.956 1.197 1.00 70.50 526 ALA A N 1
ATOM 4246 C CA . ALA A 1 526 ? 48.727 -3.084 0.479 1.00 70.50 526 ALA A CA 1
ATOM 4247 C C . ALA A 1 526 ? 48.945 -2.763 -1.010 1.00 70.50 526 ALA A C 1
ATOM 4249 O O . ALA A 1 526 ? 50.040 -2.979 -1.527 1.00 70.50 526 ALA A O 1
ATOM 4250 N N . LYS A 1 527 ? 47.955 -2.148 -1.675 1.00 70.25 527 LYS A N 1
ATOM 4251 C CA . LYS A 1 527 ? 48.085 -1.691 -3.071 1.00 70.25 527 LYS A CA 1
ATOM 4252 C C . LYS A 1 527 ? 49.161 -0.620 -3.240 1.00 70.25 527 LYS A C 1
ATOM 4254 O O . LYS A 1 527 ? 49.896 -0.650 -4.222 1.00 70.25 527 LYS A O 1
ATOM 4259 N N . MET A 1 528 ? 49.286 0.314 -2.295 1.00 63.41 528 MET A N 1
ATOM 4260 C CA . MET A 1 528 ? 50.364 1.310 -2.328 1.00 63.41 528 MET A CA 1
ATOM 4261 C C . MET A 1 528 ? 51.746 0.670 -2.168 1.00 63.41 528 MET A C 1
ATOM 4263 O O . MET A 1 528 ? 52.686 1.108 -2.827 1.00 63.41 528 MET A O 1
ATOM 4267 N N . THR A 1 529 ? 51.852 -0.383 -1.352 1.00 67.44 529 THR A N 1
ATOM 4268 C CA . THR A 1 529 ? 53.106 -1.120 -1.131 1.00 67.44 529 THR A CA 1
ATOM 4269 C C . THR A 1 529 ? 53.530 -1.892 -2.389 1.00 67.44 529 THR A C 1
ATOM 4271 O O . THR A 1 529 ? 54.684 -1.799 -2.803 1.00 67.44 529 THR A O 1
ATOM 4274 N N . GLU A 1 530 ? 52.589 -2.552 -3.077 1.00 63.69 530 GLU A N 1
ATOM 4275 C CA . GLU A 1 530 ? 52.842 -3.224 -4.365 1.00 63.69 530 GLU A CA 1
ATOM 4276 C C . GLU A 1 530 ? 53.294 -2.249 -5.467 1.00 63.69 530 GLU A C 1
ATOM 4278 O O . GLU A 1 530 ? 54.167 -2.577 -6.272 1.00 63.69 530 GLU A O 1
ATOM 4283 N N . VAL A 1 531 ? 52.747 -1.029 -5.491 1.00 61.19 531 VAL A N 1
ATOM 4284 C CA . VAL A 1 531 ? 53.166 0.017 -6.438 1.00 61.19 531 VAL A CA 1
ATOM 4285 C C . VAL A 1 531 ? 54.580 0.516 -6.124 1.00 61.19 531 VAL A C 1
ATOM 4287 O O . VAL A 1 531 ? 55.384 0.675 -7.043 1.00 61.19 531 VAL A O 1
ATOM 4290 N N . THR A 1 532 ? 54.928 0.724 -4.849 1.00 58.09 532 THR A N 1
ATOM 4291 C CA . THR A 1 532 ? 56.287 1.141 -4.464 1.00 58.09 532 THR A CA 1
ATOM 4292 C C . THR A 1 532 ? 57.336 0.057 -4.708 1.00 58.09 532 THR A C 1
ATOM 4294 O O . THR A 1 532 ? 58.422 0.373 -5.199 1.00 58.09 532 THR A O 1
ATOM 4297 N N . ASP A 1 533 ? 57.009 -1.212 -4.458 1.00 59.00 533 ASP A N 1
ATOM 4298 C CA . ASP A 1 533 ? 57.918 -2.339 -4.699 1.00 59.00 533 ASP A CA 1
ATOM 4299 C C . ASP A 1 533 ? 58.097 -2.612 -6.202 1.00 59.00 533 ASP A C 1
ATOM 4301 O O . ASP A 1 533 ? 59.210 -2.881 -6.663 1.00 59.00 533 ASP A O 1
ATOM 4305 N N . GLY A 1 534 ? 57.038 -2.440 -7.004 1.00 51.88 534 GLY A N 1
ATOM 4306 C CA . GLY A 1 534 ? 57.117 -2.492 -8.466 1.00 51.88 534 GLY A CA 1
ATOM 4307 C C . GLY A 1 534 ? 57.986 -1.377 -9.064 1.00 51.88 534 GLY A C 1
ATOM 4308 O O . GLY A 1 534 ? 58.755 -1.618 -9.997 1.00 51.88 534 GLY A O 1
ATOM 4309 N N . MET A 1 535 ? 57.938 -0.164 -8.502 1.00 52.03 535 MET A N 1
ATOM 4310 C CA . MET A 1 535 ? 58.802 0.944 -8.932 1.00 52.03 535 MET A CA 1
ATOM 4311 C C . MET A 1 535 ? 60.272 0.739 -8.530 1.00 52.03 535 MET A C 1
ATOM 4313 O O . MET A 1 535 ? 61.160 1.085 -9.309 1.00 52.03 535 MET A O 1
ATOM 4317 N N . ALA A 1 536 ? 60.546 0.134 -7.369 1.00 52.31 536 ALA A N 1
ATOM 4318 C CA . ALA A 1 536 ? 61.906 -0.207 -6.943 1.00 52.31 536 ALA A CA 1
ATOM 4319 C C . ALA A 1 536 ? 62.531 -1.328 -7.798 1.00 52.31 536 ALA A C 1
ATOM 4321 O O . ALA A 1 536 ? 63.715 -1.262 -8.125 1.00 52.31 536 ALA A O 1
ATOM 4322 N N . ALA A 1 537 ? 61.734 -2.312 -8.230 1.00 52.06 537 ALA A N 1
ATOM 4323 C CA . ALA A 1 537 ? 62.181 -3.401 -9.102 1.00 52.06 537 ALA A CA 1
ATOM 4324 C C . ALA A 1 537 ? 62.452 -2.974 -10.559 1.00 52.06 537 ALA A C 1
ATOM 4326 O O . ALA A 1 537 ? 63.117 -3.700 -11.289 1.00 52.06 537 ALA A O 1
ATOM 4327 N N . THR A 1 538 ? 61.963 -1.803 -10.985 1.00 50.72 538 THR A N 1
ATOM 4328 C CA . THR A 1 538 ? 62.191 -1.259 -12.342 1.00 50.72 538 THR A CA 1
ATOM 4329 C C . THR A 1 538 ? 63.393 -0.293 -12.395 1.00 50.72 538 THR A C 1
ATOM 4331 O O . THR A 1 538 ? 63.752 0.192 -13.466 1.00 50.72 538 THR A O 1
ATOM 4334 N N . ALA A 1 539 ? 64.011 0.008 -11.245 1.00 47.59 539 ALA A N 1
ATOM 4335 C CA . ALA A 1 539 ? 65.139 0.937 -11.103 1.00 47.59 539 ALA A CA 1
ATOM 4336 C C . ALA A 1 539 ? 66.490 0.253 -10.777 1.00 47.59 539 ALA A C 1
ATOM 4338 O O . ALA A 1 539 ? 67.479 0.950 -10.541 1.00 47.59 539 ALA A O 1
ATOM 4339 N N . MET A 1 540 ? 66.537 -1.085 -10.782 1.00 40.28 540 MET A N 1
ATOM 4340 C CA . MET A 1 540 ? 67.756 -1.912 -10.830 1.00 40.28 540 MET A CA 1
ATOM 4341 C C . MET A 1 540 ? 67.862 -2.573 -12.200 1.00 40.28 540 MET A C 1
ATOM 4343 O O . MET A 1 540 ? 69.011 -2.727 -12.674 1.00 40.28 540 MET A O 1
#

pLDDT: mean 86.75, std 14.0, range [40.28, 98.56]

Sequence (540 aa):
MVVTPKSTFRDRLAANPQITEAELINSGNKSSAPPTETDVTVVGGGIHGLIYSITTKLTHADEKDVKVALFEKASRPQWKIGESTLPYFGTWLDTIGLKPAYMLRLFTLHDGLEFYILDRENQPEYKDFCARGPRKSFHTPHDEIPSMTELAEMFGCRFQYIWSIGYAIRNDTPYPDAAELATYGSNEAERRFNFITKKYTKLTNVMNLFTRIEDHYGSDFAKWHIRKQLNYQSTVVSGPGWVTVGDGIGFTNPLLSPGINAGMGSDTLAAELTLASLRAKDETERREIWSKYDKYADGAVKSLHMMNQFLYATSLHPDIGAQVGFPLNMIAGHAKMKWGLARAAFITNIKEYYNYATHWVWGAQEPIYVRVAEKTLSLLGSDVHNFLERPTDEVVKEITEFAATQRREAVGRGEYIGFPFRYYGWFRYFNNELEYDEVKYNTMDSIESQCHNCKTWYPRRNDFKICGACGVKRLESEYVIGWNEPLIPEYMIKYGKTTPTWDALNADHVAWLTERKIRMEAEEAAKMTEVTDGMAATAM

Foldseek 3Di:
DDDDDDPVLVVVCVVPVPQALLQSVCVPDPDSDQDPDFLEEAEAPPPLSVLLVLLLCALCVVPDRHGYHYDHPDSDDADDPQQDDALLVQLLCVLSPNFVLNVVLVDFDDWWDKDWQADLVDPPDTAMKTFTGFDFDGPDLSLPDAFNVVVCVVNVHDDDDDDDDADDDDPPDDDDDPVVLPVQDDDDQSSVGSVVQVSHPVSVVVCVVDDQDAAVRHPVDDSGDDDPPQWDADPDQDDDPDGHAQCSGIGATPVVSCRNQLRVLLSNLCSLLSVVLSVDPDRVSNVVSCVVSVVLSVVLSVLVNLLVLLQVLLSLDRLSNHQPNPLVLQQLQAFALPQHSNLSSLDNHSNCSSVNSSPRSSSSPPPLNVVLSVLSCVLSPSDDPPSVDRRDPVSSVVSNVSSQVSLQVCVVVVRGACVVNQVLQGMAQQHSSRDGHPVSNPAHKQQWFAAPPPGGIDGQAPSNQANSHPGDGGDNVGNHIHHRDDDPVVRCVVPVPDSDDSVVRVVVRVVVVVVVVVVVVVVVVVVVVVVVVVVVVVVD